Protein AF-A0A835G9G9-F1 (afdb_monomer)

Sequence (534 aa):
MTESTKPPAYMAHLLEALGWNKGTRIPLADSANKELESVLIERQTELQRLKEALTLQKQKREDLNTYKNHVHTEYQENTRLLFAHKQQMEQEVKLRQLCTNEADRLDRDVLDCNKQSKDIQTRIDRLQNLITKYLKKADSMKAEVCGERGALAEWRAALERYACDITAIEQFTKQDISKAKALETKRQKLKLEHDRMHERLVQLVSNLSAEERACDRISVQVMEGMEERKQMMSMWTAAVENLRQRDKDIRHIREDYAALETEANNLAEQCREQQAFCDQQRGNNNDATLENMALATQLSQIRIACQQLTDINATLDSEAKSLQRELSNMRNSLEKLHAENRNITNEQCRKDMALKATENKIKELKDKMVESMDKTKSSEKRAKELEDILNDEERYANQITTNQQRAMHCSFVEQQKLLALQNEEKLFFMQLKSSKAVCSKLETKNRGIQRLLQSQKEALYNVCYQVETIGARVSHMEGAQAERDCSAVLVERENRMKNVYARHAARVSLLERHSAKLHDDMRRLGQGGREQIR

Foldseek 3Di:
DDDDDDDDDVVVVVCVVVVPPVPQDDDDDDPVSNVVSVVVVVVVVVVVVVVVVVVVVVVVVVVVVVVVVVVVVVVVVVVVVVVVVVVVVVVVVVVVVVVVVVVVVVVVVVVVVVVVVVVVVVVVVVVVVVVVVVVVVVVVVVVVVVVVVVVVVVVVVVVVVVVVVVVVVVVVVVVVVVVVVVVVVVVVVVVVVVVVVVVVVVVVVVVVVVVVVVVVVVVVVVVVVVVVVVVVVVVVVVVVVVVVVVVVVVVVVVVVVVVVVVVVVVVVVVVVVVVVVVVVVVVVVVVVVVVVVVVVVVVVVVVVVVVVVVVVVVVVVVVVVVVVVVVVVVVVVVVVVVVVVVVVVVVVVCVVVVVVVVVPVVPPPPDDDDYDDYYDYDDDDPDDPPPVVPPPVVVVVVVVVVVVVVVVVVVVVVVVVVVVVVVVVVVVVVVVVVVVVVVVVVVVVVVVVVVVVVVVVVVVVVVVVVVVVVVVVVVVVVVVVCVVVPPPVVVVVVVVVVVVVVVVVVVVVVVVVVVVVVVVVVVVCVVVVVVVPD

Secondary structure (DSSP, 8-state):
-----PPPHHHHHHHHHTTGGGS-----S-THHHHHHHHHHHHHHHHHHHHHHHHHHHHHHHHHHHHHHHHHHHHHHHHHHHHHHHHHHHHHHHHHHHHHHHHHHHHHHHHHHHHHHHHHHHHHHHHHHHHHHHHHHHHHHHHHHHHHHHHHHHHHHHHHHHHHHHHHHHHHHHHHHHHHHHHHHHHHHHHHHHHHHHHHHHHHHHHHHHHHHHHHHHHHHHHHHHHHHHHHHHHHHHHHHHHHHHHHHHHHHHHHHHHHHHHHHHHHHHHHHHHHHHHHHHHHHHHHHHHHHHHHHHHHHHHHHHHHHHHHHHHHHHHHHHHHHHHHHHHHHHHHHHHHHHHHHHHHHHHHHHHHHTTTGGG-TTS---------------STTSSGGGGTHHHHHHHHHHHHHHHHHHHHHHHHHHHHHHHHHHHHHHHHHHHHHHHHHHHHHHHHHHHHHHHHHHHHHHHHHHHHHHHHHHHHHHHHHHHHHT-HHHHHHHHHHHHHHHHHHHHHHHHHHHHHHHHHHHHHHHHHTTTS--

Mean predicted aligned error: 24.07 Å

InterPro domains:
  IPR033290 Coiled-coil domain-containing protein 39 [PF24161] (25-525)
  IPR033290 Coiled-coil domain-containing protein 39 [PTHR18962] (7-525)

Organism: Spodoptera exigua (NCBI:txid7107)

Radius of gyration: 138.76 Å; Cα contacts (8 Å, |Δi|>4): 11; chains: 1; bounding box: 269×105×408 Å

Solvent-accessible surface area (backbone atoms only — not comparable to full-atom values): 29585 Å² total; per-residue (Å²): 139,84,89,79,90,80,79,62,68,74,58,53,56,49,34,51,74,66,51,43,77,74,77,65,66,76,99,65,101,53,74,73,64,56,57,54,44,51,56,50,53,53,53,54,51,52,54,50,54,53,50,54,54,50,50,53,52,50,49,55,52,51,53,52,51,55,49,52,51,50,56,50,51,53,51,51,52,52,52,50,51,54,50,50,53,50,54,49,54,61,45,52,57,51,51,51,50,51,53,49,58,50,48,64,45,50,56,50,54,52,52,52,50,54,49,52,50,51,56,50,48,58,51,49,54,54,50,52,56,48,50,58,51,52,51,56,50,51,54,49,54,49,52,51,56,54,49,53,53,50,54,56,50,51,55,47,57,50,52,54,51,52,54,51,51,52,54,50,53,52,50,51,52,54,49,50,55,50,52,49,52,54,50,51,54,50,53,54,51,53,46,58,53,49,53,51,52,48,54,51,46,54,51,50,53,53,50,50,57,53,50,52,58,45,52,52,52,51,52,50,52,52,53,51,54,50,50,52,51,50,52,53,50,51,54,49,51,52,51,52,52,52,50,56,46,50,62,47,53,56,47,51,55,48,53,53,47,52,50,52,51,52,51,51,51,53,51,56,44,52,52,50,52,52,49,51,50,52,52,48,53,49,48,54,51,51,52,54,49,53,51,50,52,52,52,52,52,52,54,50,53,52,53,52,54,53,50,55,55,50,56,54,50,55,52,53,54,53,51,54,61,46,55,55,51,54,56,51,54,53,50,58,53,52,56,49,56,56,50,53,56,49,48,57,56,48,52,57,51,46,55,64,43,50,75,57,39,72,81,48,62,85,77,65,90,76,80,80,90,86,92,92,93,94,94,92,93,92,93,85,98,78,80,79,86,74,67,73,73,68,66,61,62,68,61,57,59,60,59,54,59,58,52,55,54,55,54,53,53,54,52,53,54,53,54,51,53,52,56,50,52,60,49,52,51,51,51,51,52,52,51,52,54,52,50,53,54,49,51,55,52,50,51,54,49,48,63,45,51,54,52,52,52,48,54,50,51,54,52,48,49,53,50,50,52,49,51,51,55,48,46,53,50,45,53,50,48,51,49,56,44,49,59,60,71,66,29,64,65,56,56,50,48,49,52,48,49,52,51,52,48,51,51,49,52,54,49,47,58,47,50,50,51,50,48,53,47,48,51,49,51,48,50,49,49,65,47,54,60,54,71,74,67,121

pLDDT: mean 81.06, std 15.6, range [30.33, 97.69]

Structure (mmCIF, N/CA/C/O backbone):
data_AF-A0A835G9G9-F1
#
_entry.id   AF-A0A835G9G9-F1
#
loop_
_atom_site.group_PDB
_atom_site.id
_atom_site.type_symbol
_atom_site.label_atom_id
_atom_site.label_alt_id
_atom_site.label_comp_id
_atom_site.label_asym_id
_atom_site.label_entity_id
_atom_site.label_seq_id
_atom_site.pdbx_PDB_ins_code
_atom_site.Cartn_x
_atom_site.Cartn_y
_atom_site.Cartn_z
_atom_site.occupancy
_atom_site.B_iso_or_equiv
_atom_site.auth_seq_id
_atom_site.auth_comp_id
_atom_site.auth_asym_id
_atom_site.auth_atom_id
_atom_site.pdbx_PDB_model_num
ATOM 1 N N . MET A 1 1 ? 130.604 40.751 -173.348 1.00 30.33 1 MET A N 1
ATOM 2 C CA . MET A 1 1 ? 131.517 40.013 -174.247 1.00 30.33 1 MET A CA 1
ATOM 3 C C . MET A 1 1 ? 130.807 39.858 -175.584 1.00 30.33 1 MET A C 1
ATOM 5 O O . MET A 1 1 ? 129.644 39.485 -175.552 1.00 30.33 1 MET A O 1
ATOM 9 N N . THR A 1 2 ? 131.400 40.175 -176.732 1.00 36.53 2 THR A N 1
ATOM 10 C CA . THR A 1 2 ? 132.763 40.683 -177.008 1.00 36.53 2 THR A CA 1
ATOM 11 C C . THR A 1 2 ? 132.732 42.042 -177.719 1.00 36.53 2 THR A C 1
ATOM 13 O O . THR A 1 2 ? 131.689 42.485 -178.194 1.00 36.53 2 THR A O 1
ATOM 16 N N . GLU A 1 3 ? 133.874 42.726 -177.749 1.00 48.00 3 GLU A N 1
ATOM 17 C CA . GLU A 1 3 ? 134.069 43.983 -178.479 1.00 48.00 3 GLU A CA 1
ATOM 18 C C . GLU A 1 3 ? 134.392 43.723 -179.959 1.00 48.00 3 GLU A C 1
ATOM 20 O O . GLU A 1 3 ? 135.016 42.717 -180.295 1.00 48.00 3 GLU A O 1
ATOM 25 N N . SER A 1 4 ? 134.039 44.664 -180.841 1.00 36.97 4 SER A N 1
ATOM 26 C CA . SER A 1 4 ? 134.676 44.793 -182.157 1.00 36.97 4 SER A CA 1
ATOM 27 C C . SER A 1 4 ? 134.544 46.223 -182.702 1.00 36.97 4 SER A C 1
ATOM 29 O O . SER A 1 4 ? 133.448 46.713 -182.960 1.00 36.97 4 SER A O 1
ATOM 31 N N . THR A 1 5 ? 135.695 46.889 -182.814 1.00 49.38 5 THR A N 1
ATOM 32 C CA . THR A 1 5 ? 136.045 48.011 -183.711 1.00 49.38 5 THR A CA 1
ATOM 33 C C . THR A 1 5 ? 134.931 48.675 -184.544 1.00 49.38 5 THR A C 1
ATOM 35 O O . THR A 1 5 ? 134.469 48.116 -185.538 1.00 49.38 5 THR A O 1
ATOM 38 N N . LYS A 1 6 ? 134.617 49.947 -184.242 1.00 46.19 6 LYS A N 1
ATOM 39 C CA . LYS A 1 6 ? 133.908 50.867 -185.159 1.00 46.19 6 LYS A CA 1
ATOM 40 C C . LYS A 1 6 ? 134.899 51.696 -186.007 1.00 46.19 6 LYS A C 1
ATOM 42 O O . LYS A 1 6 ? 135.927 52.105 -185.469 1.00 46.19 6 LYS A O 1
ATOM 47 N N . PRO A 1 7 ? 134.595 51.990 -187.288 1.00 46.62 7 PRO A N 1
ATOM 48 C CA . PRO A 1 7 ? 135.430 52.826 -188.159 1.00 46.62 7 PRO A CA 1
ATOM 49 C C . PRO A 1 7 ? 135.218 54.347 -187.941 1.00 46.62 7 PRO A C 1
ATOM 51 O O . PRO A 1 7 ? 134.257 54.741 -187.275 1.00 46.62 7 PRO A O 1
ATOM 54 N N . PRO A 1 8 ? 136.079 55.220 -188.514 1.00 49.25 8 PRO A N 1
ATOM 55 C CA . PRO A 1 8 ? 136.007 56.677 -188.339 1.00 49.25 8 PRO A CA 1
ATOM 56 C C . PRO A 1 8 ? 134.728 57.348 -188.872 1.00 49.25 8 PRO A C 1
ATOM 58 O O . PRO A 1 8 ? 134.134 56.923 -189.865 1.00 49.25 8 PRO A O 1
ATOM 61 N N . ALA A 1 9 ? 134.350 58.466 -188.242 1.00 56.19 9 ALA A N 1
ATOM 62 C CA . ALA A 1 9 ? 133.039 59.107 -188.393 1.00 56.19 9 ALA A CA 1
ATOM 63 C C . ALA A 1 9 ? 132.658 59.516 -189.831 1.00 56.19 9 ALA A C 1
ATOM 65 O O . ALA A 1 9 ? 131.512 59.304 -190.227 1.00 56.19 9 ALA A O 1
ATOM 66 N N . TYR A 1 10 ? 133.596 60.046 -190.631 1.00 58.19 10 TYR A N 1
ATOM 67 C CA . TYR A 1 10 ? 133.304 60.464 -192.016 1.00 58.19 10 TYR A CA 1
ATOM 68 C C . TYR A 1 10 ? 132.818 59.288 -192.883 1.00 58.19 10 TYR A C 1
ATOM 70 O O . TYR A 1 10 ? 131.939 59.445 -193.727 1.00 58.19 10 TYR A O 1
ATOM 78 N N . MET A 1 11 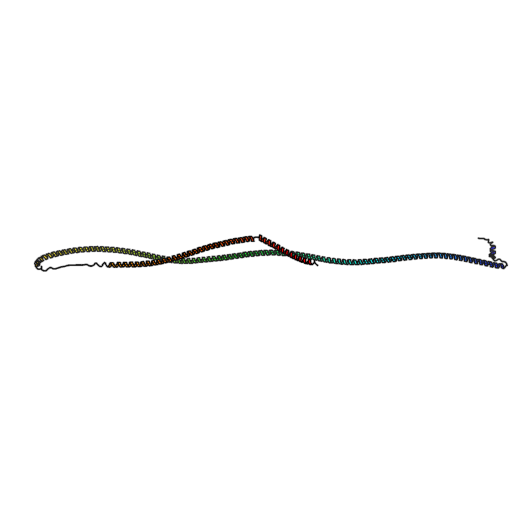? 133.348 58.091 -192.619 1.00 50.19 11 MET A N 1
ATOM 79 C CA . MET A 1 11 ? 133.062 56.878 -193.376 1.00 50.19 11 MET A CA 1
ATOM 80 C C . MET A 1 11 ? 131.701 56.291 -192.986 1.00 50.19 11 MET A C 1
ATOM 82 O O . MET A 1 11 ? 130.925 55.901 -193.854 1.00 50.19 11 MET A O 1
ATOM 86 N N . ALA A 1 12 ? 131.367 56.305 -191.690 1.00 58.41 12 ALA A N 1
ATOM 87 C CA . ALA A 1 12 ? 130.048 55.903 -191.201 1.00 58.41 12 ALA A CA 1
ATOM 88 C C . ALA A 1 12 ? 128.931 56.803 -191.759 1.00 58.41 12 ALA A C 1
ATOM 90 O O . ALA A 1 12 ? 127.918 56.297 -192.238 1.00 58.41 12 ALA A O 1
ATOM 91 N N . HIS A 1 13 ? 129.141 58.123 -191.773 1.00 57.62 13 HIS A N 1
ATOM 92 C CA . HIS A 1 13 ? 128.137 59.075 -192.255 1.00 57.62 13 HIS A CA 1
ATOM 93 C C . HIS A 1 13 ? 127.912 58.989 -193.778 1.00 57.62 13 HIS A C 1
ATOM 95 O O . HIS A 1 13 ? 126.798 59.230 -194.248 1.00 57.62 13 HIS A O 1
ATOM 101 N N . LEU A 1 14 ? 128.939 58.594 -194.544 1.00 56.22 14 LEU A N 1
ATOM 102 C CA . LEU A 1 14 ? 128.825 58.298 -195.977 1.00 56.22 14 LEU A CA 1
ATOM 103 C C . LEU A 1 14 ? 128.066 56.981 -196.229 1.00 56.22 14 LEU A C 1
ATOM 105 O O . LEU A 1 14 ? 127.185 56.931 -197.083 1.00 56.22 14 LEU A O 1
ATOM 109 N N . LEU A 1 15 ? 1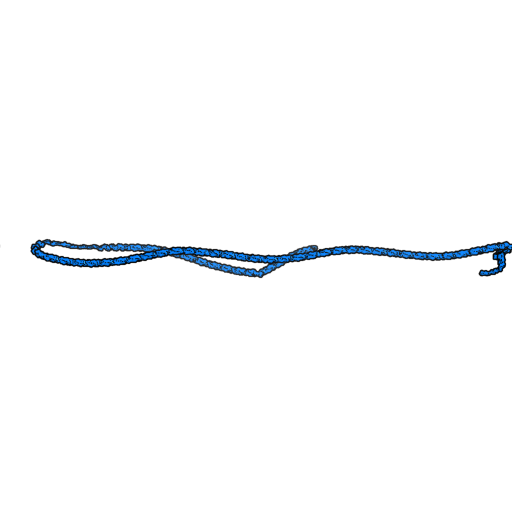28.367 55.926 -195.460 1.00 47.41 15 LEU A N 1
ATOM 110 C CA . LEU A 1 15 ? 127.687 54.624 -195.544 1.00 47.41 15 LEU A CA 1
ATOM 111 C C . LEU A 1 15 ? 126.207 54.700 -195.137 1.00 47.41 15 LEU A C 1
ATOM 113 O O . LEU A 1 15 ? 125.384 53.952 -195.663 1.00 47.41 15 LEU A O 1
ATOM 117 N N . GLU A 1 16 ? 125.855 55.606 -194.227 1.00 60.72 16 GLU A N 1
ATOM 118 C CA . GLU A 1 16 ? 124.469 55.895 -193.854 1.00 60.72 16 GLU A CA 1
ATOM 119 C C . GLU A 1 16 ? 123.740 56.686 -194.954 1.00 60.72 16 GLU A C 1
ATOM 121 O O . GLU A 1 16 ? 122.647 56.294 -195.360 1.00 60.72 16 GLU A O 1
ATOM 126 N N . ALA A 1 17 ? 124.373 57.723 -195.519 1.00 53.19 17 ALA A N 1
ATOM 127 C CA . ALA A 1 17 ? 123.808 58.521 -196.614 1.00 53.19 17 ALA A CA 1
ATOM 128 C C . ALA A 1 17 ? 123.629 57.734 -197.931 1.00 53.19 17 ALA A C 1
ATOM 130 O O . ALA A 1 17 ? 122.681 57.984 -198.673 1.00 53.19 17 ALA A O 1
ATOM 131 N N . LEU A 1 18 ? 124.503 56.760 -198.210 1.00 45.28 18 LEU A N 1
ATOM 132 C CA . LEU A 1 18 ? 124.396 55.851 -199.360 1.00 45.28 18 LEU A CA 1
ATOM 133 C C . LEU A 1 18 ? 123.469 54.643 -199.100 1.00 45.28 18 LEU A C 1
ATOM 135 O O . LEU A 1 18 ? 123.242 53.838 -200.002 1.00 45.28 18 LEU A O 1
ATOM 139 N N . GLY A 1 19 ? 122.920 54.496 -197.886 1.00 59.34 19 GLY A N 1
ATOM 140 C CA . GLY A 1 19 ? 122.020 53.394 -197.517 1.00 59.34 19 GLY A CA 1
ATOM 141 C C . GLY A 1 19 ? 122.702 52.028 -197.353 1.00 59.34 19 GLY A C 1
ATOM 142 O O . GLY A 1 19 ? 122.029 50.998 -197.346 1.00 59.34 19 GLY A O 1
ATOM 143 N N . TRP A 1 20 ? 124.031 51.999 -197.226 1.00 54.12 20 TRP A N 1
ATOM 144 C CA . TRP A 1 20 ? 124.837 50.776 -197.111 1.00 54.12 20 TRP A CA 1
ATOM 145 C C . TRP A 1 20 ? 124.926 50.252 -195.669 1.00 54.12 20 TRP A C 1
ATOM 147 O O . TRP A 1 20 ? 125.279 49.093 -195.460 1.00 54.12 20 TRP A O 1
ATOM 157 N N . ASN A 1 21 ? 124.521 51.052 -194.673 1.00 57.97 21 ASN A N 1
ATOM 158 C CA . ASN A 1 21 ? 124.462 50.677 -193.249 1.00 57.97 21 ASN A CA 1
ATOM 159 C C . ASN A 1 21 ? 123.590 49.437 -192.926 1.00 57.97 21 ASN A C 1
ATOM 161 O O . ASN A 1 21 ? 123.646 48.936 -191.804 1.00 57.97 21 ASN A O 1
ATOM 165 N N . LYS A 1 22 ? 122.790 48.942 -193.883 1.00 54.41 22 LYS A N 1
ATOM 166 C CA . LYS A 1 22 ? 121.918 47.758 -193.746 1.00 54.41 22 LYS A CA 1
ATOM 167 C C . LYS A 1 22 ? 122.245 46.616 -194.718 1.00 54.41 22 LYS A C 1
ATOM 169 O O . LYS A 1 22 ? 121.517 45.632 -194.749 1.00 54.41 22 LYS A O 1
ATOM 174 N N . GLY A 1 23 ? 123.346 46.712 -195.470 1.00 58.03 23 GLY A N 1
ATOM 175 C CA . GLY A 1 23 ? 123.939 45.587 -196.208 1.00 58.03 23 GLY A CA 1
ATOM 176 C C . GLY A 1 23 ? 123.166 45.053 -197.422 1.00 58.03 23 GLY A C 1
ATOM 177 O O . GLY A 1 23 ? 123.589 44.052 -197.989 1.00 58.03 23 GLY A O 1
ATOM 178 N N . THR A 1 24 ? 122.062 45.686 -197.829 1.00 55.56 24 THR A N 1
ATOM 179 C CA . THR A 1 24 ? 121.169 45.161 -198.879 1.00 55.56 24 THR A CA 1
ATOM 180 C C . THR A 1 24 ? 121.317 45.837 -200.248 1.00 55.56 24 THR A C 1
ATOM 182 O O . THR A 1 24 ? 121.222 45.160 -201.265 1.00 55.56 24 THR A O 1
ATOM 185 N N . ARG A 1 25 ? 121.607 47.147 -200.313 1.00 50.06 25 ARG A N 1
ATOM 186 C CA . ARG A 1 25 ? 121.656 47.903 -201.581 1.00 50.06 25 ARG A CA 1
ATOM 187 C C . ARG A 1 25 ? 123.071 48.191 -202.080 1.00 50.06 25 ARG A C 1
ATOM 189 O O . ARG A 1 25 ? 123.635 49.230 -201.751 1.00 50.06 25 ARG A O 1
ATOM 196 N N . ILE A 1 26 ? 123.596 47.341 -202.962 1.00 55.53 26 ILE A N 1
ATOM 197 C CA . ILE A 1 26 ? 124.799 47.631 -203.766 1.00 55.53 26 ILE A CA 1
ATOM 198 C C . ILE A 1 26 ? 124.401 47.665 -205.255 1.00 55.53 26 ILE A C 1
ATOM 200 O O . ILE A 1 26 ? 123.806 46.701 -205.737 1.00 55.53 26 ILE A O 1
ATOM 204 N N . PRO A 1 27 ? 124.687 48.748 -206.005 1.00 43.22 27 PRO A N 1
ATOM 205 C CA . PRO A 1 27 ? 124.269 48.869 -207.399 1.00 43.22 27 PRO A CA 1
ATOM 206 C C . PRO A 1 27 ? 125.180 48.057 -208.333 1.00 43.22 27 PRO A C 1
ATOM 208 O O . PRO A 1 27 ? 126.275 48.493 -208.682 1.00 43.22 27 PRO A O 1
ATOM 211 N N . LEU A 1 28 ? 124.705 46.892 -208.777 1.00 47.53 28 LEU A N 1
ATOM 212 C CA . LEU A 1 28 ? 125.324 46.092 -209.840 1.00 47.53 28 LEU A CA 1
ATOM 213 C C . LEU A 1 28 ? 124.305 45.775 -210.942 1.00 47.53 28 LEU A C 1
ATOM 215 O O . LEU A 1 28 ? 123.106 45.671 -210.689 1.00 47.53 28 LEU A O 1
ATOM 219 N N . ALA A 1 29 ? 124.793 45.671 -212.178 1.00 46.59 29 ALA A N 1
ATOM 220 C CA . ALA A 1 29 ? 123.995 45.766 -213.403 1.00 46.59 29 ALA A CA 1
ATOM 221 C C . ALA A 1 29 ? 123.295 44.456 -213.835 1.00 46.59 29 ALA A C 1
ATOM 223 O O . ALA A 1 29 ? 123.144 44.211 -215.028 1.00 46.59 29 ALA A O 1
ATOM 224 N N . ASP A 1 30 ? 1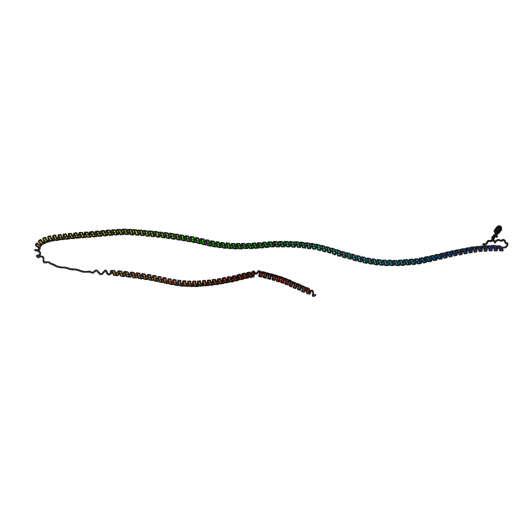22.873 43.621 -212.881 1.00 53.94 30 ASP A N 1
ATOM 225 C CA . ASP A 1 30 ? 122.252 42.315 -213.138 1.00 53.94 30 ASP A CA 1
ATOM 226 C C . ASP A 1 30 ? 120.954 42.147 -212.328 1.00 53.94 30 ASP A C 1
ATOM 228 O O . ASP A 1 30 ? 120.886 42.474 -211.140 1.00 53.94 30 ASP A O 1
ATOM 232 N N . SER A 1 31 ? 119.918 41.626 -212.985 1.00 63.97 31 SER A N 1
ATOM 233 C CA . SER A 1 31 ? 118.627 41.256 -212.402 1.00 63.97 31 SER A CA 1
ATOM 234 C C . SER A 1 31 ? 118.729 40.253 -211.250 1.00 63.97 31 SER A C 1
ATOM 236 O O . SER A 1 31 ? 118.003 40.410 -210.267 1.00 63.97 31 SER A O 1
ATOM 238 N N . ALA A 1 32 ? 119.632 39.267 -211.327 1.00 63.59 32 ALA A N 1
ATOM 239 C CA . ALA A 1 32 ? 119.688 38.155 -210.369 1.00 63.59 32 ALA A CA 1
ATOM 240 C C . ALA A 1 32 ? 119.937 38.613 -208.916 1.00 63.59 32 ALA A C 1
ATOM 242 O O . ALA A 1 32 ? 119.420 38.031 -207.962 1.00 63.59 32 ALA A O 1
ATOM 243 N N . ASN A 1 33 ? 120.679 39.709 -208.732 1.00 63.47 33 ASN A N 1
ATOM 244 C CA . ASN A 1 33 ? 121.029 40.210 -207.402 1.00 63.47 33 ASN A CA 1
ATOM 245 C C . ASN A 1 33 ? 119.851 40.879 -206.663 1.00 63.47 33 ASN A C 1
ATOM 247 O O . ASN A 1 33 ? 119.901 40.996 -205.440 1.00 63.47 33 ASN A O 1
ATOM 251 N N . LYS A 1 34 ? 118.778 41.287 -207.362 1.00 63.53 34 LYS A N 1
ATOM 252 C CA . LYS A 1 34 ? 117.591 41.893 -206.724 1.00 63.53 34 LYS A CA 1
ATOM 253 C C . LYS A 1 34 ? 116.677 40.872 -206.050 1.00 63.53 34 LYS A C 1
ATOM 255 O O . LYS A 1 34 ? 116.111 41.173 -205.002 1.00 63.53 34 LYS A O 1
ATOM 260 N N . GLU A 1 35 ? 116.540 39.674 -206.615 1.00 71.38 35 GLU A N 1
ATOM 261 C CA . GLU A 1 35 ? 115.721 38.614 -206.008 1.00 71.38 35 GLU A CA 1
ATOM 262 C C . GLU A 1 35 ? 116.338 38.140 -204.684 1.00 71.38 35 GLU A C 1
ATOM 264 O O . GLU A 1 35 ? 115.639 37.967 -203.683 1.00 71.38 35 GLU A O 1
ATOM 269 N N . LEU A 1 36 ? 117.671 38.037 -204.646 1.00 72.12 36 LEU A N 1
ATOM 270 C CA . LEU A 1 36 ? 118.439 37.701 -203.446 1.00 72.12 36 LEU A CA 1
ATOM 271 C C . LEU A 1 36 ? 118.252 38.721 -202.308 1.00 72.12 36 LEU A C 1
ATOM 273 O O . LEU A 1 36 ? 118.116 38.305 -201.158 1.00 72.12 36 LEU A O 1
ATOM 277 N N . GLU A 1 37 ? 118.172 40.027 -202.609 1.00 70.56 37 GLU A N 1
ATOM 278 C CA . GLU A 1 37 ? 117.862 41.079 -201.621 1.00 70.56 37 GLU A CA 1
ATOM 279 C C . GLU A 1 37 ? 116.486 40.842 -200.968 1.00 70.56 37 GLU A C 1
ATOM 281 O O . GLU A 1 37 ? 116.355 40.890 -199.742 1.00 70.56 37 GLU A O 1
ATOM 286 N N . SER A 1 38 ? 115.463 40.529 -201.774 1.00 73.06 38 SER A N 1
ATOM 287 C CA . SER A 1 38 ? 114.097 40.278 -201.288 1.00 73.06 38 SER A CA 1
ATOM 288 C C . SER A 1 38 ? 113.997 39.023 -200.415 1.00 73.06 38 SER A C 1
ATOM 290 O O . SER A 1 38 ? 113.446 39.094 -199.316 1.00 73.06 38 SER A O 1
ATOM 292 N N . VAL A 1 39 ? 114.595 37.901 -200.836 1.00 78.19 39 VAL A N 1
ATOM 293 C CA . VAL A 1 39 ? 114.602 36.648 -200.053 1.00 78.19 39 VAL A CA 1
ATOM 294 C C . VAL A 1 39 ? 115.302 36.831 -198.700 1.00 78.19 39 VAL A C 1
ATOM 296 O O . VAL A 1 39 ? 114.870 36.263 -197.692 1.00 78.19 39 VAL A O 1
ATOM 299 N N . LEU A 1 40 ? 116.360 37.647 -198.638 1.00 77.25 40 LEU A N 1
ATOM 300 C CA . LEU A 1 40 ? 117.058 37.947 -197.383 1.00 77.25 40 LEU A CA 1
ATOM 301 C C . LEU A 1 40 ? 116.163 38.734 -196.412 1.00 77.25 40 LEU A C 1
ATOM 303 O O . LEU A 1 40 ? 116.110 38.409 -195.224 1.00 77.25 40 LEU A O 1
ATOM 307 N N . ILE A 1 41 ? 115.410 39.717 -196.916 1.00 77.88 41 ILE A N 1
ATOM 308 C CA . ILE A 1 41 ? 114.459 40.510 -196.122 1.00 77.88 41 ILE A CA 1
ATOM 309 C C . ILE A 1 41 ? 113.310 39.632 -195.599 1.00 77.88 41 ILE A C 1
ATOM 311 O O . ILE A 1 41 ? 113.014 39.683 -194.403 1.00 77.88 41 ILE A O 1
ATOM 315 N N . GLU A 1 42 ? 112.723 38.766 -196.433 1.00 78.94 42 GLU A N 1
ATOM 316 C CA . GLU A 1 42 ? 111.688 37.815 -195.993 1.00 78.94 42 GLU A CA 1
ATOM 317 C C . GLU A 1 42 ? 112.193 36.912 -194.858 1.00 78.94 42 GLU A C 1
ATOM 319 O O . GLU A 1 42 ? 111.555 36.798 -193.805 1.00 78.94 42 GLU A O 1
ATOM 324 N N . ARG A 1 43 ? 113.379 36.308 -195.025 1.00 80.06 43 ARG A N 1
ATOM 325 C CA . ARG A 1 43 ? 113.981 35.429 -194.009 1.00 80.06 43 ARG A CA 1
ATOM 326 C C . ARG A 1 43 ? 114.304 36.171 -192.713 1.00 80.06 43 ARG A C 1
ATOM 328 O O . ARG A 1 43 ? 114.098 35.601 -191.642 1.00 80.06 43 ARG A O 1
ATOM 335 N N . GLN A 1 44 ? 114.727 37.434 -192.790 1.00 79.44 44 GLN A N 1
ATOM 336 C CA . GLN A 1 44 ? 114.937 38.295 -191.623 1.00 79.44 44 GLN A CA 1
ATOM 337 C C . GLN A 1 44 ? 113.623 38.530 -190.853 1.00 79.44 44 GLN A C 1
ATOM 339 O O . GLN A 1 44 ? 113.604 38.427 -189.623 1.00 79.44 44 GLN A O 1
ATOM 344 N N . THR A 1 45 ? 112.515 38.796 -191.558 1.00 79.00 45 THR A N 1
ATOM 345 C CA . THR A 1 45 ? 111.195 39.010 -190.930 1.00 79.00 45 THR A CA 1
ATOM 346 C C . THR A 1 45 ? 110.594 37.737 -190.330 1.00 79.00 45 THR A C 1
ATOM 348 O O . THR A 1 45 ? 110.078 37.776 -189.212 1.00 79.00 45 THR A O 1
ATOM 351 N N . GLU A 1 46 ? 110.735 36.586 -190.993 1.00 81.44 46 GLU A N 1
ATOM 352 C CA . GLU A 1 46 ? 110.276 35.294 -190.465 1.00 81.44 46 GLU A CA 1
ATOM 353 C C . GLU A 1 46 ? 111.040 34.908 -189.182 1.00 81.44 46 GLU A C 1
ATOM 355 O O . GLU A 1 46 ? 110.443 34.460 -188.202 1.00 81.44 46 GLU A O 1
ATOM 360 N N . LEU A 1 47 ? 112.353 35.172 -189.131 1.00 81.38 47 LEU A N 1
ATOM 361 C CA . LEU A 1 47 ? 113.171 34.959 -187.931 1.00 81.38 47 LEU A CA 1
ATOM 362 C C . LEU A 1 47 ? 112.713 35.804 -186.734 1.00 81.38 47 LEU A C 1
ATOM 364 O O . LEU A 1 47 ? 112.791 35.341 -185.593 1.00 81.38 47 LEU A O 1
ATOM 368 N N . GLN A 1 48 ? 112.249 37.031 -186.975 1.00 82.81 48 GLN A N 1
ATOM 369 C CA . GLN A 1 48 ? 111.719 37.898 -185.924 1.00 82.81 48 GLN A CA 1
ATOM 370 C C . GLN A 1 48 ? 110.365 37.380 -185.412 1.00 82.81 48 GLN A C 1
ATOM 372 O O . GLN A 1 48 ? 110.202 37.194 -184.205 1.00 82.81 48 GLN A O 1
ATOM 377 N N . ARG A 1 49 ? 109.452 37.016 -186.324 1.00 84.62 49 ARG A N 1
ATOM 378 C CA . ARG A 1 49 ? 108.149 36.409 -185.998 1.00 84.62 49 ARG A CA 1
ATOM 379 C C . ARG A 1 49 ? 108.290 35.142 -185.145 1.00 84.62 49 ARG A C 1
ATOM 381 O O . ARG A 1 49 ? 107.568 34.959 -184.165 1.00 84.62 49 ARG A O 1
ATOM 388 N N . LEU A 1 50 ? 109.252 34.279 -185.480 1.00 82.81 50 LEU A N 1
ATOM 389 C CA . LEU A 1 50 ? 109.533 33.048 -184.733 1.00 82.81 50 LEU A CA 1
ATOM 390 C C . LEU A 1 50 ? 110.123 33.310 -183.336 1.00 82.81 50 LEU A C 1
ATOM 392 O O . LEU A 1 50 ? 109.798 32.579 -182.398 1.00 82.81 50 LEU A O 1
ATOM 396 N N . LYS A 1 51 ? 110.943 34.357 -183.159 1.00 82.62 51 LYS A N 1
ATOM 397 C CA . LYS A 1 51 ? 111.434 34.769 -181.829 1.00 82.62 51 LYS A CA 1
ATOM 398 C C . LYS A 1 51 ? 110.295 35.244 -180.931 1.00 82.62 51 LYS A C 1
ATOM 400 O O . LYS A 1 51 ? 110.220 34.811 -179.784 1.00 82.62 51 LYS A O 1
ATOM 405 N N . GLU A 1 52 ? 109.407 36.081 -181.461 1.00 84.56 52 GLU A N 1
ATOM 406 C CA . GLU A 1 52 ? 108.257 36.630 -180.731 1.00 84.56 52 GLU A CA 1
ATOM 407 C C . GLU A 1 52 ? 107.281 35.519 -180.306 1.00 84.56 52 GLU A C 1
ATOM 409 O O . GLU A 1 52 ? 106.885 35.443 -179.136 1.00 84.56 52 GLU A O 1
ATOM 414 N N . ALA A 1 53 ? 106.994 34.575 -181.209 1.00 83.69 53 ALA A N 1
ATOM 415 C CA . ALA A 1 53 ? 106.222 33.373 -180.898 1.00 83.69 53 ALA A CA 1
ATOM 416 C C . ALA A 1 53 ? 106.889 32.503 -179.811 1.00 83.69 53 ALA A C 1
ATOM 418 O O . ALA A 1 53 ? 106.205 31.997 -178.918 1.00 83.69 53 ALA A O 1
ATOM 419 N N . LEU A 1 54 ? 108.221 32.355 -179.835 1.00 85.56 54 LEU A N 1
ATOM 420 C CA . LEU A 1 54 ? 108.962 31.604 -178.818 1.00 85.56 54 LEU A CA 1
ATOM 421 C C . LEU A 1 54 ? 108.909 32.279 -177.437 1.00 85.56 54 LEU A C 1
ATOM 423 O O . LEU A 1 54 ? 108.768 31.580 -176.432 1.00 85.56 54 LEU A O 1
ATOM 427 N N . THR A 1 55 ? 108.997 33.611 -177.358 1.00 85.56 55 THR A N 1
ATOM 428 C CA . 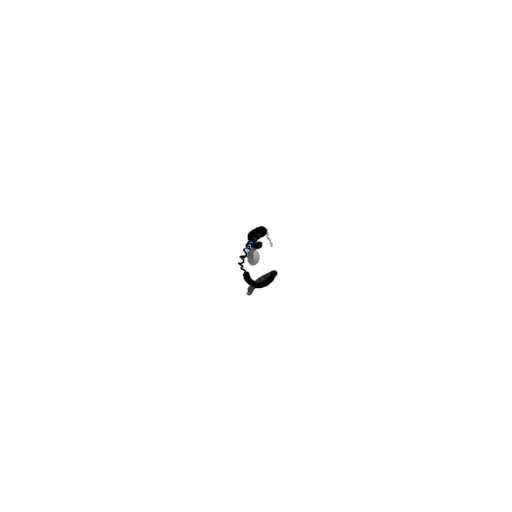THR A 1 55 ? 108.813 34.335 -176.088 1.00 85.56 55 THR A CA 1
ATOM 429 C C . THR A 1 55 ? 107.396 34.180 -175.542 1.00 85.56 55 THR A C 1
ATOM 431 O O . THR A 1 55 ? 107.247 33.871 -174.361 1.00 85.56 55 THR A O 1
ATOM 434 N N . LEU A 1 56 ? 106.369 34.270 -176.395 1.00 87.19 56 LEU A N 1
ATOM 435 C CA . LEU A 1 56 ? 104.973 34.093 -175.983 1.00 87.19 56 LEU A CA 1
ATOM 436 C C . LEU A 1 56 ? 104.708 32.683 -175.420 1.00 87.19 56 LEU A C 1
ATOM 438 O O . LEU A 1 56 ? 104.036 32.533 -174.401 1.00 87.19 56 LEU A O 1
ATOM 442 N N . GLN A 1 57 ? 105.277 31.639 -176.037 1.00 86.69 57 GLN A N 1
ATOM 443 C CA . GLN A 1 57 ? 105.145 30.263 -175.539 1.00 86.69 57 GLN A CA 1
ATOM 444 C C . GLN A 1 57 ? 105.930 30.014 -174.241 1.00 86.69 57 GLN A C 1
ATOM 446 O O . GLN A 1 57 ? 105.473 29.243 -173.396 1.00 86.69 57 GLN A O 1
ATOM 451 N N . LYS A 1 58 ? 107.083 30.671 -174.038 1.00 86.00 58 LYS A N 1
ATOM 452 C CA . LYS A 1 58 ? 107.808 30.620 -172.754 1.00 86.00 58 LYS A CA 1
ATOM 453 C C . LYS A 1 58 ? 106.995 31.253 -171.627 1.00 86.00 58 LYS A C 1
ATOM 455 O O . LYS A 1 58 ? 106.814 30.605 -170.601 1.00 86.00 58 LYS A O 1
ATOM 460 N N . GLN A 1 59 ? 106.441 32.443 -171.864 1.00 88.19 59 GLN A N 1
ATOM 461 C CA . GLN A 1 59 ? 105.596 33.146 -170.900 1.00 88.19 59 GLN A CA 1
ATOM 462 C C . GLN A 1 59 ? 104.362 32.308 -170.532 1.00 88.19 59 GLN A C 1
ATOM 464 O O . GLN A 1 59 ? 104.184 31.970 -169.367 1.00 88.19 59 GLN A O 1
ATOM 469 N N . LYS A 1 60 ? 103.613 31.809 -171.528 1.00 88.75 60 LYS A N 1
ATOM 470 C CA . LYS A 1 60 ? 102.462 30.915 -171.304 1.00 88.75 60 LYS A CA 1
ATOM 471 C C . LYS A 1 60 ? 102.816 29.656 -170.496 1.00 88.75 60 LYS A C 1
ATOM 473 O O . LYS A 1 60 ? 102.001 29.166 -169.716 1.00 88.75 60 LYS A O 1
ATOM 478 N N . ARG A 1 61 ? 104.018 29.099 -170.684 1.00 88.00 61 ARG A N 1
ATOM 479 C CA . ARG A 1 61 ? 104.516 27.948 -169.912 1.00 88.00 61 ARG A CA 1
ATOM 480 C C . ARG A 1 61 ? 104.825 28.327 -168.459 1.00 88.00 61 ARG A C 1
ATOM 482 O O . ARG A 1 61 ? 104.572 27.520 -167.568 1.00 88.00 61 ARG A O 1
ATOM 489 N N . GLU A 1 62 ? 105.364 29.518 -168.215 1.00 88.75 62 GLU A N 1
ATOM 490 C CA . GLU A 1 62 ? 105.574 30.048 -166.865 1.00 88.75 62 GLU A CA 1
ATOM 491 C C . GLU A 1 62 ? 104.240 30.347 -166.157 1.00 88.75 62 GLU A C 1
ATOM 493 O O . GLU A 1 62 ? 104.063 29.879 -165.032 1.00 88.75 62 GLU A O 1
ATOM 498 N N . ASP A 1 63 ? 103.268 30.964 -166.839 1.00 88.62 63 ASP A N 1
ATOM 499 C CA . ASP A 1 63 ? 101.906 31.212 -166.329 1.00 88.62 63 ASP A CA 1
ATOM 500 C C . ASP A 1 63 ? 101.168 29.908 -165.958 1.00 88.62 63 ASP A C 1
ATOM 502 O O . ASP A 1 63 ? 100.520 29.801 -164.915 1.00 88.62 63 ASP A O 1
ATOM 506 N N . LEU A 1 64 ? 101.296 28.863 -166.784 1.00 88.69 64 LEU A N 1
ATOM 507 C CA . LEU A 1 64 ? 100.736 27.541 -166.479 1.00 88.69 64 LEU A CA 1
ATOM 508 C C . LEU A 1 64 ? 101.432 26.866 -165.287 1.00 88.69 64 LEU A C 1
ATOM 510 O O . LEU A 1 64 ? 100.799 26.095 -164.563 1.00 88.69 64 LEU A O 1
ATOM 514 N N . ASN A 1 65 ? 102.717 27.145 -165.056 1.00 88.56 65 ASN A N 1
ATOM 515 C CA . ASN A 1 65 ? 103.462 26.575 -163.936 1.00 88.56 65 ASN A CA 1
ATOM 516 C C . ASN A 1 65 ? 103.168 27.309 -162.615 1.00 88.56 65 ASN A C 1
ATOM 518 O O . ASN A 1 65 ? 103.042 26.658 -161.577 1.00 88.56 65 ASN A O 1
ATOM 522 N N . THR A 1 66 ? 102.973 28.632 -162.634 1.00 89.31 66 THR A N 1
ATOM 523 C CA . THR A 1 66 ? 102.447 29.362 -161.468 1.00 89.31 66 THR A CA 1
ATOM 524 C C . THR A 1 66 ? 101.003 28.965 -161.171 1.00 89.31 66 THR A C 1
ATOM 526 O O . THR A 1 66 ? 100.692 28.727 -160.004 1.00 89.31 66 THR A O 1
ATOM 529 N N . TYR A 1 67 ? 100.139 28.786 -162.178 1.00 91.25 67 TYR A N 1
ATOM 530 C CA . TYR A 1 67 ? 98.780 28.263 -161.972 1.00 91.25 67 TYR A CA 1
ATOM 531 C C . TYR A 1 67 ? 98.783 26.857 -161.347 1.00 91.25 67 TYR A C 1
ATOM 533 O O . TYR A 1 67 ? 98.114 26.630 -160.339 1.00 91.25 67 TYR A O 1
ATOM 541 N N . LYS A 1 68 ? 99.603 25.931 -161.869 1.00 90.56 68 LYS A N 1
ATOM 542 C CA . LYS A 1 68 ? 99.798 24.590 -161.287 1.00 90.56 68 LYS A CA 1
ATOM 543 C C . LYS A 1 68 ? 100.190 24.656 -159.806 1.00 90.56 68 LYS A C 1
ATOM 545 O O . LYS A 1 68 ? 99.670 23.878 -159.008 1.00 90.56 68 LYS A O 1
ATOM 550 N N . ASN A 1 69 ? 101.089 25.569 -159.438 1.00 90.81 69 ASN A N 1
ATOM 551 C CA . ASN A 1 69 ? 101.516 25.733 -158.049 1.00 90.81 69 ASN A CA 1
ATOM 552 C C . ASN A 1 69 ? 100.372 26.241 -157.155 1.00 90.81 69 ASN A C 1
ATOM 554 O O . ASN A 1 69 ? 100.186 25.691 -156.074 1.00 90.81 69 ASN A O 1
ATOM 558 N N . HIS A 1 70 ? 99.561 27.204 -157.614 1.00 91.69 70 HIS A N 1
ATOM 559 C CA . HIS A 1 70 ? 98.371 27.652 -156.876 1.00 91.69 70 HIS A CA 1
ATOM 560 C C . HIS A 1 70 ? 97.372 26.506 -156.665 1.00 91.69 70 HIS A C 1
ATOM 562 O O . HIS A 1 70 ? 96.971 26.256 -155.534 1.00 91.69 70 HIS A O 1
ATOM 568 N N . VAL A 1 71 ? 97.039 25.746 -157.717 1.00 92.12 71 VAL A N 1
ATOM 569 C CA . VAL A 1 71 ? 96.139 24.579 -157.616 1.00 92.12 71 VAL A CA 1
ATOM 570 C C . VAL A 1 71 ? 96.682 23.520 -156.647 1.00 92.12 71 VAL A C 1
ATOM 572 O O . VAL A 1 71 ? 95.908 22.872 -155.944 1.00 92.12 71 VAL A O 1
ATOM 575 N N . HIS A 1 72 ? 98.005 23.351 -156.560 1.00 91.56 72 HIS A N 1
ATOM 576 C CA . HIS A 1 72 ? 98.605 22.436 -155.591 1.00 91.56 72 HIS A CA 1
ATOM 577 C C . HIS A 1 72 ? 98.491 22.942 -154.142 1.00 91.56 72 HIS A C 1
ATOM 579 O O . HIS A 1 72 ? 98.174 22.146 -153.259 1.00 91.56 72 HIS A O 1
ATOM 585 N N . THR A 1 73 ? 98.686 24.241 -153.894 1.00 91.81 73 THR A N 1
ATOM 586 C CA . THR A 1 73 ? 98.459 24.853 -152.571 1.00 91.81 73 THR A CA 1
ATOM 587 C C . THR A 1 73 ? 96.990 24.747 -152.158 1.00 91.81 73 THR A C 1
ATOM 589 O O . THR A 1 73 ? 96.701 24.249 -151.073 1.00 91.81 73 THR A O 1
ATOM 592 N N . GLU A 1 74 ? 96.059 25.103 -153.048 1.00 91.19 74 GLU A N 1
ATOM 593 C CA . GLU A 1 74 ? 94.613 24.957 -152.826 1.00 91.19 74 GLU A CA 1
ATOM 594 C C . GLU A 1 74 ? 94.232 23.512 -152.481 1.00 91.19 74 GLU A C 1
ATOM 596 O O . GLU A 1 74 ? 93.472 23.271 -151.544 1.00 91.19 74 GLU A O 1
ATOM 601 N N . TYR A 1 75 ? 94.801 22.524 -153.180 1.00 92.62 75 TYR A N 1
ATOM 602 C CA . TYR A 1 75 ? 94.596 21.111 -152.860 1.00 92.62 75 TYR A CA 1
ATOM 603 C C . TYR A 1 75 ? 95.105 20.745 -151.452 1.00 92.62 75 TYR A C 1
ATOM 605 O O . TYR A 1 75 ? 94.426 20.013 -150.726 1.00 92.62 75 TYR A O 1
ATOM 613 N N . GLN A 1 76 ? 96.271 21.255 -151.037 1.00 93.00 76 GLN A N 1
ATOM 614 C CA . GLN A 1 76 ? 96.810 21.005 -149.695 1.00 93.00 76 GLN A CA 1
ATOM 615 C C . GLN A 1 76 ? 95.934 21.621 -148.594 1.00 93.00 76 GLN A C 1
ATOM 617 O O . GLN A 1 76 ? 95.609 20.925 -147.629 1.00 93.00 76 GLN A O 1
ATOM 622 N N . GLU A 1 77 ? 95.508 22.880 -148.734 1.00 92.69 77 GLU A N 1
ATOM 623 C CA . GLU A 1 77 ? 94.680 23.537 -147.713 1.00 92.69 77 GLU A CA 1
ATOM 624 C C . GLU A 1 77 ? 93.265 22.942 -147.643 1.00 92.69 77 GLU A C 1
ATOM 626 O O . GLU A 1 77 ? 92.780 22.657 -146.547 1.00 92.69 77 GLU A O 1
ATOM 631 N N . ASN A 1 78 ? 92.635 22.620 -148.781 1.00 92.69 78 ASN A N 1
ATOM 632 C CA . ASN A 1 78 ? 91.355 21.900 -148.785 1.00 92.69 78 ASN A CA 1
ATOM 633 C C . ASN A 1 78 ? 91.475 20.506 -148.138 1.00 92.69 78 ASN A C 1
ATOM 635 O O . ASN A 1 78 ? 90.587 20.091 -147.393 1.00 92.69 78 ASN A O 1
ATOM 639 N N . THR A 1 79 ? 92.594 19.798 -148.342 1.00 91.88 79 THR A N 1
ATOM 640 C CA . THR A 1 79 ? 92.853 18.506 -147.676 1.00 91.88 79 THR A CA 1
ATOM 641 C C . THR A 1 79 ? 92.963 18.664 -146.153 1.00 91.88 79 THR A C 1
ATOM 643 O O . THR A 1 79 ? 92.402 17.855 -145.409 1.00 91.88 79 THR A O 1
ATOM 646 N N . ARG A 1 80 ? 93.632 19.721 -145.665 1.00 93.62 80 ARG A N 1
ATOM 647 C CA . ARG A 1 80 ? 93.702 20.038 -144.225 1.00 93.62 80 ARG A CA 1
ATOM 648 C C . ARG A 1 80 ? 92.332 20.399 -143.652 1.00 93.62 80 ARG A C 1
ATOM 650 O O . ARG A 1 80 ? 91.976 19.895 -142.589 1.00 93.62 80 ARG A O 1
ATOM 657 N N . LEU A 1 81 ? 91.554 21.218 -144.362 1.00 94.12 81 LEU A N 1
ATOM 658 C CA . LEU A 1 81 ? 90.214 21.636 -143.946 1.00 94.12 81 LEU A CA 1
ATOM 659 C C . LEU A 1 81 ? 89.258 20.439 -143.825 1.00 94.12 81 LEU A C 1
ATOM 661 O O . LEU A 1 81 ? 88.561 20.306 -142.820 1.00 94.12 81 LEU A O 1
ATOM 665 N N . LEU A 1 82 ? 89.281 19.520 -144.797 1.00 93.00 82 LEU A N 1
ATOM 666 C CA . LEU A 1 82 ? 88.505 18.275 -144.754 1.00 93.00 82 LEU A CA 1
ATOM 667 C C . LEU A 1 82 ? 88.913 17.370 -143.581 1.00 93.00 82 LEU A C 1
ATOM 669 O O . LEU A 1 82 ? 88.045 16.776 -142.938 1.00 93.00 82 LEU A O 1
ATOM 673 N N . PHE A 1 83 ? 90.209 17.282 -143.264 1.00 94.12 83 PHE A N 1
ATOM 674 C CA . PHE A 1 83 ? 90.684 16.520 -142.106 1.00 94.12 83 PHE A CA 1
ATOM 675 C C . PHE A 1 83 ? 90.227 17.145 -140.778 1.00 94.12 83 PHE A C 1
ATOM 677 O O . PHE A 1 83 ? 89.712 16.433 -139.915 1.00 94.12 83 PHE A O 1
ATOM 684 N N . ALA A 1 84 ? 90.341 18.469 -140.634 1.00 92.81 84 ALA A N 1
ATOM 685 C CA . ALA A 1 84 ? 89.872 19.194 -139.453 1.00 92.81 84 ALA A CA 1
ATOM 686 C C . ALA A 1 84 ? 88.352 19.047 -139.257 1.00 92.81 84 ALA A C 1
ATOM 688 O O . ALA A 1 84 ? 87.902 18.702 -138.165 1.00 92.81 84 ALA A O 1
ATOM 689 N N . HIS A 1 85 ? 87.562 19.203 -140.326 1.00 93.12 85 HIS A N 1
ATOM 690 C CA . HIS A 1 85 ? 86.110 19.010 -140.284 1.00 93.12 85 HIS A CA 1
ATOM 691 C C . HIS A 1 85 ? 85.728 17.564 -139.925 1.00 93.12 85 HIS A C 1
ATOM 693 O O . HIS A 1 85 ? 84.824 17.340 -139.120 1.00 93.12 85 HIS A O 1
ATOM 699 N N . LYS A 1 86 ? 86.443 16.558 -140.452 1.00 93.56 86 LYS A N 1
ATOM 700 C CA . LYS A 1 86 ? 86.260 15.160 -140.029 1.00 93.56 86 LYS A CA 1
ATOM 701 C C . LYS A 1 86 ? 86.532 14.993 -138.528 1.00 93.56 86 LYS A C 1
ATOM 703 O O . LYS A 1 86 ? 85.730 14.369 -137.836 1.00 93.56 86 LYS A O 1
ATOM 708 N N . GLN A 1 87 ? 87.630 15.552 -138.020 1.00 93.44 87 GLN A N 1
ATOM 709 C CA . GLN A 1 87 ? 87.986 15.452 -136.603 1.00 93.44 87 GLN A CA 1
ATOM 710 C C . GLN A 1 87 ? 86.955 16.146 -135.696 1.00 93.44 87 GLN A C 1
ATOM 712 O O . GLN A 1 87 ? 86.631 15.613 -134.636 1.00 93.44 87 GLN A O 1
ATOM 717 N N . GLN A 1 88 ? 86.388 17.276 -136.131 1.00 93.50 88 GLN A N 1
ATOM 718 C CA . GLN A 1 88 ? 85.281 17.955 -135.451 1.00 93.50 88 GLN A CA 1
ATOM 719 C C . GLN A 1 88 ? 84.020 17.076 -135.408 1.00 93.50 88 GLN A C 1
ATOM 721 O O . GLN A 1 88 ? 83.458 16.865 -134.336 1.00 93.50 88 GLN A O 1
ATOM 726 N N . MET A 1 89 ? 83.614 16.475 -136.532 1.00 92.75 89 MET A N 1
ATOM 727 C CA . MET A 1 89 ? 82.470 15.549 -136.571 1.00 92.75 89 MET A CA 1
ATOM 728 C C . MET A 1 89 ? 82.666 14.331 -135.647 1.00 92.75 89 MET A C 1
ATOM 730 O O . MET A 1 89 ? 81.727 13.895 -134.981 1.00 92.75 89 MET A O 1
ATOM 734 N N . GLU A 1 90 ? 83.890 13.804 -135.542 1.00 93.31 90 GLU A N 1
ATOM 735 C CA . GLU A 1 90 ? 84.227 12.734 -134.591 1.00 93.31 90 GLU A CA 1
ATOM 736 C C . GLU A 1 90 ? 84.221 13.180 -133.116 1.00 93.31 90 GLU A C 1
ATOM 738 O O . GLU A 1 90 ? 84.147 12.325 -132.229 1.00 93.31 90 GLU A O 1
ATOM 743 N N . GLN A 1 91 ? 84.324 14.481 -132.827 1.00 93.69 91 GLN A N 1
ATOM 744 C CA . GLN A 1 91 ? 84.160 15.043 -131.481 1.00 93.69 91 GLN A CA 1
ATOM 745 C C . GLN A 1 91 ? 82.679 15.264 -131.152 1.00 93.69 91 GLN A C 1
ATOM 747 O O . GLN A 1 91 ? 82.240 14.842 -130.083 1.00 93.69 91 GLN A O 1
ATOM 752 N N . GLU A 1 92 ? 81.890 15.806 -132.083 1.00 92.50 92 GLU A N 1
ATOM 753 C CA . GLU A 1 92 ? 80.437 15.998 -131.931 1.00 92.50 92 GLU A CA 1
ATOM 754 C C . GLU A 1 92 ? 79.696 14.684 -131.638 1.00 92.50 92 GLU A C 1
ATOM 756 O O . GLU A 1 92 ? 78.849 14.621 -130.747 1.00 92.50 92 GLU A O 1
ATOM 761 N N . VAL A 1 93 ? 80.061 13.584 -132.309 1.00 93.88 93 VAL A N 1
ATOM 762 C CA . VAL A 1 93 ? 79.488 12.254 -132.020 1.00 93.88 93 VAL A CA 1
ATOM 763 C C . VAL A 1 93 ? 79.791 11.798 -130.583 1.00 93.88 93 VAL A C 1
ATOM 765 O O . VAL A 1 93 ? 78.922 11.224 -129.924 1.00 93.88 93 VAL A O 1
ATOM 768 N N . LYS A 1 94 ? 80.993 12.083 -130.062 1.00 93.75 94 LYS A N 1
ATOM 769 C CA . LYS A 1 94 ? 81.392 11.731 -128.685 1.00 93.75 94 LYS A CA 1
ATOM 770 C C . LYS A 1 94 ? 80.686 12.615 -127.654 1.00 93.75 94 LYS A C 1
ATOM 772 O O . LYS A 1 94 ? 80.202 12.094 -126.653 1.00 93.75 94 LYS A O 1
ATOM 777 N N . LEU A 1 95 ? 80.577 13.918 -127.921 1.00 94.56 95 LEU A N 1
ATOM 778 C CA . LEU A 1 95 ? 79.812 14.870 -127.108 1.00 94.56 95 LEU A CA 1
ATOM 779 C C . LEU A 1 95 ? 78.341 14.453 -127.016 1.00 94.56 95 LEU A C 1
ATOM 781 O O . LEU A 1 95 ? 77.818 14.308 -125.914 1.00 94.56 95 LEU A O 1
ATOM 785 N N . ARG A 1 96 ? 77.704 14.149 -128.153 1.00 94.00 96 ARG A N 1
ATOM 786 C CA . ARG A 1 96 ? 76.322 13.657 -128.189 1.00 94.00 96 ARG A CA 1
ATOM 787 C C . ARG A 1 96 ? 76.140 12.387 -127.357 1.00 94.00 96 ARG A C 1
ATOM 789 O O . ARG A 1 96 ? 75.188 12.320 -126.588 1.00 94.00 96 ARG A O 1
ATOM 796 N N . GLN A 1 97 ? 77.046 11.411 -127.467 1.00 94.25 97 GLN A N 1
ATOM 797 C CA . GLN A 1 97 ? 76.965 10.181 -126.670 1.00 94.25 97 GLN A CA 1
ATOM 798 C C . GLN A 1 97 ? 77.093 10.453 -125.163 1.00 94.25 97 GLN A C 1
ATOM 800 O O . GLN A 1 97 ? 76.367 9.850 -124.378 1.00 94.25 97 GLN A O 1
ATOM 805 N N . LEU A 1 98 ? 77.972 11.374 -124.750 1.00 94.25 98 LEU A N 1
ATOM 806 C CA . LEU A 1 98 ? 78.083 11.789 -123.347 1.00 94.25 98 LEU A CA 1
ATOM 807 C C . LEU A 1 98 ? 76.789 12.454 -122.854 1.00 94.25 98 LEU A C 1
ATOM 809 O O . LEU A 1 98 ? 76.300 12.094 -121.787 1.00 94.25 98 LEU A O 1
ATOM 813 N N . CYS A 1 99 ? 76.193 13.353 -123.643 1.00 93.19 99 CYS A N 1
ATOM 814 C CA . CYS A 1 99 ? 74.912 13.981 -123.308 1.00 93.19 99 CYS A CA 1
ATOM 815 C C . CYS A 1 99 ? 73.758 12.968 -123.210 1.00 93.19 99 CYS A C 1
ATOM 817 O O . CYS A 1 99 ? 72.928 13.090 -122.312 1.00 93.19 99 CYS A O 1
ATOM 819 N N . THR A 1 100 ? 73.710 11.955 -124.084 1.00 93.81 100 THR A N 1
ATOM 820 C CA . THR A 1 100 ? 72.718 10.869 -123.990 1.00 93.81 100 THR A CA 1
ATOM 821 C C . THR A 1 100 ? 72.929 10.031 -122.728 1.00 93.81 100 THR A C 1
ATOM 823 O O . THR A 1 100 ? 71.988 9.862 -121.963 1.00 93.81 100 THR A O 1
ATOM 826 N N . ASN A 1 101 ? 74.163 9.603 -122.440 1.00 93.44 101 ASN A N 1
ATOM 827 C CA . ASN A 1 101 ? 74.479 8.833 -121.230 1.00 93.44 101 ASN A CA 1
ATOM 828 C C . ASN A 1 101 ? 74.143 9.597 -119.929 1.00 93.44 101 ASN A C 1
ATOM 830 O O . ASN A 1 101 ? 73.774 8.980 -118.928 1.00 93.44 101 ASN A O 1
ATOM 834 N N . GLU A 1 102 ? 74.303 10.925 -119.932 1.00 94.00 102 GLU A N 1
ATOM 835 C CA . GLU A 1 102 ? 73.964 11.807 -118.808 1.00 94.00 102 GLU A CA 1
ATOM 836 C C . GLU A 1 102 ? 72.443 11.930 -118.631 1.00 94.00 102 GLU A C 1
ATOM 838 O O . GLU A 1 102 ? 71.949 11.770 -117.515 1.00 94.00 102 GLU A O 1
ATOM 843 N N . ALA A 1 103 ? 71.688 12.128 -119.719 1.00 93.44 103 ALA A N 1
ATOM 844 C CA . ALA A 1 103 ? 70.223 12.129 -119.693 1.00 93.44 103 ALA A CA 1
ATOM 845 C C . ALA A 1 103 ? 69.668 10.781 -119.197 1.00 93.44 103 ALA A C 1
ATOM 847 O O . ALA A 1 103 ? 68.884 10.749 -118.249 1.00 93.44 103 ALA A O 1
ATOM 848 N N . ASP A 1 104 ? 70.184 9.667 -119.728 1.00 94.00 104 ASP A N 1
ATOM 849 C CA . ASP A 1 104 ? 69.844 8.310 -119.289 1.00 94.00 104 ASP A CA 1
ATOM 850 C C . ASP A 1 104 ? 70.187 8.063 -117.809 1.00 94.00 104 ASP A C 1
ATOM 852 O O . ASP A 1 104 ? 69.660 7.124 -117.207 1.00 94.00 104 ASP A O 1
ATOM 856 N N . ARG A 1 105 ? 71.109 8.825 -117.195 1.00 95.56 105 ARG A N 1
ATOM 857 C CA . ARG A 1 105 ? 71.358 8.780 -115.741 1.00 95.56 105 ARG A CA 1
ATOM 858 C C . ARG A 1 105 ? 70.319 9.601 -114.986 1.00 95.56 105 ARG A C 1
ATOM 860 O O . ARG A 1 105 ? 69.695 9.068 -114.074 1.00 95.56 105 ARG A O 1
ATOM 867 N N . LEU A 1 106 ? 70.097 10.846 -115.401 1.00 94.00 106 LEU A N 1
ATOM 868 C CA . LEU A 1 106 ? 69.158 11.762 -114.753 1.00 94.00 106 LEU A CA 1
ATOM 869 C C . LEU A 1 106 ? 67.719 11.220 -114.751 1.00 94.00 106 LEU A C 1
ATOM 871 O O . LEU A 1 106 ? 67.046 11.327 -113.731 1.00 94.00 106 LEU A O 1
ATOM 875 N N . ASP A 1 107 ? 67.268 10.554 -115.818 1.00 94.56 107 ASP A N 1
ATOM 876 C CA . ASP A 1 107 ? 65.943 9.915 -115.851 1.00 94.56 107 ASP A CA 1
ATOM 877 C C . ASP A 1 107 ? 65.812 8.770 -114.827 1.00 94.56 107 ASP A C 1
ATOM 879 O O . ASP A 1 107 ? 64.759 8.603 -114.204 1.00 94.56 107 ASP A O 1
ATOM 883 N N . ARG A 1 108 ? 66.888 8.006 -114.577 1.00 94.25 108 ARG A N 1
ATOM 884 C CA . ARG A 1 108 ? 66.919 6.994 -113.504 1.00 94.25 108 ARG A CA 1
ATOM 885 C C . ARG A 1 108 ? 66.916 7.641 -112.122 1.00 94.25 108 ARG A C 1
ATOM 887 O O . ARG A 1 108 ? 66.122 7.229 -111.277 1.00 94.25 108 ARG A O 1
ATOM 894 N N . ASP A 1 109 ? 67.727 8.679 -111.922 1.00 93.31 109 ASP A N 1
ATOM 895 C CA . ASP A 1 109 ? 67.766 9.441 -110.670 1.00 93.31 109 ASP A CA 1
ATOM 896 C C . ASP A 1 109 ? 66.369 10.030 -110.353 1.00 93.31 109 ASP A C 1
ATOM 898 O O . ASP A 1 109 ? 65.885 9.935 -109.222 1.00 93.31 109 ASP A O 1
ATOM 902 N N . VAL A 1 110 ? 65.654 10.544 -111.366 1.00 93.06 110 VAL A N 1
ATOM 903 C CA . VAL A 1 110 ? 64.271 11.046 -111.257 1.00 93.06 110 VAL A CA 1
ATOM 904 C C . VAL A 1 110 ? 63.273 9.933 -110.921 1.00 93.06 110 VAL A C 1
ATOM 906 O O . VAL A 1 110 ? 62.385 10.149 -110.089 1.00 93.06 110 VAL A O 1
ATOM 909 N N . LEU A 1 111 ? 63.388 8.743 -111.519 1.00 93.94 111 LEU A N 1
ATOM 910 C CA . LEU A 1 111 ? 62.515 7.604 -111.206 1.00 93.94 111 LEU A CA 1
ATOM 911 C C . LEU A 1 111 ? 62.690 7.124 -109.756 1.00 93.94 111 LEU A C 1
ATOM 913 O O . LEU A 1 111 ? 61.688 6.932 -109.057 1.00 93.94 111 LEU A O 1
ATOM 917 N N . ASP A 1 112 ? 63.927 6.996 -109.272 1.00 93.88 112 ASP A N 1
ATOM 918 C CA . ASP A 1 112 ? 64.192 6.592 -107.887 1.00 93.88 112 ASP A CA 1
ATOM 919 C C . ASP A 1 112 ? 63.805 7.684 -106.874 1.00 93.88 112 ASP A C 1
ATOM 921 O O . ASP A 1 112 ? 63.204 7.367 -105.843 1.00 93.88 112 ASP A O 1
ATOM 925 N N . CYS A 1 113 ? 64.011 8.972 -107.182 1.00 92.75 113 CYS A N 1
ATOM 926 C CA . CYS A 1 113 ? 63.482 10.078 -106.369 1.00 92.75 113 CYS A CA 1
ATOM 927 C C . CYS A 1 113 ? 61.948 10.020 -106.251 1.00 92.75 113 CYS A C 1
ATOM 929 O O . CYS A 1 113 ? 61.392 10.144 -105.157 1.00 92.75 113 CYS A O 1
ATOM 931 N N . ASN A 1 114 ? 61.245 9.778 -107.363 1.00 93.88 114 ASN A N 1
ATOM 932 C CA . ASN A 1 114 ? 59.786 9.645 -107.376 1.00 93.88 114 ASN A CA 1
ATOM 933 C C . ASN A 1 114 ? 59.293 8.428 -106.577 1.00 93.88 114 ASN A C 1
ATOM 935 O O . ASN A 1 114 ? 58.232 8.490 -105.949 1.00 93.88 114 ASN A O 1
ATOM 939 N N . LYS A 1 115 ? 60.047 7.326 -106.580 1.00 94.50 115 LYS A N 1
ATOM 940 C CA . LYS A 1 115 ? 59.754 6.136 -105.773 1.00 94.50 115 LYS A CA 1
ATOM 941 C C . LYS A 1 115 ? 59.912 6.423 -104.277 1.00 94.50 115 LYS A C 1
ATOM 943 O O . LYS A 1 115 ? 58.969 6.200 -103.522 1.00 94.50 115 LYS A O 1
ATOM 948 N N . GLN A 1 116 ? 61.040 7.011 -103.869 1.00 94.06 116 GLN A N 1
ATOM 949 C CA . GLN A 1 116 ? 61.287 7.405 -102.476 1.00 94.06 116 GLN A CA 1
ATOM 950 C C . GLN A 1 116 ? 60.235 8.399 -101.961 1.00 94.06 116 GLN A C 1
ATOM 952 O O . GLN A 1 116 ? 59.741 8.252 -100.845 1.00 94.06 116 GLN A O 1
ATOM 957 N N . SER A 1 117 ? 59.833 9.369 -102.790 1.00 93.00 117 SER A N 1
ATOM 958 C CA . SER A 1 117 ? 58.767 10.329 -102.470 1.00 93.00 117 SER A CA 1
ATOM 959 C C . SER A 1 117 ? 57.425 9.636 -102.178 1.00 93.00 117 SER A C 1
ATOM 961 O O . SER A 1 117 ? 56.786 9.918 -101.162 1.00 93.00 117 SER A O 1
ATOM 963 N N . LYS A 1 118 ? 57.029 8.651 -103.000 1.00 94.75 118 LYS A N 1
ATOM 964 C CA . LYS A 1 118 ? 55.815 7.844 -102.772 1.00 94.75 118 LYS A CA 1
ATOM 965 C C . LYS A 1 118 ? 55.903 7.016 -101.487 1.00 94.75 118 LYS A C 1
ATOM 967 O O . LYS A 1 118 ? 54.950 7.010 -100.707 1.00 94.75 118 LYS A O 1
ATOM 972 N N . ASP A 1 119 ? 57.037 6.367 -101.228 1.00 93.75 119 ASP A N 1
ATOM 973 C CA . ASP A 1 119 ? 57.241 5.587 -100.001 1.00 93.75 119 ASP A CA 1
ATOM 974 C C . ASP A 1 119 ? 57.154 6.478 -98.745 1.00 93.75 119 ASP A C 1
ATOM 976 O O . ASP A 1 119 ? 56.485 6.119 -97.769 1.00 93.75 119 ASP A O 1
ATOM 980 N N . ILE A 1 120 ? 57.740 7.682 -98.791 1.00 93.44 120 ILE A N 1
ATOM 981 C CA . ILE A 1 120 ? 57.621 8.703 -97.737 1.00 93.44 120 ILE A CA 1
ATOM 982 C C . ILE A 1 120 ? 56.162 9.139 -97.551 1.00 93.44 120 ILE A C 1
ATOM 984 O O . ILE A 1 120 ? 55.693 9.161 -96.410 1.00 93.44 120 ILE A O 1
ATOM 988 N N . GLN A 1 121 ? 55.420 9.419 -98.628 1.00 94.06 121 GLN A N 1
ATOM 989 C CA . GLN A 1 121 ? 54.014 9.817 -98.526 1.00 94.06 121 GLN A CA 1
ATOM 990 C C . GLN A 1 121 ? 53.167 8.727 -97.855 1.00 94.06 121 GLN A C 1
ATOM 992 O O . GLN A 1 121 ? 52.497 9.010 -96.864 1.00 94.06 121 GLN A O 1
ATOM 997 N N . THR A 1 122 ? 53.279 7.459 -98.275 1.00 93.94 122 THR A N 1
ATOM 998 C CA . THR A 1 122 ? 52.509 6.376 -97.626 1.00 93.94 122 THR A CA 1
ATOM 999 C C . THR A 1 122 ? 52.873 6.188 -96.148 1.00 93.94 122 THR A C 1
ATOM 1001 O O . THR A 1 122 ? 52.035 5.759 -95.349 1.00 93.94 122 THR A O 1
ATOM 1004 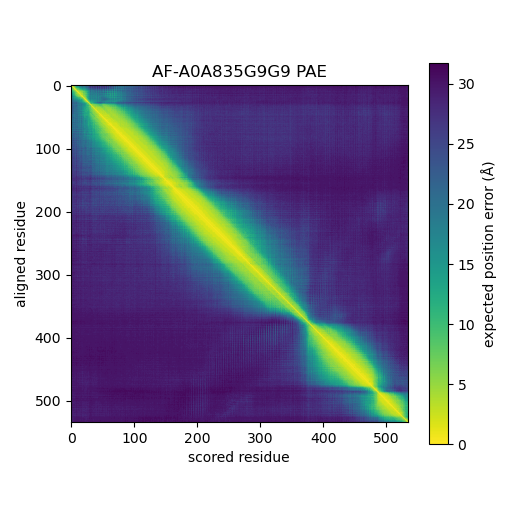N N . ARG A 1 123 ? 54.107 6.525 -95.742 1.00 94.06 123 ARG A N 1
ATOM 1005 C CA . ARG A 1 123 ? 54.523 6.546 -94.332 1.00 94.06 123 ARG A CA 1
ATOM 1006 C C . ARG A 1 123 ? 53.900 7.721 -93.571 1.00 94.06 123 ARG A C 1
ATOM 1008 O O . ARG A 1 123 ? 53.472 7.518 -92.435 1.00 94.06 123 ARG A O 1
ATOM 1015 N N . ILE A 1 124 ? 53.811 8.904 -94.180 1.00 92.94 124 ILE A N 1
ATOM 1016 C CA . ILE A 1 124 ? 53.108 10.071 -93.622 1.00 92.94 124 ILE A CA 1
ATOM 1017 C C . ILE A 1 124 ? 51.623 9.743 -93.427 1.00 92.94 124 ILE A C 1
ATOM 1019 O O . ILE A 1 124 ? 51.119 9.898 -92.316 1.00 92.94 124 ILE A O 1
ATOM 1023 N N . ASP A 1 125 ? 50.953 9.193 -94.442 1.00 93.75 125 ASP A N 1
ATOM 1024 C CA . ASP A 1 125 ? 49.527 8.840 -94.388 1.00 93.75 125 ASP A CA 1
ATOM 1025 C C . ASP A 1 125 ? 49.232 7.845 -93.251 1.00 93.75 125 ASP A C 1
ATOM 1027 O O . ASP A 1 125 ? 48.268 8.003 -92.493 1.00 93.75 125 ASP A O 1
ATOM 1031 N N . ARG A 1 126 ? 50.091 6.829 -93.074 1.00 93.94 126 ARG A N 1
ATOM 1032 C CA . ARG A 1 126 ? 49.997 5.862 -91.964 1.00 93.94 126 ARG A CA 1
ATOM 1033 C C . ARG A 1 126 ? 50.155 6.536 -90.599 1.00 93.94 126 ARG A C 1
ATOM 1035 O O . ARG A 1 126 ? 49.396 6.220 -89.683 1.00 93.94 126 ARG A O 1
ATOM 1042 N N . LEU A 1 127 ? 51.107 7.460 -90.456 1.00 93.25 127 LEU A N 1
ATOM 1043 C CA . LEU A 1 127 ? 51.340 8.190 -89.205 1.00 93.25 127 LEU A CA 1
ATOM 1044 C C . LEU A 1 127 ? 50.188 9.149 -88.876 1.00 93.25 127 LEU A C 1
ATOM 1046 O O . LEU A 1 127 ? 49.727 9.157 -87.738 1.00 93.25 127 LEU A O 1
ATOM 1050 N N . GLN A 1 128 ? 49.660 9.884 -89.859 1.00 92.44 128 GLN A N 1
ATOM 1051 C CA . GLN A 1 128 ? 48.479 10.736 -89.681 1.00 92.44 128 GLN A CA 1
ATOM 1052 C C . GLN A 1 128 ? 47.267 9.915 -89.214 1.00 92.44 128 GLN A C 1
ATOM 1054 O O . GLN A 1 128 ? 46.647 10.249 -88.206 1.00 92.44 128 GLN A O 1
ATOM 1059 N N . ASN A 1 129 ? 46.992 8.778 -89.865 1.00 94.00 129 ASN A N 1
ATOM 1060 C CA . ASN A 1 129 ? 45.915 7.866 -89.466 1.00 94.00 129 ASN A CA 1
ATOM 1061 C C . ASN A 1 129 ? 46.081 7.311 -88.037 1.00 94.00 129 ASN A C 1
ATOM 1063 O O . ASN A 1 129 ? 45.085 7.097 -87.341 1.00 94.00 129 ASN A O 1
ATOM 1067 N N . LEU A 1 130 ? 47.315 7.075 -87.578 1.00 94.50 130 LEU A N 1
ATOM 1068 C CA . LEU A 1 130 ? 47.590 6.690 -86.190 1.00 94.50 130 LEU A CA 1
ATOM 1069 C C . LEU A 1 130 ? 47.346 7.858 -85.223 1.00 94.50 130 LEU A C 1
ATOM 1071 O O . LEU A 1 130 ? 46.660 7.670 -84.221 1.00 94.50 130 LEU A O 1
ATOM 1075 N N . ILE A 1 131 ? 47.825 9.064 -85.543 1.00 92.50 131 ILE A N 1
ATOM 1076 C CA . ILE A 1 131 ? 47.609 10.276 -84.735 1.00 92.50 131 ILE A CA 1
ATOM 1077 C C . ILE A 1 131 ? 46.107 10.541 -84.548 1.00 92.50 131 ILE A C 1
ATOM 1079 O O . ILE A 1 131 ? 45.655 10.695 -83.415 1.00 92.50 131 ILE A O 1
ATOM 1083 N N . THR A 1 132 ? 45.301 10.496 -85.615 1.00 94.38 132 THR A N 1
ATOM 1084 C CA . THR A 1 132 ? 43.841 10.684 -85.522 1.00 94.38 132 THR A CA 1
ATOM 1085 C C . THR A 1 132 ? 43.163 9.624 -84.645 1.00 94.38 132 THR A C 1
ATOM 1087 O O . THR A 1 132 ? 42.222 9.944 -83.916 1.00 94.38 132 THR A O 1
ATOM 1090 N N . LYS A 1 133 ? 43.633 8.367 -84.669 1.00 94.44 133 LYS A N 1
ATOM 1091 C CA . LYS A 1 133 ? 43.122 7.300 -83.788 1.00 94.44 133 LYS A CA 1
ATOM 1092 C C . LYS A 1 133 ? 43.486 7.542 -82.321 1.00 94.44 133 LYS A C 1
ATOM 1094 O O . LYS A 1 133 ? 42.627 7.381 -81.456 1.00 94.44 133 LYS A O 1
ATOM 1099 N N . TYR A 1 134 ? 44.724 7.948 -82.033 1.00 93.25 134 TYR A N 1
ATOM 1100 C CA . TYR A 1 134 ? 45.162 8.218 -80.662 1.00 93.25 134 TYR A CA 1
ATOM 1101 C C . TYR A 1 134 ? 44.518 9.476 -80.068 1.00 93.25 134 TYR A C 1
ATOM 1103 O O . TYR A 1 134 ? 44.127 9.434 -78.905 1.00 93.25 134 TYR A O 1
ATOM 1111 N N . LEU A 1 135 ? 44.314 10.539 -80.856 1.00 91.56 135 LEU A N 1
ATOM 1112 C CA . LEU A 1 135 ? 43.575 11.731 -80.418 1.00 91.56 135 LEU A CA 1
ATOM 1113 C C . LEU A 1 135 ? 42.135 11.381 -80.018 1.00 91.56 135 LEU A C 1
ATOM 1115 O O . LEU A 1 135 ? 41.740 11.654 -78.889 1.00 91.56 135 LEU A O 1
ATOM 1119 N N . LYS A 1 136 ? 41.393 10.653 -80.868 1.00 92.56 136 LYS A N 1
ATOM 1120 C CA . LYS A 1 136 ? 40.029 10.197 -80.534 1.00 92.56 136 LYS A CA 1
ATOM 1121 C C . LYS A 1 136 ? 39.969 9.350 -79.256 1.00 92.56 136 LYS A C 1
ATOM 1123 O O . LYS A 1 136 ? 39.002 9.457 -78.509 1.00 92.56 136 LYS A O 1
ATOM 1128 N N . LYS A 1 137 ? 40.994 8.529 -78.986 1.00 92.88 137 LYS A N 1
ATOM 1129 C CA . LYS A 1 137 ? 41.090 7.765 -77.730 1.00 92.88 137 LYS A CA 1
ATOM 1130 C C . LYS A 1 137 ? 41.426 8.659 -76.528 1.00 92.88 137 LYS A C 1
ATOM 1132 O O . LYS A 1 137 ? 40.921 8.418 -75.438 1.00 92.88 137 LYS A O 1
ATOM 1137 N N . ALA A 1 138 ? 42.259 9.684 -76.701 1.00 89.88 138 ALA A N 1
ATOM 1138 C CA . ALA A 1 138 ? 42.536 10.658 -75.646 1.00 89.88 138 ALA A CA 1
ATOM 1139 C C . ALA A 1 138 ? 41.273 11.448 -75.265 1.00 89.88 138 ALA A C 1
ATOM 1141 O O . ALA A 1 138 ? 41.005 11.623 -74.078 1.00 89.88 138 ALA A O 1
ATOM 1142 N N . ASP A 1 139 ? 40.463 11.848 -76.249 1.00 91.00 139 ASP A N 1
ATOM 1143 C CA . ASP A 1 139 ? 39.194 12.541 -76.011 1.00 91.00 139 ASP A CA 1
ATOM 1144 C C . ASP A 1 139 ? 38.150 11.652 -75.310 1.00 91.00 139 ASP A C 1
ATOM 1146 O O . ASP A 1 139 ? 37.464 12.136 -74.409 1.00 91.00 139 ASP A O 1
ATOM 1150 N N . SER A 1 140 ? 38.057 10.353 -75.641 1.00 90.69 140 SER A N 1
ATOM 1151 C CA . SER A 1 140 ? 37.135 9.439 -74.940 1.00 90.69 140 SER A CA 1
ATOM 1152 C C . SER A 1 140 ? 37.542 9.224 -73.478 1.00 90.69 140 SER A C 1
ATOM 1154 O O . SER A 1 140 ? 36.728 9.443 -72.584 1.00 90.69 140 SER A O 1
ATOM 1156 N N . MET A 1 141 ? 38.821 8.926 -73.215 1.00 88.44 141 MET A N 1
ATOM 1157 C CA . MET A 1 141 ? 39.343 8.767 -71.847 1.00 88.44 141 MET A CA 1
ATOM 1158 C C . MET A 1 141 ? 39.211 10.062 -71.028 1.00 88.44 141 MET A C 1
ATOM 1160 O O . MET A 1 141 ? 38.958 10.028 -69.826 1.00 88.44 141 MET A O 1
ATOM 1164 N N . LYS A 1 142 ? 39.339 11.231 -71.669 1.00 90.19 142 LYS A N 1
ATOM 1165 C CA . LYS A 1 142 ? 39.099 12.532 -71.032 1.00 90.19 142 LYS A CA 1
ATOM 1166 C C . LYS A 1 142 ? 37.626 12.723 -70.655 1.00 90.19 142 LYS A C 1
ATOM 1168 O O . LYS A 1 142 ? 37.355 13.233 -69.572 1.00 90.19 142 LYS A O 1
ATOM 1173 N N . ALA A 1 143 ? 36.688 12.323 -71.516 1.00 87.06 143 ALA A N 1
ATOM 1174 C CA . ALA A 1 143 ? 35.258 12.383 -71.217 1.00 87.06 143 ALA A CA 1
ATOM 1175 C C . ALA A 1 143 ? 34.879 11.447 -70.054 1.00 87.06 143 ALA A C 1
ATOM 1177 O O . ALA A 1 143 ? 34.175 11.877 -69.141 1.00 87.06 143 ALA A O 1
ATOM 1178 N N . GLU A 1 144 ? 35.412 10.220 -70.047 1.00 87.88 144 GLU A N 1
ATOM 1179 C CA . GLU A 1 144 ? 35.265 9.237 -68.962 1.00 87.88 144 GLU A CA 1
ATOM 1180 C C . GLU A 1 144 ? 35.745 9.819 -67.617 1.00 87.88 144 GLU A C 1
ATOM 1182 O O . GLU A 1 144 ? 34.948 9.966 -66.689 1.00 87.88 144 GLU A O 1
ATOM 1187 N N . VAL A 1 145 ? 37.000 10.281 -67.539 1.00 85.62 145 VAL A N 1
ATOM 1188 C CA . VAL A 1 145 ? 37.588 10.870 -66.316 1.00 85.62 145 VAL A CA 1
ATOM 1189 C C . VAL A 1 145 ? 36.852 12.139 -65.855 1.00 85.62 145 VAL A C 1
ATOM 1191 O O . VAL A 1 145 ? 36.725 12.391 -64.654 1.00 85.62 145 VAL A O 1
ATOM 1194 N N . CYS A 1 146 ? 36.335 12.956 -66.780 1.00 86.19 146 CYS A N 1
ATOM 1195 C CA . CYS A 1 146 ? 35.493 14.102 -66.429 1.00 86.19 146 CYS A CA 1
ATOM 1196 C C . CYS A 1 146 ? 34.141 13.675 -65.829 1.00 86.19 146 CYS A C 1
ATOM 1198 O O . CYS A 1 146 ? 33.695 14.305 -64.868 1.00 86.19 146 CYS A O 1
ATOM 1200 N N . GLY A 1 147 ? 33.518 12.612 -66.348 1.00 87.44 147 GLY A N 1
ATOM 1201 C CA . GLY A 1 147 ? 32.281 12.042 -65.808 1.00 87.44 147 GLY A CA 1
ATOM 1202 C C . GLY A 1 147 ? 32.471 11.438 -64.414 1.00 87.44 147 GLY A C 1
ATOM 1203 O O . GLY A 1 147 ? 31.741 11.789 -63.486 1.00 87.44 147 GLY A O 1
ATOM 1204 N N . GLU A 1 148 ? 33.507 10.614 -64.231 1.00 84.88 148 GLU A N 1
ATOM 1205 C CA . GLU A 1 148 ? 33.870 10.032 -62.929 1.00 84.88 148 GLU A CA 1
ATOM 1206 C C . GLU A 1 148 ? 34.142 11.109 -61.870 1.00 84.88 148 GLU A C 1
ATOM 1208 O O . GLU A 1 148 ? 33.683 11.005 -60.730 1.00 84.88 148 GLU A O 1
ATOM 1213 N N . ARG A 1 149 ? 34.838 12.192 -62.248 1.00 82.75 149 ARG A N 1
ATOM 1214 C CA . ARG A 1 149 ? 35.083 13.337 -61.360 1.00 82.75 149 ARG A CA 1
ATOM 1215 C C . ARG A 1 149 ? 33.792 14.063 -60.962 1.00 82.75 149 ARG A C 1
ATOM 1217 O O . ARG A 1 149 ? 33.722 14.559 -59.837 1.00 82.75 149 ARG A O 1
ATOM 1224 N N . GLY A 1 150 ? 32.802 14.129 -61.854 1.00 86.69 150 GLY A N 1
ATOM 1225 C CA . GLY A 1 150 ? 31.468 14.656 -61.557 1.00 86.69 150 GLY A CA 1
ATOM 1226 C C . GLY A 1 150 ? 30.755 13.805 -60.507 1.00 86.69 150 GLY A C 1
ATOM 1227 O O . GLY A 1 150 ? 30.439 14.302 -59.427 1.00 86.69 150 GLY A O 1
ATOM 1228 N N . ALA A 1 151 ? 30.623 12.502 -60.766 1.00 87.06 151 ALA A N 1
ATOM 1229 C CA . ALA A 1 151 ? 30.012 11.558 -59.830 1.00 87.06 151 ALA A CA 1
ATOM 1230 C C . ALA A 1 151 ? 30.708 11.568 -58.453 1.00 87.06 151 ALA A C 1
ATOM 1232 O O . ALA A 1 151 ? 30.048 11.591 -57.416 1.00 87.06 151 ALA A O 1
ATOM 1233 N N . LEU A 1 152 ? 32.046 11.622 -58.409 1.00 87.00 152 LEU A N 1
ATOM 1234 C CA . LEU A 1 152 ? 32.804 11.702 -57.154 1.00 87.00 152 LEU A CA 1
ATOM 1235 C C . LEU A 1 152 ? 32.499 12.976 -56.341 1.00 87.00 152 LEU A C 1
ATOM 1237 O O . LEU A 1 152 ? 32.564 12.943 -55.110 1.00 87.00 152 LEU A O 1
ATOM 1241 N N . ALA A 1 153 ? 32.169 14.094 -56.995 1.00 89.06 153 ALA A N 1
ATOM 1242 C CA . ALA A 1 153 ? 31.743 15.313 -56.310 1.00 89.06 153 ALA A CA 1
ATOM 1243 C C . ALA A 1 153 ? 30.326 15.171 -55.724 1.00 89.06 153 ALA A C 1
ATOM 1245 O O . ALA A 1 153 ? 30.097 15.575 -54.584 1.00 89.06 153 ALA A O 1
ATOM 1246 N N . GLU A 1 154 ? 29.406 14.531 -56.450 1.00 89.00 154 GLU A N 1
ATOM 1247 C CA . GLU A 1 154 ? 28.049 14.233 -55.971 1.00 89.00 154 GLU A CA 1
ATOM 1248 C C . GLU A 1 154 ? 28.065 13.284 -54.762 1.00 89.00 154 GLU A C 1
ATOM 1250 O O . GLU A 1 154 ? 27.425 13.570 -53.748 1.00 89.00 154 GLU A O 1
ATOM 1255 N N . TRP A 1 155 ? 28.872 12.215 -54.805 1.00 90.69 155 TRP A N 1
ATOM 1256 C CA . TRP A 1 155 ? 29.063 11.304 -53.667 1.00 90.69 155 TRP A CA 1
ATOM 1257 C C . TRP A 1 155 ? 29.611 12.017 -52.422 1.00 90.69 155 TRP A C 1
ATOM 1259 O O . TRP A 1 155 ? 29.178 11.722 -51.309 1.00 90.69 155 TRP A O 1
ATOM 1269 N N . ARG A 1 156 ? 30.524 12.986 -52.584 1.00 88.56 156 ARG A N 1
ATOM 1270 C CA . ARG A 1 156 ? 31.030 13.804 -51.464 1.00 88.56 156 ARG A CA 1
ATOM 1271 C C . ARG A 1 156 ? 29.944 14.706 -50.881 1.00 88.56 156 ARG A C 1
ATOM 1273 O O . ARG A 1 156 ? 29.740 14.681 -49.673 1.00 88.56 156 ARG A O 1
ATOM 1280 N N . ALA A 1 157 ? 29.197 15.417 -51.725 1.00 88.69 157 ALA A N 1
ATOM 1281 C CA . ALA A 1 157 ? 28.090 16.265 -51.282 1.00 88.69 157 ALA A CA 1
ATOM 1282 C C . ALA A 1 157 ? 26.964 15.463 -50.594 1.00 88.69 157 ALA A C 1
ATOM 1284 O O . ALA A 1 157 ? 26.310 15.966 -49.679 1.00 88.69 157 ALA A O 1
ATOM 1285 N N . ALA A 1 158 ? 26.742 14.205 -50.992 1.00 86.81 158 ALA A N 1
ATOM 1286 C CA . ALA A 1 158 ? 25.836 13.294 -50.296 1.00 86.81 158 ALA A CA 1
ATOM 1287 C C . ALA A 1 158 ? 26.370 12.898 -48.906 1.00 86.81 158 ALA A C 1
ATOM 1289 O O . ALA A 1 158 ? 25.634 12.978 -47.924 1.00 86.81 158 ALA A O 1
ATOM 1290 N N . LEU A 1 159 ? 27.652 12.529 -48.797 1.00 85.00 159 LEU A N 1
ATOM 1291 C CA . LEU A 1 159 ? 28.293 12.187 -47.518 1.00 85.00 159 LEU A CA 1
ATOM 1292 C C . LEU A 1 159 ? 28.310 13.363 -46.527 1.00 85.00 159 LEU A C 1
ATOM 1294 O O . LEU A 1 159 ? 28.067 13.158 -45.340 1.00 85.00 159 LEU A O 1
ATOM 1298 N N . GLU A 1 160 ? 28.533 14.590 -47.003 1.00 88.31 160 GLU A N 1
ATOM 1299 C CA . GLU A 1 160 ? 28.459 15.806 -46.179 1.00 88.31 160 GLU A CA 1
ATOM 1300 C C . GLU A 1 160 ? 27.048 16.023 -45.604 1.00 88.31 160 GLU A C 1
ATOM 1302 O O . GLU A 1 160 ? 26.908 16.300 -44.413 1.00 88.31 160 GLU A O 1
ATOM 1307 N N . ARG A 1 161 ? 25.991 15.805 -46.403 1.00 86.69 161 ARG A N 1
ATOM 1308 C CA . ARG A 1 161 ? 24.595 15.856 -45.921 1.00 86.69 161 ARG A CA 1
ATOM 1309 C C . ARG A 1 161 ? 24.324 14.792 -44.856 1.00 86.69 161 ARG A C 1
ATOM 1311 O O . ARG A 1 161 ? 23.828 15.132 -43.786 1.00 86.69 161 ARG A O 1
ATOM 1318 N N . TYR A 1 162 ? 24.732 13.543 -45.092 1.00 87.31 162 TYR A N 1
ATOM 1319 C CA . TYR A 1 162 ? 24.576 12.476 -44.097 1.00 87.31 162 TYR A CA 1
ATOM 1320 C C . TYR A 1 162 ? 25.333 12.767 -42.789 1.00 87.31 162 TYR A C 1
ATOM 1322 O O . TYR A 1 162 ? 24.841 12.426 -41.715 1.00 87.31 162 TYR A O 1
ATOM 1330 N N . ALA A 1 163 ? 26.489 13.440 -42.837 1.00 88.19 163 ALA A N 1
ATOM 1331 C CA . ALA A 1 163 ? 27.199 13.876 -41.632 1.00 88.19 163 ALA A CA 1
ATOM 1332 C C . ALA A 1 163 ? 26.417 14.946 -40.839 1.00 88.19 163 ALA A C 1
ATOM 1334 O O . ALA A 1 163 ? 26.385 14.901 -39.603 1.00 88.19 163 ALA A O 1
ATOM 1335 N N . CYS A 1 164 ? 25.732 15.872 -41.523 1.00 88.69 164 CYS A N 1
ATOM 1336 C CA . CYS A 1 164 ? 24.800 16.805 -40.884 1.00 88.69 164 CYS A CA 1
ATOM 1337 C C . CYS A 1 164 ? 23.604 16.073 -40.249 1.00 88.69 164 CYS A C 1
ATOM 1339 O O . CYS A 1 164 ? 23.279 16.347 -39.092 1.00 88.69 164 CYS A O 1
ATOM 1341 N N . ASP A 1 165 ? 23.000 15.110 -40.951 1.00 91.12 165 ASP A N 1
ATOM 1342 C CA . ASP A 1 165 ? 21.854 14.335 -40.452 1.00 91.12 165 ASP A CA 1
ATOM 1343 C C . ASP A 1 165 ? 22.216 13.506 -39.207 1.00 91.12 165 ASP A C 1
ATOM 1345 O O . ASP A 1 165 ? 21.498 13.538 -38.206 1.00 91.12 165 ASP A O 1
ATOM 1349 N N . ILE A 1 166 ? 23.373 12.831 -39.214 1.00 91.44 166 ILE A N 1
ATOM 1350 C CA . ILE A 1 166 ? 23.915 12.115 -38.044 1.00 91.44 166 ILE A CA 1
ATOM 1351 C C . ILE A 1 166 ? 24.095 13.077 -36.861 1.00 91.44 166 ILE A C 1
ATOM 1353 O O . ILE A 1 166 ? 23.684 12.772 -35.740 1.00 91.44 166 ILE A O 1
ATOM 1357 N N . THR A 1 167 ? 24.643 14.270 -37.113 1.00 92.88 167 THR A N 1
ATOM 1358 C CA . THR A 1 167 ? 24.838 15.298 -36.079 1.00 92.88 167 THR A CA 1
ATOM 1359 C C . THR A 1 167 ? 23.504 15.776 -35.488 1.00 92.88 167 THR A C 1
ATOM 1361 O O . THR A 1 167 ? 23.408 15.986 -34.277 1.00 92.88 167 THR A O 1
ATOM 1364 N N . ALA A 1 168 ? 22.452 15.906 -36.303 1.00 93.19 168 ALA A N 1
ATOM 1365 C CA . ALA A 1 168 ? 21.109 16.250 -35.836 1.00 93.19 168 ALA A CA 1
ATOM 1366 C C . ALA A 1 168 ? 20.475 15.118 -35.003 1.00 93.19 168 ALA A C 1
ATOM 1368 O O . ALA A 1 168 ? 19.943 15.375 -33.920 1.00 93.19 168 ALA A O 1
ATOM 1369 N N . ILE A 1 169 ? 20.594 13.861 -35.446 1.00 92.88 169 ILE A N 1
ATOM 1370 C CA . ILE A 1 169 ? 20.117 12.677 -34.709 1.00 92.88 169 ILE A CA 1
ATOM 1371 C C . ILE A 1 169 ? 20.808 12.571 -33.341 1.00 92.88 169 ILE A C 1
ATOM 1373 O O . ILE A 1 169 ? 20.143 12.329 -32.330 1.00 92.88 169 ILE A O 1
ATOM 1377 N N . GLU A 1 170 ? 22.119 12.822 -33.267 1.00 93.44 170 GLU A N 1
ATOM 1378 C CA . GLU A 1 170 ? 22.841 12.897 -31.994 1.00 93.44 170 GLU A CA 1
ATOM 1379 C C . GLU A 1 170 ? 22.294 13.989 -31.064 1.00 93.44 170 GLU A C 1
ATOM 1381 O O . GLU A 1 170 ? 22.183 13.765 -29.856 1.00 93.44 170 GLU A O 1
ATOM 1386 N N . GLN A 1 171 ? 21.963 15.172 -31.592 1.00 94.50 171 GLN A N 1
ATOM 1387 C CA . GLN A 1 171 ? 21.416 16.271 -30.791 1.00 94.50 171 GLN A CA 1
ATOM 1388 C C . GLN A 1 171 ? 20.031 15.930 -30.231 1.00 94.50 171 GLN A C 1
ATOM 1390 O O . GLN A 1 171 ? 19.822 16.094 -29.027 1.00 94.50 171 GLN A O 1
ATOM 1395 N N . PHE A 1 172 ? 19.119 15.392 -31.048 1.00 95.19 172 PHE A N 1
ATOM 1396 C CA . PHE A 1 172 ? 17.811 14.931 -30.569 1.00 95.19 172 PHE A CA 1
ATOM 1397 C C . PHE A 1 172 ? 17.951 13.810 -29.531 1.00 95.19 172 PHE A C 1
ATOM 1399 O O . PHE A 1 172 ? 17.371 13.902 -28.451 1.00 95.19 172 PHE A O 1
ATOM 1406 N N . THR A 1 173 ? 18.824 12.828 -29.772 1.00 94.00 173 THR A N 1
ATOM 1407 C CA . THR A 1 173 ? 19.104 11.741 -28.816 1.00 94.00 173 THR A CA 1
ATOM 1408 C C . THR A 1 173 ? 19.598 12.283 -27.465 1.00 94.00 173 THR A C 1
ATOM 1410 O O . THR A 1 173 ? 19.148 11.839 -26.407 1.00 94.00 173 THR A O 1
ATOM 1413 N N . LYS A 1 174 ? 20.483 13.290 -27.467 1.00 94.81 174 LYS A N 1
ATOM 1414 C CA . LYS A 1 174 ? 20.966 13.956 -26.241 1.00 94.81 174 LYS A CA 1
ATOM 1415 C C . LYS A 1 174 ? 19.843 14.724 -25.523 1.00 94.81 174 LYS A C 1
ATOM 1417 O O . LYS A 1 174 ? 19.781 14.685 -24.291 1.00 94.81 174 LYS A O 1
ATOM 1422 N N . GLN A 1 175 ? 18.940 15.374 -26.262 1.00 95.81 175 GLN A N 1
ATOM 1423 C CA . GLN A 1 175 ? 17.766 16.056 -25.699 1.00 95.81 175 GLN A CA 1
ATOM 1424 C C . GLN A 1 175 ? 16.772 15.069 -25.068 1.00 95.81 175 GLN A C 1
ATOM 1426 O O . GLN A 1 175 ? 16.363 15.274 -23.924 1.00 95.81 175 GLN A O 1
ATOM 1431 N N . ASP A 1 176 ? 16.439 13.971 -25.748 1.00 95.44 176 ASP A N 1
ATOM 1432 C CA . ASP A 1 176 ? 15.502 12.964 -25.237 1.00 95.44 176 ASP A CA 1
ATOM 1433 C C . ASP A 1 176 ? 16.055 12.217 -24.017 1.00 95.44 176 ASP A C 1
ATOM 1435 O O . ASP A 1 176 ? 15.330 12.023 -23.041 1.00 95.44 176 ASP A O 1
ATOM 1439 N N . ILE A 1 177 ? 17.356 11.899 -23.985 1.00 95.38 177 ILE A N 1
ATOM 1440 C CA . ILE A 1 177 ? 18.015 11.350 -22.786 1.00 95.38 177 ILE A CA 1
ATOM 1441 C C . ILE A 1 177 ? 17.923 12.331 -21.603 1.00 95.38 177 ILE A C 1
ATOM 1443 O O . ILE A 1 177 ? 17.689 11.911 -20.467 1.00 95.38 177 ILE A O 1
ATOM 1447 N N . SER A 1 178 ? 18.087 13.636 -21.844 1.00 95.44 178 SER A N 1
ATOM 1448 C CA . SER A 1 178 ? 17.941 14.668 -20.807 1.00 95.44 178 SER A CA 1
ATOM 1449 C C . SER A 1 178 ? 16.496 14.754 -20.291 1.00 95.44 178 SER A C 1
ATOM 1451 O O . SER A 1 178 ? 16.244 14.708 -19.083 1.00 95.44 178 SER A O 1
ATOM 1453 N N . LYS A 1 179 ? 15.525 14.770 -21.210 1.00 97.06 179 LYS A N 1
ATOM 1454 C CA . LYS A 1 179 ? 14.084 14.806 -20.928 1.00 97.06 179 LYS A CA 1
ATOM 1455 C C . LYS A 1 179 ? 13.612 13.562 -20.165 1.00 97.06 179 LYS A C 1
ATOM 1457 O O . LYS A 1 179 ? 12.871 13.693 -19.192 1.00 97.06 179 LYS A O 1
ATOM 1462 N N . ALA A 1 180 ? 14.097 12.376 -20.532 1.00 95.56 180 ALA A N 1
ATOM 1463 C CA . ALA A 1 180 ? 13.833 11.126 -19.822 1.00 95.56 180 ALA A CA 1
ATOM 1464 C C . ALA A 1 180 ? 14.372 11.158 -18.381 1.00 95.56 180 ALA A C 1
ATOM 1466 O O . ALA A 1 180 ? 13.637 10.830 -17.449 1.00 95.56 180 ALA A O 1
ATOM 1467 N N . LYS A 1 181 ? 15.609 11.636 -18.164 1.00 96.25 181 LYS A N 1
ATOM 1468 C CA . LYS A 1 181 ? 16.180 11.815 -16.814 1.00 96.25 181 LYS A CA 1
ATOM 1469 C C . LYS A 1 181 ? 15.365 12.795 -15.964 1.00 96.25 181 LYS A C 1
ATOM 1471 O O . LYS A 1 181 ? 15.129 12.527 -14.785 1.00 96.25 181 LYS A O 1
ATOM 1476 N N . ALA A 1 182 ? 14.892 13.898 -16.549 1.00 96.31 182 ALA A N 1
ATOM 1477 C CA . ALA A 1 182 ? 14.042 14.867 -15.856 1.00 96.31 182 ALA A CA 1
ATOM 1478 C C . ALA A 1 182 ? 12.675 14.269 -15.462 1.00 96.31 182 ALA A C 1
ATOM 1480 O O . ALA A 1 182 ? 12.218 14.461 -14.332 1.00 96.31 182 ALA A O 1
ATOM 1481 N N . LEU A 1 183 ? 12.046 13.499 -16.358 1.00 95.56 183 LEU A N 1
ATOM 1482 C CA . LEU A 1 183 ? 10.779 12.810 -16.089 1.00 95.56 183 LEU A CA 1
ATOM 1483 C C . LEU A 1 183 ? 10.925 11.719 -15.020 1.00 95.56 183 LEU A C 1
ATOM 1485 O O . LEU A 1 183 ? 10.104 11.663 -14.107 1.00 95.56 183 LEU A O 1
ATOM 1489 N N . GLU A 1 184 ? 11.986 10.912 -15.069 1.00 97.00 184 GLU A N 1
ATOM 1490 C CA . GLU A 1 184 ? 12.284 9.907 -14.041 1.00 97.00 184 GLU A CA 1
ATOM 1491 C C . GLU A 1 184 ? 12.543 10.560 -12.672 1.00 97.00 184 GLU A C 1
ATOM 1493 O O . GLU A 1 184 ? 11.985 10.133 -11.663 1.00 97.00 184 GLU A O 1
ATOM 1498 N N . THR A 1 185 ? 13.284 11.672 -12.636 1.00 96.50 185 THR A N 1
ATOM 1499 C CA . THR A 1 185 ? 13.487 12.463 -11.407 1.00 96.50 185 THR A CA 1
ATOM 1500 C C . THR A 1 185 ? 12.157 12.982 -10.842 1.00 96.50 185 THR A C 1
ATOM 1502 O O . THR A 1 185 ? 11.931 12.937 -9.631 1.00 96.50 185 THR A O 1
ATOM 1505 N N . LYS A 1 186 ? 11.234 13.441 -11.703 1.00 97.25 186 LYS A N 1
ATOM 1506 C CA . LYS A 1 186 ? 9.883 13.855 -11.288 1.00 97.25 186 LYS A CA 1
ATOM 1507 C C . LYS A 1 186 ? 9.063 12.668 -10.765 1.00 97.25 186 LYS A C 1
ATOM 1509 O O . LYS A 1 186 ? 8.406 12.805 -9.736 1.00 97.25 186 LYS A O 1
ATOM 1514 N N . ARG A 1 187 ? 9.134 11.504 -11.421 1.00 97.62 187 ARG A N 1
ATOM 1515 C CA . ARG A 1 187 ? 8.456 10.266 -10.998 1.00 97.62 187 ARG A CA 1
ATOM 1516 C C . ARG A 1 187 ? 8.931 9.803 -9.617 1.00 97.62 187 ARG A C 1
ATOM 1518 O O . ARG A 1 187 ? 8.106 9.438 -8.786 1.00 97.62 187 ARG A O 1
ATOM 1525 N N . GLN A 1 188 ? 10.237 9.859 -9.353 1.00 97.06 188 GLN A N 1
ATOM 1526 C CA . GLN A 1 188 ? 10.812 9.514 -8.049 1.00 97.06 188 GLN A CA 1
ATOM 1527 C C . GLN A 1 188 ? 10.337 10.462 -6.938 1.00 97.06 188 GLN A C 1
ATOM 1529 O O . GLN A 1 188 ? 9.932 9.989 -5.878 1.00 97.06 188 GLN A O 1
ATOM 1534 N N . LYS A 1 189 ? 10.305 11.781 -7.188 1.00 96.94 189 LYS A N 1
ATOM 1535 C CA . LYS A 1 189 ? 9.760 12.766 -6.232 1.00 96.94 189 LYS A CA 1
ATOM 1536 C C . LYS A 1 189 ? 8.283 12.514 -5.918 1.00 96.94 189 LYS A C 1
ATOM 1538 O O . LYS A 1 189 ? 7.935 12.391 -4.749 1.00 96.94 189 LYS A O 1
ATOM 1543 N N . LEU A 1 190 ? 7.450 12.346 -6.949 1.00 96.62 190 LEU A N 1
ATOM 1544 C CA . LEU A 1 190 ? 6.020 12.058 -6.784 1.00 96.62 190 LEU A CA 1
ATOM 1545 C C . LEU A 1 190 ? 5.770 10.740 -6.037 1.00 96.62 190 LEU A C 1
ATOM 1547 O O . LEU A 1 190 ? 4.832 10.664 -5.249 1.00 96.62 190 LEU A O 1
ATOM 1551 N N . LYS A 1 191 ? 6.618 9.715 -6.226 1.00 96.75 191 LYS A N 1
ATOM 1552 C CA . LYS A 1 191 ? 6.538 8.488 -5.422 1.00 96.75 191 LYS A CA 1
ATOM 1553 C C . LYS A 1 191 ? 6.847 8.759 -3.942 1.00 96.75 191 LYS A C 1
ATOM 1555 O O . LYS A 1 191 ? 6.091 8.319 -3.088 1.00 96.75 191 LYS A O 1
ATOM 1560 N N . LEU A 1 192 ? 7.912 9.500 -3.628 1.00 97.50 192 LEU A N 1
ATOM 1561 C CA . LEU A 1 192 ? 8.248 9.837 -2.236 1.00 97.50 192 LEU A CA 1
ATOM 1562 C C . LEU A 1 192 ? 7.157 10.681 -1.553 1.00 97.50 192 LEU A C 1
ATOM 1564 O O . LEU A 1 192 ? 6.946 10.549 -0.351 1.00 97.50 192 LEU A O 1
ATOM 1568 N N . GLU A 1 193 ? 6.458 11.536 -2.300 1.00 97.31 193 GLU A N 1
ATOM 1569 C CA . GLU A 1 193 ? 5.298 12.287 -1.803 1.00 97.31 193 GLU A CA 1
ATOM 1570 C C . GLU A 1 193 ? 4.081 11.376 -1.581 1.00 97.31 193 GLU A C 1
ATOM 1572 O O . GLU A 1 193 ? 3.473 11.436 -0.514 1.00 97.31 193 GLU A O 1
ATOM 1577 N N . HIS A 1 194 ? 3.769 10.487 -2.531 1.00 97.56 194 HIS A N 1
ATOM 1578 C CA . HIS A 1 194 ? 2.721 9.471 -2.392 1.00 97.56 194 HIS A CA 1
ATOM 1579 C C . HIS A 1 194 ? 2.940 8.584 -1.159 1.00 97.56 194 HIS A C 1
ATOM 1581 O O . HIS A 1 194 ? 2.038 8.446 -0.334 1.00 97.56 194 HIS A O 1
ATOM 1587 N N . ASP A 1 195 ? 4.138 8.016 -1.011 1.00 96.94 195 ASP A N 1
ATOM 1588 C CA . ASP A 1 195 ? 4.436 7.043 0.040 1.00 96.94 195 ASP A CA 1
ATOM 1589 C C . ASP A 1 195 ? 4.337 7.699 1.435 1.00 96.94 195 ASP A C 1
ATOM 1591 O O . ASP A 1 195 ? 3.699 7.143 2.327 1.00 96.94 195 ASP A O 1
ATOM 1595 N N . ARG A 1 196 ? 4.813 8.946 1.593 1.00 97.69 196 ARG A N 1
ATOM 1596 C CA . ARG A 1 196 ? 4.619 9.753 2.818 1.00 97.69 196 ARG A CA 1
ATOM 1597 C C . ARG A 1 196 ? 3.148 10.033 3.134 1.00 97.69 196 ARG A C 1
ATOM 1599 O O . ARG A 1 196 ? 2.748 9.996 4.297 1.00 97.69 196 ARG A O 1
ATOM 1606 N N . MET A 1 197 ? 2.339 10.352 2.122 1.00 96.69 197 MET A N 1
ATOM 1607 C CA . MET A 1 197 ? 0.904 10.596 2.316 1.00 96.69 197 MET A CA 1
ATOM 1608 C C . MET A 1 197 ? 0.163 9.305 2.681 1.00 96.69 197 MET A C 1
ATOM 1610 O O . MET A 1 197 ? -0.747 9.339 3.508 1.00 96.69 197 MET A O 1
ATOM 1614 N N . HIS A 1 198 ? 0.587 8.163 2.133 1.00 97.56 198 HIS A N 1
ATOM 1615 C CA . HIS A 1 198 ? 0.065 6.848 2.491 1.00 97.56 198 HIS A CA 1
ATOM 1616 C C . HIS A 1 198 ? 0.421 6.467 3.938 1.00 97.56 198 HIS A C 1
ATOM 1618 O O . HIS A 1 198 ? -0.476 6.127 4.707 1.00 97.56 198 HIS A O 1
ATOM 1624 N N . GLU A 1 199 ? 1.684 6.613 4.352 1.00 97.06 199 GLU A N 1
ATOM 1625 C CA . GLU A 1 199 ? 2.118 6.421 5.747 1.00 97.06 199 GLU A CA 1
ATOM 1626 C C . GLU A 1 199 ? 1.317 7.304 6.718 1.00 97.06 199 GLU A C 1
ATOM 1628 O O . GLU A 1 199 ? 0.820 6.827 7.743 1.00 97.06 199 GLU A O 1
ATOM 1633 N N . ARG A 1 200 ? 1.120 8.585 6.374 1.00 97.31 200 ARG A N 1
ATOM 1634 C CA . ARG A 1 200 ? 0.325 9.512 7.190 1.00 97.31 200 ARG A CA 1
ATOM 1635 C C . ARG A 1 200 ? -1.152 9.113 7.258 1.00 97.31 200 ARG A C 1
ATOM 1637 O O . ARG A 1 200 ? -1.747 9.236 8.327 1.00 97.31 200 ARG A O 1
ATOM 1644 N N . LEU A 1 201 ? -1.739 8.623 6.165 1.00 97.19 201 LEU A N 1
ATOM 1645 C CA . LEU A 1 201 ? -3.115 8.119 6.153 1.00 97.19 201 LEU A CA 1
ATOM 1646 C C . LEU A 1 201 ? -3.262 6.872 7.038 1.00 97.19 201 LEU A C 1
ATOM 1648 O O . LEU A 1 201 ? -4.172 6.823 7.860 1.00 97.19 201 LEU A O 1
ATOM 1652 N N . VAL A 1 202 ? -2.341 5.908 6.935 1.00 97.38 202 VAL A N 1
ATOM 1653 C CA . VAL A 1 202 ? -2.322 4.703 7.784 1.00 97.38 202 VAL A CA 1
ATOM 1654 C C . VAL A 1 202 ? -2.197 5.077 9.266 1.00 97.38 202 VAL A C 1
ATOM 1656 O O . VAL A 1 202 ? -2.921 4.531 10.099 1.00 97.38 202 VAL A O 1
ATOM 1659 N N . GLN A 1 203 ? -1.353 6.057 9.604 1.00 97.31 203 GLN A N 1
ATOM 1660 C CA . GLN A 1 203 ? -1.246 6.572 10.971 1.00 97.31 203 GLN A CA 1
ATOM 1661 C C . GLN A 1 203 ? -2.556 7.218 11.456 1.00 97.31 203 GLN A C 1
ATOM 1663 O O . GLN A 1 203 ? -2.978 6.970 12.583 1.00 97.31 203 GLN A O 1
ATOM 1668 N N . LEU A 1 204 ? -3.223 8.021 10.619 1.00 96.38 204 LEU A N 1
ATOM 1669 C CA . LEU A 1 204 ? -4.500 8.656 10.966 1.00 96.38 204 LEU A CA 1
ATOM 1670 C C . LEU A 1 204 ? -5.627 7.631 11.168 1.00 96.38 204 LEU A C 1
ATOM 1672 O O . LEU A 1 204 ? -6.381 7.760 12.127 1.00 96.38 204 LEU A O 1
ATOM 1676 N N . VAL A 1 205 ? -5.707 6.594 10.327 1.00 97.25 205 VAL A N 1
ATOM 1677 C CA . VAL A 1 205 ? -6.676 5.490 10.477 1.00 97.25 205 VAL A CA 1
ATOM 1678 C C . VAL A 1 205 ? -6.397 4.673 11.743 1.00 97.25 205 VAL A C 1
ATOM 1680 O O . VAL A 1 205 ? -7.323 4.357 12.488 1.00 97.25 205 VAL A O 1
ATOM 1683 N N . SER A 1 206 ? -5.125 4.382 12.036 1.00 96.19 206 SER A N 1
ATOM 1684 C CA . SER A 1 206 ? -4.726 3.700 13.274 1.00 96.19 206 SER A CA 1
ATOM 1685 C C . SER A 1 206 ? -5.166 4.488 14.513 1.00 96.19 206 SER A C 1
ATOM 1687 O O . SER A 1 206 ? -5.835 3.932 15.388 1.00 96.19 206 SER A O 1
ATOM 1689 N N . ASN A 1 207 ? -4.882 5.796 14.541 1.00 96.19 207 ASN A N 1
ATOM 1690 C CA . ASN A 1 207 ? -5.286 6.693 15.623 1.00 96.19 207 ASN A CA 1
ATOM 1691 C C . ASN A 1 207 ? -6.814 6.774 15.763 1.00 96.19 207 ASN A C 1
ATOM 1693 O O . ASN A 1 207 ? -7.319 6.597 16.867 1.00 96.19 207 ASN A O 1
ATOM 1697 N N . LEU A 1 208 ? -7.553 6.975 14.663 1.00 95.88 208 LEU A N 1
ATOM 1698 C CA . LEU A 1 208 ? -9.020 7.021 14.680 1.00 95.88 208 LEU A CA 1
ATOM 1699 C C . LEU A 1 208 ? -9.604 5.746 15.300 1.00 95.88 208 LEU A C 1
ATOM 1701 O O . LEU A 1 208 ? -10.385 5.832 16.241 1.00 95.88 208 LEU A O 1
ATOM 1705 N N . SER A 1 209 ? -9.127 4.572 14.873 1.00 94.06 209 SER A N 1
ATOM 1706 C CA . SER A 1 209 ? -9.587 3.297 15.434 1.00 94.06 209 SER A CA 1
ATOM 1707 C C . SER A 1 209 ? -9.294 3.146 16.933 1.00 94.06 209 SER A C 1
ATOM 1709 O O . SER A 1 209 ? -9.946 2.351 17.607 1.00 94.06 209 SER A O 1
ATOM 1711 N N . ALA A 1 210 ? -8.280 3.841 17.464 1.00 95.19 210 ALA A N 1
ATOM 1712 C CA . ALA A 1 210 ? -7.930 3.810 18.882 1.00 95.19 210 ALA A CA 1
ATOM 1713 C C . ALA A 1 210 ? -8.855 4.706 19.718 1.00 95.19 210 ALA A C 1
ATOM 1715 O O . ALA A 1 210 ? -9.243 4.294 20.814 1.00 95.19 210 ALA A O 1
ATOM 1716 N N . GLU A 1 211 ? -9.244 5.864 19.175 1.00 95.25 211 GLU A N 1
ATOM 1717 C CA . GLU A 1 211 ? -10.252 6.756 19.758 1.00 95.25 211 GLU A CA 1
ATOM 1718 C C . GLU A 1 211 ? -11.656 6.137 19.699 1.00 95.25 211 GLU A C 1
ATOM 1720 O O . GLU A 1 211 ? -12.346 6.125 20.711 1.00 95.25 211 GLU A O 1
ATOM 1725 N N . GLU A 1 212 ? -12.052 5.515 18.581 1.00 94.50 212 GLU A N 1
ATOM 1726 C CA . GLU A 1 212 ? -13.319 4.766 18.464 1.00 94.50 212 GLU A CA 1
ATOM 1727 C C . GLU A 1 212 ? -13.426 3.699 19.567 1.00 94.50 212 GLU A C 1
ATOM 1729 O O . GLU A 1 212 ? -14.347 3.720 20.384 1.00 94.50 212 GLU A O 1
ATOM 1734 N N . ARG A 1 213 ? -12.390 2.857 19.705 1.00 95.62 213 ARG A N 1
ATOM 1735 C CA . ARG A 1 213 ? -12.294 1.869 20.793 1.00 95.62 213 ARG A CA 1
ATOM 1736 C C . ARG A 1 213 ? -12.266 2.502 22.190 1.00 95.62 213 ARG A C 1
ATOM 1738 O O . ARG A 1 213 ? -12.557 1.804 23.162 1.00 95.62 213 ARG A O 1
ATOM 1745 N N . ALA A 1 214 ? -11.857 3.763 22.341 1.00 95.12 214 ALA A N 1
ATOM 1746 C CA . ALA A 1 214 ? -11.919 4.481 23.615 1.00 95.12 214 ALA A CA 1
ATOM 1747 C C . ALA A 1 214 ? -13.340 4.981 23.911 1.00 95.12 214 ALA A C 1
ATOM 1749 O O . ALA A 1 214 ? -13.820 4.779 25.026 1.00 95.12 214 ALA A O 1
ATOM 1750 N N . CYS A 1 215 ? -14.037 5.531 22.913 1.00 96.00 215 CYS A N 1
ATOM 1751 C CA . CYS A 1 215 ? -15.452 5.887 22.994 1.00 96.00 215 CYS A CA 1
ATOM 1752 C C . CYS A 1 215 ? -16.332 4.677 23.336 1.00 96.00 215 CYS A C 1
ATOM 1754 O O . CYS A 1 215 ? -17.209 4.807 24.190 1.00 96.00 215 CYS A O 1
ATOM 1756 N N . ASP A 1 216 ? -16.065 3.498 22.763 1.00 96.00 216 ASP A N 1
ATOM 1757 C CA . ASP A 1 216 ? -16.768 2.255 23.114 1.00 96.00 216 ASP A CA 1
ATOM 1758 C C . ASP A 1 216 ? -16.617 1.919 24.607 1.00 96.00 216 ASP A C 1
ATOM 1760 O O . ASP A 1 216 ? -17.607 1.692 25.304 1.00 96.00 216 ASP A O 1
ATOM 1764 N N . ARG A 1 217 ? -15.383 1.952 25.136 1.00 96.06 217 ARG A N 1
ATOM 1765 C CA . ARG A 1 217 ? -15.117 1.686 26.565 1.00 96.06 217 ARG A CA 1
ATOM 1766 C C . ARG A 1 217 ? -15.784 2.712 27.480 1.00 96.06 217 ARG A C 1
ATOM 1768 O O . ARG A 1 217 ? -16.349 2.325 28.497 1.00 96.06 217 ARG A O 1
ATOM 1775 N N . ILE A 1 218 ? -15.754 3.994 27.113 1.00 96.19 218 ILE A N 1
ATOM 1776 C CA . ILE A 1 218 ? -16.432 5.061 27.864 1.00 96.19 218 ILE A CA 1
ATOM 1777 C C . ILE A 1 218 ? -17.952 4.848 27.832 1.00 96.19 218 ILE A C 1
ATOM 1779 O O . ILE A 1 218 ? -18.610 5.004 28.856 1.00 96.19 218 ILE A O 1
ATOM 1783 N N . SER A 1 219 ? -18.514 4.433 26.694 1.00 95.56 219 SER A N 1
ATOM 1784 C CA . SER A 1 219 ? -19.947 4.144 26.559 1.00 95.56 219 SER A CA 1
ATOM 1785 C C . SER A 1 219 ? -20.380 2.966 27.437 1.00 95.56 219 SER A C 1
ATOM 1787 O O . SER A 1 219 ? -21.415 3.054 28.095 1.00 95.56 219 SER A O 1
ATOM 1789 N N . VAL A 1 220 ? -19.571 1.902 27.518 1.00 96.19 220 VAL A N 1
ATOM 1790 C CA . VAL A 1 220 ? -19.799 0.784 28.453 1.00 96.19 220 VAL A CA 1
ATOM 1791 C C . VAL A 1 220 ? -19.751 1.269 29.905 1.00 96.19 220 VAL A C 1
ATOM 1793 O O . VAL A 1 220 ? -20.717 1.057 30.632 1.00 96.19 220 VAL A O 1
ATOM 1796 N N . GLN A 1 221 ? -18.715 2.015 30.302 1.00 95.94 221 GLN A N 1
ATOM 1797 C CA . GLN A 1 221 ? -18.586 2.553 31.666 1.00 95.94 221 GLN A CA 1
ATOM 1798 C C . GLN A 1 221 ? -19.737 3.495 32.059 1.00 95.94 221 GLN A C 1
ATOM 1800 O O . GLN A 1 221 ? -20.184 3.495 33.205 1.00 95.94 221 GLN A O 1
ATOM 1805 N N . VAL A 1 222 ? -20.256 4.287 31.114 1.00 96.25 222 VAL A N 1
ATOM 1806 C CA . VAL A 1 222 ? -21.442 5.130 31.333 1.00 96.25 222 VAL A CA 1
ATOM 1807 C C . VAL A 1 222 ? -22.700 4.277 31.520 1.00 96.25 222 VAL A C 1
ATOM 1809 O O . VAL 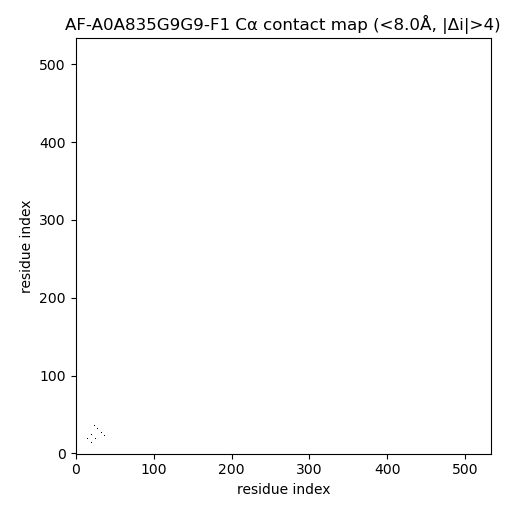A 1 222 ? -23.506 4.588 32.393 1.00 96.25 222 VAL A O 1
ATOM 1812 N N . MET A 1 223 ? -22.872 3.195 30.756 1.00 95.88 223 MET A N 1
ATOM 1813 C CA . MET A 1 223 ? -24.000 2.269 30.932 1.00 95.88 223 MET A CA 1
ATOM 1814 C C . MET A 1 223 ? -23.933 1.526 32.275 1.00 95.88 223 MET A C 1
ATOM 1816 O O . MET A 1 223 ? -24.947 1.436 32.966 1.00 95.88 223 MET A O 1
ATOM 1820 N N . GLU A 1 224 ? -22.747 1.060 32.675 1.00 95.50 224 GLU A N 1
ATOM 1821 C CA . GLU A 1 224 ? -22.495 0.429 33.978 1.00 95.50 224 GLU A CA 1
ATOM 1822 C C . GLU A 1 224 ? -22.835 1.394 35.126 1.00 95.50 224 GLU A C 1
ATOM 1824 O O . GLU A 1 224 ? -23.707 1.097 35.944 1.00 95.50 224 GLU A O 1
ATOM 1829 N N . GLY A 1 225 ? -22.260 2.603 35.126 1.00 95.12 225 GLY A N 1
ATOM 1830 C CA . GLY A 1 225 ? -22.524 3.620 36.152 1.00 95.12 225 GLY A CA 1
ATOM 1831 C C . GLY A 1 225 ? -23.977 4.124 36.193 1.00 95.12 225 GLY A C 1
ATOM 1832 O O . GLY A 1 225 ? -24.460 4.557 37.243 1.00 95.12 225 GLY A O 1
ATOM 1833 N N . MET A 1 226 ? -24.718 4.050 35.080 1.00 96.25 226 MET A N 1
ATOM 1834 C CA . MET A 1 226 ? -26.158 4.343 35.059 1.00 96.25 226 MET A CA 1
ATOM 1835 C C . MET A 1 226 ? -26.989 3.230 35.710 1.00 96.25 226 MET A C 1
ATOM 1837 O O . MET A 1 226 ? -27.960 3.537 36.407 1.00 96.25 226 MET A O 1
ATOM 1841 N N . GLU A 1 227 ? -26.611 1.960 35.540 1.00 95.94 227 GLU A N 1
ATOM 1842 C CA . GLU A 1 227 ? -27.277 0.842 36.216 1.00 95.94 227 GLU A CA 1
ATOM 1843 C C . GLU A 1 227 ? -26.927 0.803 37.715 1.00 95.94 227 GLU A C 1
ATOM 1845 O O . GLU A 1 227 ? -27.831 0.656 38.537 1.00 95.94 227 GLU A O 1
ATOM 1850 N N . GLU A 1 228 ? -25.673 1.077 38.099 1.00 95.31 228 GLU A N 1
ATOM 1851 C CA . GLU A 1 228 ? -25.277 1.287 39.504 1.00 95.31 228 GLU A CA 1
ATOM 1852 C C . GLU A 1 228 ? -26.096 2.412 40.157 1.00 95.31 228 GLU A C 1
ATOM 1854 O O . GLU A 1 228 ? -26.686 2.235 41.227 1.00 95.31 228 GLU A O 1
ATOM 1859 N N . ARG A 1 229 ? -26.210 3.569 39.484 1.00 96.44 229 ARG A N 1
ATOM 1860 C CA . ARG A 1 229 ? -27.041 4.696 39.936 1.00 96.44 229 ARG A CA 1
ATOM 1861 C C . ARG A 1 229 ? -28.507 4.287 40.100 1.00 96.44 229 ARG A C 1
ATOM 1863 O O . ARG A 1 229 ? -29.145 4.687 41.073 1.00 96.44 229 ARG A O 1
ATOM 1870 N N . LYS A 1 230 ? -29.053 3.501 39.169 1.00 95.69 230 LYS A N 1
ATOM 1871 C CA . LYS A 1 230 ? -30.431 2.986 39.202 1.00 95.69 230 LYS A CA 1
ATOM 1872 C C . LYS A 1 230 ? -30.648 1.999 40.355 1.00 95.69 230 LYS A C 1
ATOM 1874 O O . LYS A 1 230 ? -31.653 2.110 41.059 1.00 95.69 230 LYS A O 1
ATOM 1879 N N . GLN A 1 231 ? -29.694 1.106 40.613 1.00 95.75 231 GLN A N 1
ATOM 1880 C CA . GLN A 1 231 ? -29.708 0.202 41.764 1.00 95.75 231 GLN A CA 1
ATOM 1881 C C . GLN A 1 231 ? -29.646 0.980 43.087 1.00 95.75 231 GLN A C 1
ATOM 1883 O O . GLN A 1 231 ? -30.471 0.750 43.971 1.00 95.75 231 GLN A O 1
ATOM 1888 N N . MET A 1 232 ? -28.737 1.953 43.203 1.00 95.56 232 MET A N 1
ATOM 1889 C CA . MET A 1 232 ? -28.602 2.820 44.378 1.00 95.56 232 MET A CA 1
ATOM 1890 C C . MET A 1 232 ? -29.866 3.656 44.632 1.00 95.56 232 MET A C 1
ATOM 1892 O O . MET A 1 232 ? -30.318 3.745 45.773 1.00 95.56 232 MET A O 1
ATOM 1896 N N . MET A 1 233 ? -30.490 4.206 43.583 1.00 94.81 233 MET A N 1
ATOM 1897 C CA . MET A 1 233 ? -31.790 4.881 43.690 1.00 94.81 233 MET A CA 1
ATOM 1898 C C . MET A 1 233 ? -32.884 3.931 44.194 1.00 94.81 233 MET A C 1
ATOM 1900 O O . MET A 1 233 ? -33.619 4.300 45.104 1.00 94.81 233 MET A O 1
ATOM 1904 N N . SER A 1 234 ? -32.960 2.703 43.669 1.00 94.31 234 SER A N 1
ATOM 1905 C CA . SER A 1 234 ? -33.927 1.688 44.117 1.00 94.31 234 SER A CA 1
ATOM 1906 C C . SER A 1 234 ? -33.739 1.317 45.596 1.00 94.31 234 SER A C 1
ATOM 1908 O O . SER A 1 234 ? -34.702 1.303 46.366 1.00 94.31 234 SER A O 1
ATOM 1910 N N . MET A 1 235 ? -32.489 1.116 46.033 1.00 93.38 235 MET A N 1
ATOM 1911 C CA . MET A 1 235 ? -32.151 0.883 47.443 1.00 93.38 235 MET A CA 1
ATOM 1912 C C . MET A 1 235 ? -32.540 2.072 48.332 1.00 93.38 235 MET A C 1
ATOM 1914 O O . MET A 1 235 ? -33.083 1.875 49.419 1.00 93.38 235 MET A O 1
ATOM 1918 N N . TRP A 1 236 ? -32.309 3.304 47.871 1.00 96.62 236 TRP A N 1
ATOM 1919 C CA . TRP A 1 236 ? -32.671 4.512 48.611 1.00 96.62 236 TRP A CA 1
ATOM 1920 C C . TRP A 1 236 ? -34.193 4.692 48.712 1.00 96.62 236 TRP A C 1
ATOM 1922 O O . TRP A 1 236 ? -34.704 4.982 49.791 1.00 96.62 236 TRP A O 1
ATOM 1932 N N . THR A 1 237 ? -34.945 4.427 47.636 1.00 94.44 237 THR A N 1
ATOM 1933 C CA . THR A 1 237 ? -36.418 4.405 47.664 1.00 94.44 237 THR A CA 1
ATOM 1934 C C . THR A 1 237 ? -36.951 3.350 48.639 1.00 94.44 237 THR A C 1
ATOM 1936 O O . THR A 1 237 ? -37.845 3.654 49.429 1.00 94.44 237 THR A O 1
ATOM 1939 N N . ALA A 1 238 ? -36.377 2.142 48.650 1.00 91.69 238 ALA A N 1
ATOM 1940 C CA . ALA A 1 238 ? -36.755 1.092 49.597 1.00 91.69 238 ALA A CA 1
ATOM 1941 C C . ALA A 1 238 ? -36.450 1.477 51.059 1.00 91.69 238 ALA A C 1
ATOM 1943 O O . ALA A 1 238 ? -37.265 1.220 51.946 1.00 91.69 238 ALA A O 1
ATOM 1944 N N . ALA A 1 239 ? -35.321 2.146 51.317 1.00 92.62 239 ALA A N 1
ATOM 1945 C CA . ALA A 1 239 ? -34.982 2.665 52.642 1.00 92.62 239 ALA A CA 1
ATOM 1946 C C . ALA A 1 239 ? -35.950 3.774 53.100 1.00 92.62 239 ALA A C 1
ATOM 1948 O O . ALA A 1 239 ? -36.398 3.759 54.246 1.00 92.62 239 ALA A O 1
ATOM 1949 N N . VAL A 1 240 ? -36.329 4.695 52.206 1.00 94.62 240 VAL A N 1
ATOM 1950 C CA . VAL A 1 240 ? -37.316 5.752 52.492 1.00 94.62 240 VAL A CA 1
ATOM 1951 C C . VAL A 1 240 ? -38.696 5.168 52.802 1.00 94.62 240 VAL A C 1
ATOM 1953 O O . VAL A 1 240 ? -39.340 5.623 53.746 1.00 94.62 240 VAL A O 1
ATOM 1956 N N . GLU A 1 241 ? -39.157 4.143 52.078 1.00 93.62 241 GLU A N 1
ATOM 1957 C CA . GLU A 1 241 ? -40.450 3.518 52.392 1.00 93.62 241 GLU A CA 1
ATOM 1958 C C . GLU A 1 241 ? -40.390 2.653 53.666 1.00 93.62 241 GLU A C 1
ATOM 1960 O O . GLU A 1 241 ? -41.363 2.608 54.415 1.00 93.62 241 GLU A O 1
ATOM 1965 N N . ASN A 1 242 ? -39.236 2.058 54.004 1.00 93.88 242 ASN A N 1
ATOM 1966 C CA . ASN A 1 242 ? -39.046 1.405 55.305 1.00 93.88 242 ASN A CA 1
ATOM 1967 C C . ASN A 1 242 ? -39.118 2.405 56.474 1.00 93.88 242 ASN A C 1
ATOM 1969 O O . ASN A 1 242 ? -39.759 2.114 57.484 1.00 93.88 242 ASN A O 1
ATOM 1973 N N . LEU A 1 243 ? -38.519 3.592 56.325 1.00 89.50 243 LEU A N 1
ATOM 1974 C CA . LEU A 1 243 ? -38.641 4.681 57.300 1.00 89.50 243 LEU A CA 1
ATOM 1975 C C . LEU A 1 243 ? -40.093 5.159 57.420 1.00 89.50 243 LEU A C 1
ATOM 1977 O O . LEU A 1 243 ? -40.622 5.198 58.525 1.00 89.50 243 LEU A O 1
ATOM 1981 N N . ARG A 1 244 ? -40.785 5.397 56.298 1.00 91.88 244 ARG A N 1
ATOM 1982 C CA . ARG A 1 244 ? -42.217 5.752 56.297 1.00 91.88 244 ARG A CA 1
ATOM 1983 C C . ARG A 1 244 ? -43.104 4.696 56.940 1.00 91.88 244 ARG A C 1
ATOM 1985 O O . ARG A 1 244 ? -44.123 5.057 57.524 1.00 91.88 244 ARG A O 1
ATOM 1992 N N . GLN A 1 245 ? -42.774 3.410 56.808 1.00 92.44 245 GLN A N 1
ATOM 1993 C CA . GLN A 1 245 ? -43.511 2.357 57.498 1.00 92.44 245 GLN A CA 1
ATOM 1994 C C . GLN A 1 245 ? -43.267 2.433 59.005 1.00 92.44 245 GLN A C 1
ATOM 1996 O O . GLN A 1 245 ? -44.237 2.531 59.746 1.00 92.44 245 GLN A O 1
ATOM 2001 N N . ARG A 1 246 ? -42.008 2.555 59.449 1.00 92.12 246 ARG A N 1
ATOM 2002 C CA . ARG A 1 246 ? -41.686 2.791 60.868 1.00 92.12 246 ARG A CA 1
ATOM 2003 C C . ARG A 1 246 ? -42.377 4.039 61.424 1.00 92.12 246 ARG A C 1
ATOM 2005 O O . ARG A 1 246 ? -42.865 4.000 62.544 1.00 92.12 246 ARG A O 1
ATOM 2012 N N . ASP A 1 247 ? -42.504 5.110 60.644 1.00 93.69 247 ASP A N 1
ATOM 2013 C CA . ASP A 1 247 ? -43.241 6.320 61.036 1.00 93.69 247 ASP A CA 1
ATOM 2014 C C . ASP A 1 247 ? -44.767 6.115 61.116 1.00 93.69 247 ASP A C 1
ATOM 2016 O O . ASP A 1 247 ? -45.455 6.930 61.733 1.00 93.69 247 ASP A O 1
ATOM 2020 N N . LYS A 1 248 ? -45.341 5.078 60.486 1.00 92.06 248 LYS A N 1
ATOM 2021 C CA . LYS A 1 248 ? -46.730 4.628 60.730 1.00 92.06 248 LYS A CA 1
ATOM 2022 C C . LYS A 1 248 ? -46.778 3.767 61.992 1.00 92.06 248 LYS A C 1
ATOM 2024 O O . LYS A 1 248 ? -47.570 4.056 62.880 1.00 92.06 248 LYS A O 1
ATOM 2029 N N . ASP A 1 249 ? -45.880 2.791 62.106 1.00 90.19 249 ASP A N 1
ATOM 2030 C CA . ASP A 1 249 ? -45.804 1.864 63.241 1.00 90.19 249 ASP A CA 1
ATOM 2031 C C . ASP A 1 249 ? -45.616 2.627 64.572 1.00 90.19 249 ASP A C 1
ATOM 2033 O O . ASP A 1 249 ? -46.314 2.370 65.546 1.00 90.19 249 ASP A O 1
ATOM 2037 N N . ILE A 1 250 ? -44.752 3.651 64.595 1.00 90.88 250 ILE A N 1
ATOM 2038 C CA . ILE A 1 250 ? -44.534 4.555 65.741 1.00 90.88 250 ILE A CA 1
ATOM 2039 C C . ILE A 1 250 ? -45.784 5.386 66.072 1.00 90.88 250 ILE A C 1
ATOM 2041 O O . ILE A 1 250 ? -45.984 5.727 67.237 1.00 90.88 250 ILE A O 1
ATOM 2045 N N . ARG A 1 251 ? -46.625 5.734 65.088 1.00 92.19 251 ARG A N 1
ATOM 2046 C CA . ARG A 1 251 ? -47.898 6.426 65.350 1.00 92.19 251 ARG A CA 1
ATOM 2047 C C . ARG A 1 251 ? -48.919 5.481 65.968 1.00 92.19 251 ARG A C 1
ATOM 2049 O O . ARG A 1 251 ? -49.463 5.838 67.003 1.00 92.19 251 ARG A O 1
ATOM 2056 N N . HIS A 1 252 ? -49.070 4.270 65.438 1.00 90.31 252 HIS A N 1
ATOM 2057 C CA . HIS A 1 252 ? -49.944 3.260 66.038 1.00 90.31 252 HIS A CA 1
ATOM 2058 C C . HIS A 1 252 ? -49.505 2.895 67.463 1.00 90.31 252 HIS A C 1
ATOM 2060 O O . HIS A 1 252 ? -50.315 2.958 68.375 1.00 90.31 252 HIS A O 1
ATOM 2066 N N . ILE A 1 253 ? -48.205 2.702 67.714 1.00 89.25 253 ILE A N 1
ATOM 2067 C CA . ILE A 1 253 ? -47.682 2.472 69.076 1.00 89.25 253 ILE A CA 1
ATOM 2068 C C . ILE A 1 253 ? -47.969 3.658 70.022 1.00 89.25 253 ILE A C 1
ATOM 2070 O O . ILE A 1 253 ? -48.152 3.454 71.219 1.00 89.25 253 ILE A O 1
ATOM 2074 N N . ARG A 1 254 ? -48.027 4.903 69.522 1.00 88.81 254 ARG A N 1
ATOM 2075 C CA . ARG A 1 254 ? -48.433 6.078 70.323 1.00 88.81 254 ARG A CA 1
ATOM 2076 C C . ARG A 1 254 ? -49.942 6.146 70.555 1.00 88.81 254 ARG A C 1
ATOM 2078 O O . ARG A 1 254 ? -50.351 6.578 71.625 1.00 88.81 254 ARG A O 1
ATOM 2085 N N . GLU A 1 255 ? -50.744 5.744 69.574 1.00 91.19 255 GLU A N 1
ATOM 2086 C CA . GLU A 1 255 ? -52.203 5.630 69.678 1.00 91.19 255 GLU A CA 1
ATOM 2087 C C . GLU A 1 255 ? -52.572 4.548 70.714 1.00 91.19 255 GLU A C 1
ATOM 2089 O O . GLU A 1 255 ? -53.325 4.828 71.647 1.00 91.19 255 GLU A O 1
ATOM 2094 N N . ASP A 1 256 ? -51.936 3.374 70.637 1.00 88.69 256 ASP A N 1
ATOM 2095 C CA . ASP A 1 256 ? -52.050 2.277 71.606 1.00 88.69 256 ASP A CA 1
ATOM 2096 C C . ASP A 1 256 ? -51.575 2.697 73.008 1.00 88.69 256 ASP A C 1
ATOM 2098 O O . ASP A 1 256 ? -52.247 2.426 74.002 1.00 88.69 256 ASP A O 1
ATOM 2102 N N . TYR A 1 257 ? -50.433 3.394 73.111 1.00 88.88 257 TYR A N 1
ATOM 2103 C CA . TYR A 1 257 ? -49.924 3.890 74.395 1.00 88.88 257 TYR A CA 1
ATOM 2104 C C . TYR A 1 257 ? -50.883 4.898 75.036 1.00 88.88 257 TYR A C 1
ATOM 2106 O O . TYR A 1 257 ? -51.151 4.797 76.229 1.00 88.88 257 TYR A O 1
ATOM 2114 N N . ALA A 1 258 ? -51.439 5.834 74.260 1.00 89.38 258 ALA A N 1
ATOM 2115 C CA . ALA A 1 258 ? -52.418 6.794 74.765 1.00 89.38 258 ALA A CA 1
ATOM 2116 C C . ALA A 1 258 ? -53.713 6.099 75.224 1.00 89.38 258 ALA A C 1
ATOM 2118 O O . ALA A 1 258 ? -54.267 6.462 76.261 1.00 89.38 258 ALA A O 1
ATOM 2119 N N . ALA A 1 259 ? -54.170 5.064 74.509 1.00 87.31 259 ALA A N 1
ATOM 2120 C CA . ALA A 1 259 ? -55.304 4.250 74.942 1.00 87.31 259 ALA A CA 1
ATOM 2121 C C . ALA A 1 259 ? -55.012 3.547 76.282 1.00 87.31 259 ALA A C 1
ATOM 2123 O O . ALA A 1 259 ? -55.780 3.707 77.233 1.00 87.31 259 ALA A O 1
ATOM 2124 N N . LEU A 1 260 ? -53.867 2.864 76.399 1.00 86.12 260 LEU A N 1
ATOM 2125 C CA . LEU A 1 260 ? -53.422 2.207 77.636 1.00 86.12 260 LEU A CA 1
ATOM 2126 C C . LEU A 1 260 ? -53.214 3.197 78.793 1.00 86.12 260 LEU A C 1
ATOM 2128 O O . LEU A 1 260 ? -53.521 2.873 79.936 1.00 86.12 260 LEU A O 1
ATOM 2132 N N . GLU A 1 261 ? -52.739 4.413 78.520 1.00 90.25 261 GLU A N 1
ATOM 2133 C CA . GLU A 1 261 ? -52.616 5.481 79.514 1.00 90.25 261 GLU A CA 1
ATOM 2134 C C . GLU A 1 261 ? -53.996 5.956 79.996 1.00 90.25 261 GLU A C 1
ATOM 2136 O O . GLU A 1 261 ? -54.193 6.134 81.199 1.00 90.25 261 GLU A O 1
ATOM 2141 N N . THR A 1 262 ? -54.993 6.092 79.111 1.00 89.12 262 THR A N 1
ATOM 2142 C CA . THR A 1 262 ? -56.371 6.394 79.546 1.00 89.12 262 THR A CA 1
ATOM 2143 C C . THR A 1 262 ? -57.001 5.247 80.340 1.00 89.12 262 THR A C 1
ATOM 2145 O O . THR A 1 262 ? -57.637 5.501 81.360 1.00 89.12 262 THR A O 1
ATOM 2148 N N . GLU A 1 263 ? -56.777 3.988 79.952 1.00 87.56 263 GLU A N 1
ATOM 2149 C CA . GLU A 1 263 ? -57.266 2.818 80.690 1.00 87.56 263 GLU A CA 1
ATOM 2150 C C . GLU A 1 263 ? -56.612 2.706 82.077 1.00 87.56 263 GLU A C 1
ATOM 2152 O O . GLU A 1 263 ? -57.310 2.531 83.076 1.00 87.56 263 GLU A O 1
ATOM 2157 N N . ALA A 1 264 ? -55.293 2.902 82.170 1.00 85.44 264 ALA A N 1
ATOM 2158 C CA . ALA A 1 264 ? -54.566 2.911 83.437 1.00 85.44 264 ALA A CA 1
ATOM 2159 C C . ALA A 1 264 ? -55.015 4.053 84.363 1.00 85.44 264 ALA A C 1
ATOM 2161 O O . ALA A 1 264 ? -55.159 3.837 85.567 1.00 85.44 264 ALA A O 1
ATOM 2162 N N . ASN A 1 265 ? -55.287 5.247 83.822 1.00 89.56 265 ASN A N 1
ATOM 2163 C CA . ASN A 1 265 ? -55.835 6.363 84.596 1.00 89.56 265 ASN A CA 1
ATOM 2164 C C . ASN A 1 265 ? -57.259 6.070 85.098 1.00 89.56 265 ASN A C 1
ATOM 2166 O O . ASN A 1 265 ? -57.531 6.283 86.281 1.00 89.56 265 ASN A O 1
ATOM 2170 N N . ASN A 1 266 ? -58.132 5.508 84.254 1.00 90.00 266 ASN A N 1
ATOM 2171 C CA . ASN A 1 266 ? -59.478 5.074 84.647 1.00 90.00 266 ASN A CA 1
ATOM 2172 C C . ASN A 1 266 ? -59.426 4.005 85.753 1.00 90.00 266 ASN A C 1
ATOM 2174 O O . ASN A 1 266 ? -60.169 4.081 86.731 1.00 90.00 266 ASN A O 1
ATOM 2178 N N . LEU A 1 267 ? -58.521 3.028 85.644 1.00 88.50 267 LEU A N 1
ATOM 2179 C CA . LEU A 1 267 ? -58.341 1.987 86.657 1.00 88.50 267 LEU A CA 1
ATOM 2180 C C . LEU A 1 267 ? -57.773 2.565 87.967 1.00 88.50 267 LEU A C 1
ATOM 2182 O O . LEU A 1 267 ? -58.211 2.195 89.054 1.00 88.50 267 LEU A O 1
ATOM 2186 N N . ALA A 1 268 ? -56.846 3.523 87.883 1.00 88.56 268 ALA A N 1
ATOM 2187 C CA . ALA A 1 268 ? -56.324 4.251 89.039 1.00 88.56 268 ALA A CA 1
ATOM 2188 C C . ALA A 1 268 ? -57.364 5.188 89.684 1.00 88.56 268 ALA A C 1
ATOM 2190 O O . ALA A 1 268 ? -57.236 5.517 90.863 1.00 88.56 268 ALA A O 1
ATOM 2191 N N . GLU A 1 269 ? -58.384 5.628 88.944 1.00 89.69 269 GLU A N 1
ATOM 2192 C CA . GLU A 1 269 ? -59.558 6.335 89.470 1.00 89.69 269 GLU A CA 1
ATOM 2193 C C . GLU A 1 269 ? -60.491 5.376 90.212 1.00 89.69 269 GLU A C 1
ATOM 2195 O O . GLU A 1 269 ? -60.741 5.585 91.396 1.00 89.69 269 GLU A O 1
ATOM 2200 N N . GLN A 1 270 ? -60.876 4.257 89.593 1.00 88.19 270 GLN A N 1
ATOM 2201 C CA . GLN A 1 270 ? -61.683 3.210 90.237 1.00 88.19 270 GLN A CA 1
ATOM 2202 C C . GLN A 1 270 ? -61.024 2.673 91.519 1.00 88.19 270 GLN A C 1
ATOM 2204 O O . GLN A 1 270 ? -61.697 2.464 92.527 1.00 88.19 270 GLN A O 1
ATOM 2209 N N . CYS A 1 271 ? -59.698 2.499 91.530 1.00 86.25 271 CYS A N 1
ATOM 2210 C CA . CYS A 1 271 ? -58.953 2.129 92.736 1.00 86.25 271 CYS A CA 1
ATOM 2211 C C . CYS A 1 271 ? -58.987 3.225 93.818 1.00 86.25 271 CYS A C 1
ATOM 2213 O O . CYS A 1 271 ? -59.075 2.898 95.001 1.00 86.25 271 CYS A O 1
ATOM 2215 N N . ARG A 1 272 ? -58.955 4.515 93.447 1.00 89.75 272 ARG A N 1
ATOM 2216 C CA . ARG A 1 272 ? -59.129 5.634 94.395 1.00 89.75 272 ARG A CA 1
ATOM 2217 C C . ARG A 1 272 ? -60.551 5.677 94.959 1.00 89.75 272 ARG A C 1
ATOM 2219 O O . ARG A 1 272 ? -60.703 5.848 96.165 1.00 89.75 272 ARG A O 1
ATOM 2226 N N . GLU A 1 273 ? -61.570 5.462 94.129 1.00 87.94 273 GLU A N 1
ATOM 2227 C CA . GLU A 1 273 ? -62.974 5.375 94.553 1.00 87.94 273 GLU A CA 1
ATOM 2228 C C . GLU A 1 273 ? -63.211 4.190 95.500 1.00 87.94 273 GLU A C 1
ATOM 2230 O O . GLU A 1 273 ? -63.784 4.365 96.575 1.00 87.94 273 GLU A O 1
ATOM 2235 N N . GLN A 1 274 ? -62.713 2.995 95.160 1.00 85.00 274 GLN A N 1
ATOM 2236 C CA . GLN A 1 274 ? -62.822 1.812 96.019 1.00 85.00 274 GLN A CA 1
ATOM 2237 C C . GLN A 1 274 ? -62.054 1.975 97.335 1.00 85.00 274 GLN A C 1
ATOM 2239 O O . GLN A 1 274 ? -62.558 1.554 98.377 1.00 85.00 274 GLN A O 1
ATOM 2244 N N . GLN A 1 275 ? -60.877 2.612 97.326 1.00 87.19 275 GLN A N 1
ATOM 2245 C CA . GLN A 1 275 ? -60.130 2.906 98.550 1.00 87.19 275 GLN A CA 1
ATOM 2246 C C . GLN A 1 275 ? -60.888 3.907 99.436 1.00 87.19 275 GLN A C 1
ATOM 2248 O O . GLN A 1 275 ? -61.063 3.650 100.626 1.00 87.19 275 GLN A O 1
ATOM 2253 N N . ALA A 1 276 ? -61.404 4.997 98.858 1.00 87.69 276 ALA A N 1
ATOM 2254 C CA . ALA A 1 276 ? -62.206 5.985 99.579 1.00 87.69 276 ALA A CA 1
ATOM 2255 C C . ALA A 1 276 ? -63.490 5.369 100.163 1.00 87.69 276 ALA A C 1
ATOM 2257 O O . ALA A 1 276 ? -63.822 5.627 101.319 1.00 87.69 276 ALA A O 1
ATOM 2258 N N . PHE A 1 277 ? -64.167 4.493 99.414 1.00 87.31 277 PHE A N 1
ATOM 2259 C CA . PHE A 1 277 ? -65.309 3.726 99.912 1.00 87.31 277 PHE A CA 1
ATOM 2260 C C . PHE A 1 277 ? -64.907 2.782 101.055 1.00 87.31 277 PHE A C 1
ATOM 2262 O O . PHE A 1 277 ? -65.575 2.758 102.086 1.00 87.31 277 PHE A O 1
ATOM 2269 N N . CYS A 1 278 ? -63.800 2.041 100.928 1.00 84.94 278 CYS A N 1
ATOM 2270 C CA . CYS A 1 278 ? -63.299 1.169 101.996 1.00 84.94 278 CYS A CA 1
ATOM 2271 C C . CYS A 1 278 ? -62.984 1.944 103.283 1.00 84.94 278 CYS A C 1
ATOM 2273 O O . CYS A 1 278 ? -63.341 1.489 104.371 1.00 84.94 278 CYS A O 1
ATOM 2275 N N . ASP A 1 279 ? -62.350 3.112 103.179 1.00 87.31 279 ASP A N 1
ATOM 2276 C CA . ASP A 1 279 ? -62.026 3.943 104.340 1.00 87.31 279 ASP A CA 1
ATOM 2277 C C . ASP A 1 279 ? -63.264 4.638 104.928 1.00 87.31 279 ASP A C 1
ATOM 2279 O O . ASP A 1 279 ? -63.383 4.727 106.151 1.00 87.31 279 ASP A O 1
ATOM 2283 N N . GLN A 1 280 ? -64.255 5.003 104.106 1.00 88.88 280 GLN A N 1
ATOM 2284 C CA . GLN A 1 280 ? -65.566 5.441 104.593 1.00 88.88 280 GLN A CA 1
ATOM 2285 C C . GLN A 1 280 ? -66.283 4.321 105.366 1.00 88.88 280 GLN A C 1
ATOM 2287 O O . GLN A 1 280 ? -66.787 4.565 106.459 1.00 88.88 280 GLN A O 1
ATOM 2292 N N . GLN A 1 281 ? -66.295 3.081 104.860 1.00 83.81 281 GLN A N 1
ATOM 2293 C CA . GLN A 1 281 ? -66.905 1.953 105.578 1.00 83.81 281 GLN A CA 1
ATOM 2294 C C . GLN A 1 281 ? -66.143 1.586 106.860 1.00 83.81 281 GLN A C 1
ATOM 2296 O O . GLN A 1 281 ? -66.761 1.170 107.841 1.00 83.81 281 GLN A O 1
ATOM 2301 N N . ARG A 1 282 ? -64.817 1.781 106.901 1.00 81.69 282 ARG A N 1
ATOM 2302 C CA . ARG A 1 282 ? -64.024 1.680 108.139 1.00 81.69 282 ARG A CA 1
ATOM 2303 C C . ARG A 1 282 ? -64.428 2.748 109.157 1.00 81.69 282 ARG A C 1
ATOM 2305 O O . ARG A 1 282 ? -64.598 2.399 110.321 1.00 81.69 282 ARG A O 1
ATOM 2312 N N . GLY A 1 283 ? -64.626 3.995 108.724 1.00 84.75 283 GLY A N 1
ATOM 2313 C CA . GLY A 1 283 ? -65.158 5.078 109.560 1.00 84.75 283 GLY A CA 1
ATOM 2314 C C . GLY A 1 283 ? -66.539 4.740 110.124 1.00 84.75 283 GLY A C 1
ATOM 2315 O O . GLY A 1 283 ? -66.698 4.655 111.337 1.00 84.75 283 GLY A O 1
ATOM 2316 N N . ASN A 1 284 ? -67.496 4.409 109.250 1.00 85.12 284 ASN A N 1
ATOM 2317 C CA . ASN A 1 284 ? -68.855 4.008 109.634 1.00 85.12 284 ASN A CA 1
ATOM 2318 C C . ASN A 1 284 ? -68.859 2.862 110.668 1.00 85.12 284 ASN A C 1
ATOM 2320 O O . ASN A 1 284 ? -69.580 2.924 111.662 1.00 85.12 284 ASN A O 1
ATOM 2324 N N . ASN A 1 285 ? -68.042 1.820 110.457 1.00 80.50 285 ASN A N 1
ATOM 2325 C CA . ASN A 1 285 ? -67.920 0.706 111.401 1.00 80.50 285 ASN A CA 1
ATOM 2326 C C . ASN A 1 285 ? -67.282 1.132 112.730 1.00 80.50 285 ASN A C 1
ATOM 2328 O O . ASN A 1 285 ? -67.739 0.691 113.782 1.00 80.50 285 ASN A O 1
ATOM 2332 N N . ASN A 1 286 ? -66.244 1.973 112.706 1.00 87.38 286 ASN A N 1
ATOM 2333 C CA . ASN A 1 286 ? -65.624 2.501 113.920 1.00 87.38 286 ASN A CA 1
ATOM 2334 C C . ASN A 1 286 ? -66.651 3.272 114.763 1.00 87.38 286 ASN A C 1
ATOM 2336 O O . ASN A 1 286 ? -66.813 2.987 115.951 1.00 87.38 286 ASN A O 1
ATOM 2340 N N . ASP A 1 287 ? -67.407 4.168 114.137 1.00 85.50 287 ASP A N 1
ATOM 2341 C CA . ASP A 1 287 ? -68.406 4.990 114.818 1.00 85.50 287 ASP A CA 1
ATOM 2342 C C . ASP A 1 287 ? -69.549 4.123 115.374 1.00 85.50 287 ASP A C 1
ATOM 2344 O O . ASP A 1 287 ? -69.920 4.264 116.541 1.00 85.50 287 ASP A O 1
ATOM 2348 N N . ALA A 1 288 ? -70.002 3.116 114.617 1.00 81.31 288 ALA A N 1
ATOM 2349 C CA . ALA A 1 288 ? -70.959 2.118 115.096 1.00 81.31 288 ALA A CA 1
ATOM 2350 C C . ALA A 1 288 ? -70.416 1.258 116.261 1.00 81.31 288 ALA A C 1
ATOM 2352 O O . ALA A 1 288 ? -71.189 0.846 117.132 1.00 81.31 288 ALA A O 1
ATOM 2353 N N . THR A 1 289 ? -69.103 0.988 116.334 1.00 81.62 289 THR A N 1
ATOM 2354 C CA . THR A 1 289 ? -68.508 0.320 117.511 1.00 81.62 289 THR A CA 1
ATOM 2355 C C . THR A 1 289 ? -68.422 1.237 118.730 1.00 81.62 289 THR A C 1
ATOM 2357 O O . THR A 1 289 ? -68.675 0.771 119.841 1.00 81.62 289 THR A O 1
ATOM 2360 N N . LEU A 1 290 ? -68.149 2.533 118.545 1.00 86.12 290 LEU A N 1
ATOM 2361 C CA . LEU A 1 290 ? -68.166 3.524 119.627 1.00 86.12 290 LEU A CA 1
ATOM 2362 C C . LEU A 1 290 ? -69.585 3.720 120.184 1.00 86.12 290 LEU A C 1
ATOM 2364 O O . LEU A 1 290 ? -69.767 3.731 121.403 1.00 86.12 290 LEU A O 1
ATOM 2368 N N . GLU A 1 291 ? -70.599 3.780 119.317 1.00 87.56 291 GLU A N 1
ATOM 2369 C CA . GLU A 1 291 ? -72.008 3.824 119.722 1.00 87.56 291 GLU A CA 1
ATOM 2370 C C . GLU A 1 291 ? -72.414 2.553 120.488 1.00 87.56 291 GLU A C 1
ATOM 2372 O O . GLU A 1 291 ? -72.997 2.642 121.571 1.00 87.56 291 GLU A O 1
ATOM 2377 N N . ASN A 1 292 ? -72.019 1.364 120.013 1.00 79.81 292 ASN A N 1
ATOM 2378 C CA . ASN A 1 292 ? -72.243 0.111 120.744 1.00 79.81 292 ASN A CA 1
ATOM 2379 C C . ASN A 1 292 ? -71.554 0.094 122.120 1.00 79.81 292 ASN A C 1
ATOM 2381 O O . ASN A 1 292 ? -72.151 -0.379 123.088 1.00 79.81 292 ASN A O 1
ATOM 2385 N N . MET A 1 293 ? -70.333 0.627 122.250 1.00 83.12 293 MET A N 1
ATOM 2386 C CA . MET A 1 293 ? -69.658 0.750 123.551 1.00 83.12 293 MET A CA 1
ATOM 2387 C C . MET A 1 293 ? -70.389 1.716 124.496 1.00 83.12 293 MET A C 1
ATOM 2389 O O . MET A 1 293 ? -70.531 1.418 125.687 1.00 83.12 293 MET A O 1
ATOM 2393 N N . ALA A 1 294 ? -70.899 2.839 123.984 1.00 85.69 294 ALA A N 1
ATOM 2394 C CA . ALA A 1 294 ? -71.697 3.782 124.764 1.00 85.69 294 ALA A CA 1
ATOM 2395 C C . ALA A 1 294 ? -73.010 3.141 125.255 1.00 85.69 294 ALA A C 1
ATOM 2397 O O . ALA A 1 294 ? -73.305 3.178 126.453 1.00 85.69 294 ALA A O 1
ATOM 2398 N N . LEU A 1 295 ? -73.749 2.473 124.363 1.00 84.44 295 LEU A N 1
ATOM 2399 C CA . LEU A 1 295 ? -74.984 1.753 124.690 1.00 84.44 295 LEU A CA 1
ATOM 2400 C C . LEU A 1 295 ? -74.738 0.612 125.689 1.00 84.44 295 LEU A C 1
ATOM 2402 O O . LEU A 1 295 ? -75.468 0.492 126.673 1.00 84.44 295 LEU A O 1
ATOM 2406 N N . ALA A 1 296 ? -73.683 -0.188 125.509 1.00 80.44 296 ALA A N 1
ATOM 2407 C CA . ALA A 1 296 ? -73.312 -1.248 126.448 1.00 80.44 296 ALA A CA 1
ATOM 2408 C C . ALA A 1 296 ? -72.969 -0.697 127.846 1.00 80.44 296 ALA A C 1
ATOM 2410 O O . ALA A 1 296 ? -73.336 -1.299 128.859 1.00 80.44 296 ALA A O 1
ATOM 2411 N N . THR A 1 297 ? -72.325 0.473 127.911 1.00 84.12 297 THR A N 1
ATOM 2412 C CA . THR A 1 297 ? -72.015 1.162 129.173 1.00 84.12 297 THR A CA 1
ATOM 2413 C C . THR A 1 297 ? -73.289 1.633 129.882 1.00 84.12 297 THR A C 1
ATOM 2415 O O . THR A 1 297 ? -73.452 1.376 131.076 1.00 84.12 297 THR A O 1
ATOM 2418 N N . GLN A 1 298 ? -74.234 2.241 129.155 1.00 85.69 298 GLN A N 1
ATOM 2419 C CA . GLN A 1 298 ? -75.543 2.635 129.700 1.00 85.69 298 GLN A CA 1
ATOM 2420 C C . GLN A 1 298 ? -76.349 1.420 130.191 1.00 85.69 298 GLN A C 1
ATOM 2422 O O . GLN A 1 298 ? -76.895 1.434 131.293 1.00 85.69 298 GLN A O 1
ATOM 2427 N N . LEU A 1 299 ? -76.375 0.330 129.418 1.00 83.62 299 LEU A N 1
ATOM 2428 C CA . LEU A 1 299 ? -77.077 -0.909 129.772 1.00 83.62 299 LEU A CA 1
ATOM 2429 C C . LEU A 1 299 ? -76.478 -1.548 131.043 1.00 83.62 299 LEU A C 1
ATOM 2431 O O . LEU A 1 299 ? -77.213 -2.049 131.897 1.00 83.62 299 LEU A O 1
ATOM 2435 N N . SER A 1 300 ? -75.156 -1.464 131.223 1.00 85.00 300 SER A N 1
ATOM 2436 C CA . SER A 1 300 ? -74.472 -1.866 132.461 1.00 85.00 300 SER A CA 1
ATOM 2437 C C . SER A 1 300 ? -74.907 -1.020 133.669 1.00 85.00 300 SER A C 1
ATOM 2439 O O . SER A 1 300 ? -75.280 -1.570 134.706 1.00 85.00 300 SER A O 1
ATOM 2441 N N . GLN A 1 301 ? -74.956 0.310 133.526 1.00 85.69 301 GLN A N 1
ATOM 2442 C CA . GLN A 1 301 ? -75.420 1.223 134.583 1.00 85.69 301 GLN A CA 1
ATOM 2443 C C . GLN A 1 301 ? -76.878 0.946 134.990 1.00 85.69 301 GLN A C 1
ATOM 2445 O O . GLN A 1 301 ? -77.181 0.871 136.182 1.00 85.69 301 GLN A O 1
ATOM 2450 N N . ILE A 1 302 ? -77.767 0.713 134.017 1.00 83.19 302 ILE A N 1
ATOM 2451 C CA . ILE A 1 302 ? -79.175 0.364 134.264 1.00 83.19 302 ILE A CA 1
ATOM 2452 C C . ILE A 1 302 ? -79.284 -0.956 135.044 1.00 83.19 302 ILE A C 1
ATOM 2454 O O . ILE A 1 302 ? -80.042 -1.032 136.009 1.00 83.19 302 ILE A O 1
ATOM 2458 N N . ARG A 1 303 ? -78.491 -1.982 134.698 1.00 85.00 303 ARG A N 1
ATOM 2459 C CA . ARG A 1 303 ? -78.463 -3.258 135.442 1.00 85.00 303 ARG A CA 1
ATOM 2460 C C . ARG A 1 303 ? -78.050 -3.076 136.905 1.00 85.00 303 ARG A C 1
ATOM 2462 O O . ARG A 1 303 ? -78.673 -3.674 137.778 1.00 85.00 303 ARG A O 1
ATOM 2469 N N . ILE A 1 304 ? -77.047 -2.237 137.177 1.00 85.69 304 ILE A N 1
ATOM 2470 C CA . ILE A 1 304 ? -76.597 -1.936 138.548 1.00 85.69 304 ILE A CA 1
ATOM 2471 C C . ILE A 1 304 ? -77.714 -1.242 139.345 1.00 85.69 304 ILE A C 1
ATOM 2473 O O . ILE A 1 304 ? -78.003 -1.651 140.469 1.00 85.69 304 ILE A O 1
ATOM 2477 N N . ALA A 1 305 ? -78.395 -0.256 138.753 1.00 83.88 305 ALA A N 1
ATOM 2478 C CA . ALA A 1 305 ? -79.522 0.426 139.394 1.00 83.88 305 ALA A CA 1
ATOM 2479 C C . ALA A 1 305 ? -80.705 -0.525 139.680 1.00 83.88 305 ALA A C 1
ATOM 2481 O O . ALA A 1 305 ? -81.303 -0.470 140.755 1.00 83.88 305 ALA A O 1
ATOM 2482 N N . CYS A 1 306 ? -81.019 -1.444 138.759 1.00 79.25 306 CYS A N 1
ATOM 2483 C CA . CYS A 1 306 ? -82.045 -2.468 138.978 1.00 79.25 306 CYS A CA 1
ATOM 2484 C C . CYS A 1 306 ? -81.684 -3.437 140.118 1.00 79.25 306 CYS A C 1
ATOM 2486 O O . CYS A 1 306 ? -82.567 -3.801 140.897 1.00 79.25 306 CYS A O 1
ATOM 2488 N N . GLN A 1 307 ? -80.411 -3.826 140.257 1.00 84.25 307 GLN A N 1
ATOM 2489 C CA . GLN A 1 307 ? -79.969 -4.658 141.383 1.00 84.25 307 GLN A CA 1
ATOM 2490 C C . GLN A 1 307 ? -80.157 -3.920 142.715 1.00 84.25 307 GLN A C 1
ATOM 2492 O O . GLN A 1 307 ? -80.807 -4.448 143.611 1.00 84.25 307 GLN A O 1
ATOM 2497 N N . GLN A 1 308 ? -79.704 -2.665 142.809 1.00 84.44 308 GLN A N 1
ATOM 2498 C CA . GLN A 1 308 ? -79.848 -1.846 144.021 1.00 84.44 308 GLN A CA 1
ATOM 2499 C C . GLN A 1 308 ? -81.316 -1.686 144.455 1.00 84.44 308 GLN A C 1
ATOM 2501 O O . GLN A 1 308 ? -81.632 -1.819 145.636 1.00 84.44 308 GLN A O 1
ATOM 2506 N N . LEU A 1 309 ? -82.237 -1.463 143.509 1.00 81.56 309 LEU A N 1
ATOM 2507 C CA . LEU A 1 309 ? -83.679 -1.416 143.793 1.00 81.56 309 LEU A CA 1
ATOM 2508 C C . LEU A 1 309 ? -84.249 -2.771 144.248 1.00 81.56 309 LEU A C 1
ATOM 2510 O O . LEU A 1 309 ? -85.190 -2.808 145.042 1.00 81.56 309 LEU A O 1
ATOM 2514 N N . THR A 1 310 ? -83.687 -3.882 143.768 1.00 81.81 310 THR A N 1
ATOM 2515 C CA . THR A 1 310 ? -84.074 -5.236 144.194 1.00 81.81 310 THR A CA 1
ATOM 2516 C C . THR A 1 310 ? -83.626 -5.502 145.633 1.00 81.81 310 THR A C 1
ATOM 2518 O O . THR A 1 310 ? -84.420 -5.984 146.441 1.00 81.81 310 THR A O 1
ATOM 2521 N N . ASP A 1 311 ? -82.399 -5.109 145.977 1.00 83.69 311 ASP A N 1
ATOM 2522 C CA . ASP A 1 311 ? -81.835 -5.261 147.322 1.00 83.69 311 ASP A CA 1
ATOM 2523 C C . ASP A 1 311 ? -82.617 -4.427 148.361 1.00 83.69 311 ASP A C 1
ATOM 2525 O O . ASP A 1 311 ? -82.931 -4.918 149.446 1.00 83.69 311 ASP A O 1
ATOM 2529 N N . ILE A 1 312 ? -83.022 -3.198 148.005 1.00 84.56 312 ILE A N 1
ATOM 2530 C CA . ILE A 1 312 ? -83.870 -2.325 148.843 1.00 84.56 312 ILE A CA 1
ATOM 2531 C C . ILE A 1 312 ? -85.279 -2.913 149.047 1.00 84.56 312 ILE A C 1
ATOM 2533 O O . ILE A 1 312 ? -85.838 -2.827 150.140 1.00 84.56 312 ILE A O 1
ATOM 2537 N N . ASN A 1 313 ? -85.869 -3.545 148.029 1.00 79.62 313 ASN A N 1
ATOM 2538 C CA . ASN A 1 313 ? -87.152 -4.240 148.198 1.00 79.62 313 ASN A CA 1
ATOM 2539 C C . ASN A 1 313 ? -87.035 -5.427 149.170 1.00 79.62 313 ASN A C 1
ATOM 2541 O O . ASN A 1 313 ? -87.945 -5.664 149.966 1.00 79.62 313 ASN A O 1
ATOM 2545 N N . ALA A 1 314 ? -85.914 -6.155 149.139 1.00 81.69 314 ALA A N 1
ATOM 2546 C CA . ALA A 1 314 ? -85.675 -7.283 150.034 1.00 81.69 314 ALA A CA 1
ATOM 2547 C C . ALA A 1 314 ? -85.516 -6.855 151.507 1.00 81.69 314 ALA A C 1
ATOM 2549 O O . ALA A 1 314 ? -85.992 -7.563 152.399 1.00 81.69 314 ALA A O 1
ATOM 2550 N N . THR A 1 315 ? -84.908 -5.695 151.790 1.00 81.88 315 THR A N 1
ATOM 2551 C CA . THR A 1 315 ? -84.839 -5.179 153.168 1.00 81.88 315 THR A CA 1
ATOM 2552 C C . THR A 1 315 ? -86.214 -4.745 153.680 1.00 81.88 315 THR A C 1
ATOM 2554 O O . THR A 1 315 ? -86.600 -5.167 154.772 1.00 81.88 315 THR A O 1
ATOM 2557 N N . LEU A 1 316 ? -87.001 -4.012 152.885 1.00 82.19 316 LEU A N 1
ATOM 2558 C CA . LEU A 1 316 ? -88.353 -3.565 153.262 1.00 82.19 316 LEU A CA 1
ATOM 2559 C C . LEU A 1 316 ? -89.323 -4.735 153.531 1.00 82.19 316 LEU A C 1
ATOM 2561 O O . LEU A 1 316 ? -90.079 -4.712 154.504 1.00 82.19 316 LEU A O 1
ATOM 2565 N N . ASP A 1 317 ? -89.271 -5.795 152.720 1.00 82.62 317 ASP A N 1
ATOM 2566 C CA . ASP A 1 317 ? -90.030 -7.033 152.953 1.00 82.62 317 ASP A CA 1
ATOM 2567 C C . ASP A 1 317 ? -89.617 -7.726 154.271 1.00 82.62 317 ASP A C 1
ATOM 2569 O O . ASP A 1 317 ? -90.464 -8.256 155.000 1.00 82.62 317 ASP A O 1
ATOM 2573 N N . SER A 1 318 ? -88.332 -7.664 154.642 1.00 80.88 318 SER A N 1
ATOM 2574 C CA . SER A 1 318 ? -87.847 -8.203 155.920 1.00 80.88 318 SER A CA 1
ATOM 2575 C C . SER A 1 318 ? -88.355 -7.415 157.141 1.00 80.88 318 SER A C 1
ATOM 2577 O O . SER A 1 318 ? -88.736 -8.025 158.147 1.00 80.88 318 SER A O 1
ATOM 2579 N N . GLU A 1 319 ? -88.452 -6.084 157.036 1.00 80.88 319 GLU A N 1
ATOM 2580 C CA . GLU A 1 319 ? -88.994 -5.203 158.080 1.00 80.88 319 GLU A CA 1
ATOM 2581 C C . GLU A 1 319 ? -90.503 -5.410 158.263 1.00 80.88 319 GLU A C 1
ATOM 2583 O O . GLU A 1 319 ? -90.973 -5.609 159.389 1.00 80.88 319 GLU A O 1
ATOM 2588 N N . ALA A 1 320 ? -91.263 -5.481 157.163 1.00 79.19 320 ALA A N 1
ATOM 2589 C CA . ALA A 1 320 ? -92.694 -5.785 157.188 1.00 79.19 320 ALA A CA 1
ATOM 2590 C C . ALA A 1 320 ? -92.978 -7.136 157.875 1.00 79.19 320 ALA A C 1
ATOM 2592 O O . ALA A 1 320 ? -93.855 -7.241 158.741 1.00 79.19 320 ALA A O 1
ATOM 2593 N N . LYS A 1 321 ? -92.170 -8.161 157.570 1.00 80.88 321 LYS A N 1
ATOM 2594 C CA . LYS A 1 321 ? -92.216 -9.479 158.227 1.00 80.88 321 LYS A CA 1
ATOM 2595 C C . LYS A 1 321 ? -91.768 -9.453 159.689 1.00 80.88 321 LYS A C 1
ATOM 2597 O O . LYS A 1 321 ? -92.020 -10.425 160.402 1.00 80.88 321 LYS A O 1
ATOM 2602 N N . SER A 1 322 ? -91.086 -8.410 160.160 1.00 77.38 322 SER A N 1
ATOM 2603 C CA . SER A 1 322 ? -90.792 -8.212 161.586 1.00 77.38 322 SER A CA 1
ATOM 2604 C C . SER A 1 322 ? -92.015 -7.648 162.312 1.00 77.38 322 SER A C 1
ATOM 2606 O O . SER A 1 322 ? -92.550 -8.295 163.214 1.00 77.38 322 SER A O 1
ATOM 2608 N N . LEU A 1 323 ? -92.551 -6.523 161.825 1.00 78.62 323 LEU A N 1
ATOM 2609 C CA . LEU A 1 323 ? -93.729 -5.851 162.391 1.00 78.62 323 LEU A CA 1
ATOM 2610 C C . LEU A 1 323 ? -94.955 -6.780 162.464 1.00 78.62 323 LEU A C 1
ATOM 2612 O O . LEU A 1 323 ? -95.676 -6.794 163.463 1.00 78.62 323 LEU A O 1
ATOM 2616 N N . GLN A 1 324 ? -95.160 -7.632 161.452 1.00 79.81 324 GLN A N 1
ATOM 2617 C CA . GLN A 1 324 ? -96.240 -8.626 161.443 1.00 79.81 324 GLN A CA 1
ATOM 2618 C C . GLN A 1 324 ? -96.141 -9.644 162.602 1.00 79.81 324 GLN A C 1
ATOM 2620 O O . GLN A 1 324 ? -97.169 -10.100 163.113 1.00 79.81 324 GLN A O 1
ATOM 2625 N N . ARG A 1 325 ? -94.924 -9.994 163.049 1.00 80.06 325 ARG A N 1
ATOM 2626 C CA . ARG A 1 325 ? -94.706 -10.902 164.193 1.00 80.06 325 ARG A CA 1
ATOM 2627 C C . ARG A 1 325 ? -95.005 -10.215 165.526 1.00 80.06 325 ARG A C 1
ATOM 2629 O O . ARG A 1 325 ? -95.638 -10.829 166.382 1.00 80.06 325 ARG A O 1
ATOM 2636 N N . GLU A 1 326 ? -94.633 -8.948 165.688 1.00 77.94 326 GLU A N 1
ATOM 2637 C CA . GLU A 1 326 ? -94.956 -8.171 166.895 1.00 77.94 326 GLU A CA 1
ATOM 2638 C C . GLU A 1 326 ? -96.469 -7.972 167.063 1.00 77.94 326 GLU A C 1
ATOM 2640 O O . GLU A 1 326 ? -97.013 -8.208 168.145 1.00 77.94 326 GLU A O 1
ATOM 2645 N N . LEU A 1 327 ? -97.172 -7.645 165.972 1.00 79.00 327 LEU A N 1
ATOM 2646 C CA . LEU A 1 327 ? -98.633 -7.505 165.953 1.00 79.00 327 LEU A CA 1
ATOM 2647 C C . LEU A 1 327 ? -99.348 -8.809 166.357 1.00 79.00 327 LEU A C 1
ATOM 2649 O O . LEU A 1 327 ? -100.301 -8.784 167.139 1.00 79.00 327 LEU A O 1
ATOM 2653 N N . SER A 1 328 ? -98.850 -9.956 165.881 1.00 75.75 328 SER A N 1
ATOM 2654 C CA . SER A 1 328 ? -99.335 -11.284 166.282 1.00 75.75 328 SER A CA 1
ATOM 2655 C C . SER A 1 328 ? -99.114 -11.551 167.780 1.00 75.75 328 SER A C 1
ATOM 2657 O O . SER A 1 328 ? -100.029 -11.982 168.484 1.00 75.75 328 SER A O 1
ATOM 2659 N N . ASN A 1 329 ? -97.935 -11.216 168.312 1.00 78.94 329 ASN A N 1
ATOM 2660 C CA . ASN A 1 329 ? -97.609 -11.405 169.729 1.00 78.94 329 ASN A CA 1
ATOM 2661 C C . ASN A 1 329 ? -98.476 -10.542 170.666 1.00 78.94 329 ASN A C 1
ATOM 2663 O O . ASN A 1 329 ? -98.944 -11.038 171.700 1.00 78.94 329 ASN A O 1
ATOM 2667 N N . MET A 1 330 ? -98.753 -9.283 170.300 1.00 76.31 330 MET A N 1
ATOM 2668 C CA . MET A 1 330 ? -99.672 -8.432 171.067 1.00 76.31 330 MET A CA 1
ATOM 2669 C C . MET A 1 330 ? -101.107 -8.968 171.037 1.00 76.31 330 MET A C 1
ATOM 2671 O O . MET A 1 330 ? -101.746 -9.051 172.088 1.00 76.31 330 MET A O 1
ATOM 2675 N N . ARG A 1 331 ? -101.592 -9.421 169.872 1.00 76.81 331 ARG A N 1
ATOM 2676 C CA . ARG A 1 331 ? -102.910 -10.060 169.747 1.00 76.81 331 ARG A CA 1
ATOM 2677 C C . ARG A 1 331 ? -103.050 -11.274 170.673 1.00 76.81 331 ARG A C 1
ATOM 2679 O O . ARG A 1 331 ? -104.021 -11.357 171.423 1.00 76.81 331 ARG A O 1
ATOM 2686 N N . ASN A 1 332 ? -102.067 -12.173 170.673 1.00 78.06 332 ASN A N 1
ATOM 2687 C CA . ASN A 1 332 ? -102.085 -13.388 171.497 1.00 78.06 332 ASN A CA 1
ATOM 2688 C C . ASN A 1 332 ? -102.108 -13.079 173.008 1.00 78.06 332 ASN A C 1
ATOM 2690 O O . ASN A 1 332 ? -102.713 -13.813 173.790 1.00 78.06 332 ASN A O 1
ATOM 2694 N N . SER A 1 333 ? -101.477 -11.978 173.427 1.00 76.25 333 SER A N 1
ATOM 2695 C CA . SER A 1 333 ? -101.503 -11.516 174.823 1.00 76.25 333 SER A CA 1
ATOM 2696 C C . SER A 1 333 ? -102.869 -10.938 175.216 1.00 76.25 333 SER A C 1
ATOM 2698 O O . SER A 1 333 ? -103.360 -11.206 176.313 1.00 76.25 333 SER A O 1
ATOM 2700 N N . LEU A 1 334 ? -103.524 -10.211 174.305 1.00 79.62 334 LEU A N 1
ATOM 2701 C CA . LEU A 1 334 ? -104.872 -9.677 174.518 1.00 79.62 334 LEU A CA 1
ATOM 2702 C C . LEU A 1 334 ? -105.926 -10.798 174.610 1.00 79.62 334 LEU A C 1
ATOM 2704 O O . LEU A 1 334 ? -106.788 -10.776 175.489 1.00 79.62 334 LEU A O 1
ATOM 2708 N N . GLU A 1 335 ? -105.832 -11.813 173.745 1.00 76.69 335 GLU A N 1
ATOM 2709 C CA . GLU A 1 335 ? -106.738 -12.970 173.761 1.00 76.69 335 GLU A CA 1
ATOM 2710 C C . GLU A 1 335 ? -106.618 -13.786 175.068 1.00 76.69 335 GLU A C 1
ATOM 2712 O O . GLU A 1 335 ? -107.640 -14.233 175.596 1.00 76.69 335 GLU A O 1
ATOM 2717 N N . LYS A 1 336 ? -105.416 -13.893 175.664 1.00 77.25 336 LYS A N 1
ATOM 2718 C CA . LYS A 1 336 ? -105.225 -14.476 177.010 1.00 77.25 336 LYS A CA 1
ATOM 2719 C C . LYS A 1 336 ? -105.954 -13.694 178.105 1.00 77.25 336 LYS A C 1
ATOM 2721 O O . LYS A 1 336 ? -106.726 -14.291 178.854 1.00 77.25 336 LYS A O 1
ATOM 2726 N N . LEU A 1 337 ? -105.767 -12.374 178.170 1.00 74.75 337 LEU A N 1
ATOM 2727 C CA . LEU A 1 337 ? -106.413 -11.528 179.185 1.00 74.75 337 LEU A CA 1
ATOM 2728 C C . LEU A 1 337 ? -107.947 -11.583 179.084 1.00 74.75 337 LEU A C 1
ATOM 2730 O O . LEU A 1 337 ? -108.642 -11.631 180.099 1.00 74.75 337 LEU A O 1
ATOM 2734 N N . HIS A 1 338 ? -108.497 -11.652 177.867 1.00 76.69 338 HIS A N 1
ATOM 2735 C CA . HIS A 1 338 ? -109.933 -11.868 177.667 1.00 76.69 338 HIS A CA 1
ATOM 2736 C C . HIS A 1 338 ? -110.414 -13.260 178.117 1.00 76.69 338 HIS A C 1
ATOM 2738 O O . HIS A 1 338 ? -111.559 -13.383 178.560 1.00 76.69 338 HIS A O 1
ATOM 2744 N N . ALA A 1 339 ? -109.580 -14.300 178.031 1.00 73.69 339 ALA A N 1
ATOM 2745 C CA . ALA A 1 339 ? -109.914 -15.637 178.524 1.00 73.69 339 ALA A CA 1
ATOM 2746 C C . ALA A 1 339 ? -109.930 -15.701 180.063 1.00 73.69 339 ALA A C 1
ATOM 2748 O O . ALA A 1 339 ? -110.871 -16.248 180.638 1.00 73.69 339 ALA A O 1
ATOM 2749 N N . GLU A 1 340 ? -108.953 -15.089 180.738 1.00 75.81 340 GLU A N 1
ATOM 2750 C CA . GLU A 1 340 ? -108.896 -15.035 182.209 1.00 75.81 340 GLU A CA 1
ATOM 2751 C C . GLU A 1 340 ? -110.086 -14.265 182.801 1.00 75.81 340 GLU A C 1
ATOM 2753 O O . GLU A 1 340 ? -110.766 -14.764 183.698 1.00 75.81 340 GLU A O 1
ATOM 2758 N N . ASN A 1 341 ? -110.421 -13.099 182.237 1.00 70.31 341 ASN A N 1
ATOM 2759 C CA . ASN A 1 341 ? -111.551 -12.284 182.700 1.00 70.31 341 ASN A CA 1
ATOM 2760 C C . ASN A 1 341 ? -112.905 -13.005 182.516 1.00 70.31 341 ASN A C 1
ATOM 2762 O O . ASN A 1 341 ? -113.786 -12.953 183.381 1.00 70.31 341 ASN A O 1
ATOM 2766 N N . ARG A 1 342 ? -113.057 -13.764 181.418 1.00 73.94 342 ARG A N 1
ATOM 2767 C CA . ARG A 1 342 ? -114.204 -14.668 181.218 1.00 73.94 342 ARG A CA 1
ATOM 2768 C C . ARG A 1 342 ? -114.222 -15.799 182.244 1.00 73.94 342 ARG A C 1
ATOM 2770 O O . ARG A 1 342 ? -115.293 -16.095 182.763 1.00 73.94 342 ARG A O 1
ATOM 2777 N N . ASN A 1 343 ? -113.082 -16.410 182.566 1.00 73.38 343 ASN A N 1
ATOM 2778 C CA . ASN A 1 343 ? -113.020 -17.485 183.559 1.00 73.38 343 ASN A CA 1
ATOM 2779 C C . ASN A 1 343 ? -113.439 -17.009 184.956 1.00 73.38 343 ASN A C 1
ATOM 2781 O O . ASN A 1 343 ? -114.295 -17.653 185.552 1.00 73.38 343 ASN A O 1
ATOM 2785 N N . ILE A 1 344 ? -112.943 -15.864 185.435 1.00 70.44 344 ILE A N 1
ATOM 2786 C CA . ILE A 1 344 ? -113.333 -15.303 186.745 1.00 70.44 344 ILE A CA 1
ATOM 2787 C C . ILE A 1 344 ? -114.848 -15.042 186.794 1.00 70.44 344 ILE A C 1
ATOM 2789 O O . ILE A 1 344 ? -115.535 -15.485 187.716 1.00 70.44 344 ILE A O 1
ATOM 2793 N N . THR A 1 345 ? -115.397 -14.407 185.752 1.00 72.19 345 THR A N 1
ATOM 2794 C CA . THR A 1 345 ? -116.845 -14.148 185.639 1.00 72.19 345 THR A CA 1
ATOM 2795 C C . THR A 1 345 ? -117.657 -15.455 185.611 1.00 72.19 345 THR A C 1
ATOM 2797 O O . THR A 1 345 ? -118.705 -15.568 186.252 1.00 72.19 345 THR A O 1
ATOM 2800 N N . ASN A 1 346 ? -117.154 -16.476 184.910 1.00 69.81 346 ASN A N 1
ATOM 2801 C CA . ASN A 1 346 ? -117.775 -17.796 184.828 1.00 69.81 346 ASN A CA 1
ATOM 2802 C C . ASN A 1 346 ? -117.669 -18.592 186.137 1.00 69.81 346 ASN A C 1
ATOM 2804 O O . ASN A 1 346 ? -118.567 -19.383 186.407 1.00 69.81 346 ASN A O 1
ATOM 2808 N N . GLU A 1 347 ? -116.628 -18.418 186.955 1.00 70.06 347 GLU A N 1
ATOM 2809 C CA . GLU A 1 347 ? -116.525 -19.068 188.269 1.00 70.06 347 GLU A CA 1
ATOM 2810 C C . GLU A 1 347 ? -117.481 -18.458 189.295 1.00 70.06 347 GLU A C 1
ATOM 2812 O O . GLU A 1 347 ? -118.133 -19.207 190.026 1.00 70.06 347 GLU A O 1
ATOM 2817 N N . GLN A 1 348 ? -117.635 -17.129 189.293 1.00 62.12 348 GLN A N 1
ATOM 2818 C CA . GLN A 1 348 ? -118.650 -16.427 190.084 1.00 62.12 348 GLN A CA 1
ATOM 2819 C C . GLN A 1 348 ? -120.048 -16.993 189.761 1.00 62.12 348 GLN A C 1
ATOM 2821 O O . GLN A 1 348 ? -120.721 -17.560 190.622 1.00 62.12 348 GLN A O 1
ATOM 2826 N N . CYS A 1 349 ? -120.419 -16.967 188.474 1.00 68.88 349 CYS A N 1
ATOM 2827 C CA . CYS A 1 349 ? -121.689 -17.498 187.976 1.00 68.88 349 CYS A CA 1
ATOM 2828 C C . CYS A 1 349 ? -121.839 -19.014 188.222 1.00 68.88 349 CYS A C 1
ATOM 2830 O O . CYS A 1 349 ? -122.927 -19.489 188.544 1.00 68.88 349 CYS A O 1
ATOM 2832 N N . ARG A 1 350 ? -120.755 -19.800 188.138 1.00 65.38 350 ARG A N 1
ATOM 2833 C CA . ARG A 1 350 ? -120.781 -21.240 188.448 1.00 65.38 350 ARG A CA 1
ATOM 2834 C C . ARG A 1 350 ? -121.062 -21.534 189.914 1.00 65.38 350 ARG A C 1
ATOM 2836 O O . ARG A 1 350 ? -121.669 -22.569 190.160 1.00 65.38 350 ARG A O 1
ATOM 2843 N N . LYS A 1 351 ? -120.671 -20.689 190.874 1.00 64.94 351 LYS A N 1
ATOM 2844 C CA . LYS A 1 351 ? -121.026 -20.911 192.288 1.00 64.94 351 LYS A CA 1
ATOM 2845 C C . LYS A 1 351 ? -122.507 -20.628 192.544 1.00 64.94 351 LYS A C 1
ATOM 2847 O O . LYS A 1 351 ? -123.178 -21.477 193.129 1.00 64.94 351 LYS A O 1
ATOM 2852 N N . ASP A 1 352 ? -123.038 -19.537 191.994 1.00 59.81 352 ASP A N 1
ATOM 2853 C CA . ASP A 1 352 ? -124.471 -19.217 192.075 1.00 59.81 352 ASP A CA 1
ATOM 2854 C C . ASP A 1 352 ? -125.341 -20.253 191.340 1.00 59.81 352 ASP A C 1
ATOM 2856 O O . ASP A 1 352 ? -126.398 -20.659 191.830 1.00 59.81 352 ASP A O 1
ATOM 2860 N N . MET A 1 353 ? -124.886 -20.743 190.180 1.00 60.66 353 MET A N 1
ATOM 2861 C CA . MET A 1 353 ? -125.570 -21.812 189.450 1.00 60.66 353 MET A CA 1
ATOM 2862 C C . MET A 1 353 ? -125.387 -23.189 190.089 1.00 60.66 353 MET A C 1
ATOM 2864 O O . MET A 1 353 ? -126.329 -23.968 190.041 1.00 60.66 353 MET A O 1
ATOM 2868 N N . ALA A 1 354 ? -124.249 -23.519 190.710 1.00 59.44 354 ALA A N 1
ATOM 2869 C CA . ALA A 1 354 ? -124.073 -24.800 191.406 1.00 59.44 354 ALA A CA 1
ATOM 2870 C C . ALA A 1 354 ? -125.097 -24.970 192.538 1.00 59.44 354 ALA A C 1
ATOM 2872 O O . ALA A 1 354 ? -125.631 -26.063 192.714 1.00 59.44 354 ALA A O 1
ATOM 2873 N N . LEU A 1 355 ? -125.438 -23.867 193.215 1.00 55.59 355 LEU A N 1
ATOM 2874 C CA . LEU A 1 355 ? -126.486 -23.782 194.237 1.00 55.59 355 LEU A CA 1
ATOM 2875 C C . LEU A 1 355 ? -127.903 -24.094 193.703 1.00 55.59 355 LEU A C 1
ATOM 2877 O O . LEU A 1 355 ? -128.746 -24.529 194.476 1.00 55.59 355 LEU A O 1
ATOM 2881 N N . LYS A 1 356 ? -128.148 -23.928 192.392 1.00 57.81 356 LYS A N 1
ATOM 2882 C CA . LYS A 1 356 ? -129.407 -24.275 191.687 1.00 57.81 356 LYS A CA 1
ATOM 2883 C C . LYS A 1 356 ? -129.313 -25.534 190.811 1.00 57.81 356 LYS A C 1
ATOM 2885 O O . LYS A 1 356 ? -130.320 -26.068 190.345 1.00 57.81 356 LYS A O 1
ATOM 2890 N N . ALA A 1 357 ? -128.104 -26.007 190.516 1.00 55.34 357 ALA A N 1
ATOM 2891 C CA . ALA A 1 357 ? -127.861 -27.123 189.605 1.00 55.34 357 ALA A CA 1
ATOM 2892 C C . ALA A 1 357 ? -127.867 -28.473 190.329 1.00 55.34 357 ALA A C 1
ATOM 2894 O O . ALA A 1 357 ? -128.252 -29.473 189.726 1.00 55.34 357 ALA A O 1
ATOM 2895 N N . THR A 1 358 ? -127.522 -28.513 191.619 1.00 57.62 358 THR A N 1
ATOM 2896 C CA . THR A 1 358 ? -127.745 -29.688 192.480 1.00 57.62 358 THR A CA 1
ATOM 2897 C C . THR A 1 358 ? -129.230 -30.040 192.597 1.00 57.62 358 THR A C 1
ATOM 2899 O O . THR A 1 358 ? -129.567 -31.220 192.586 1.00 57.62 358 THR A O 1
ATOM 2902 N N . GLU A 1 359 ? -130.124 -29.044 192.585 1.00 47.22 359 GLU A N 1
ATOM 2903 C CA . GLU A 1 359 ? -131.583 -29.245 192.528 1.00 47.22 359 GLU A CA 1
ATOM 2904 C C . GLU A 1 359 ? -132.055 -29.889 191.207 1.00 47.22 359 GLU A C 1
ATOM 2906 O O . GLU A 1 359 ? -133.109 -30.520 191.163 1.00 47.22 359 GLU A O 1
ATOM 2911 N N . ASN A 1 360 ? -131.287 -29.744 190.117 1.00 56.34 360 ASN A N 1
ATOM 2912 C CA . ASN A 1 360 ? -131.735 -30.085 188.762 1.00 56.34 360 ASN A CA 1
ATOM 2913 C C . ASN A 1 360 ? -130.989 -31.261 188.104 1.00 56.34 360 ASN A C 1
ATOM 2915 O O . ASN A 1 360 ? -131.593 -31.993 187.319 1.00 56.34 360 ASN A O 1
ATOM 2919 N N . LYS A 1 361 ? -129.702 -31.506 188.396 1.00 55.28 361 LYS A N 1
ATOM 2920 C CA . LYS A 1 361 ? -128.895 -32.467 187.610 1.00 55.28 361 LYS A CA 1
ATOM 2921 C C . LYS A 1 361 ? -129.221 -33.949 187.856 1.00 55.28 361 LYS A C 1
ATOM 2923 O O . LYS A 1 361 ? -128.822 -34.795 187.062 1.00 55.28 361 LYS A O 1
ATOM 2928 N N . ILE A 1 362 ? -130.058 -34.255 188.850 1.00 52.09 362 ILE A N 1
ATOM 2929 C CA . ILE A 1 362 ? -130.702 -35.574 189.020 1.00 52.09 362 ILE A CA 1
ATOM 2930 C C . ILE A 1 362 ? -131.593 -35.943 187.809 1.00 52.09 362 ILE A C 1
ATOM 2932 O O . ILE A 1 362 ? -131.845 -37.120 187.556 1.00 52.09 362 ILE A O 1
ATOM 2936 N N . LYS A 1 363 ? -132.064 -34.960 187.029 1.00 50.38 363 LYS A N 1
ATOM 2937 C CA . LYS A 1 363 ? -133.149 -35.133 186.047 1.00 50.38 363 LYS A CA 1
ATOM 2938 C C . LYS A 1 363 ? -132.722 -35.629 184.653 1.00 50.38 363 LYS A C 1
ATOM 2940 O O . LYS A 1 363 ? -133.572 -36.122 183.918 1.00 50.38 363 LYS A O 1
ATOM 2945 N N . GLU A 1 364 ? -131.443 -35.506 184.282 1.00 48.56 364 GLU A N 1
ATOM 2946 C CA . GLU A 1 364 ? -130.991 -35.554 182.870 1.00 48.56 364 GLU A CA 1
ATOM 2947 C C . GLU A 1 364 ? -129.977 -36.653 182.500 1.00 48.56 364 GLU A C 1
ATOM 2949 O O . GLU A 1 364 ? -129.561 -36.732 181.347 1.00 48.56 364 GLU A O 1
ATOM 2954 N N . LEU A 1 365 ? -129.578 -37.537 183.419 1.00 49.19 365 LEU A N 1
ATOM 2955 C CA . LEU A 1 365 ? -128.608 -38.620 183.148 1.00 49.19 365 LEU A CA 1
ATOM 2956 C C . LEU A 1 365 ? -129.168 -39.782 182.280 1.00 49.19 365 LEU A C 1
ATOM 2958 O O . LEU A 1 365 ? -128.829 -40.942 182.496 1.00 49.19 365 LEU A O 1
ATOM 2962 N N . LYS A 1 366 ? -130.053 -39.497 181.313 1.00 43.12 366 LYS A N 1
ATOM 2963 C CA . LYS A 1 366 ? -130.795 -40.514 180.542 1.00 43.12 366 LYS A CA 1
ATOM 2964 C C . LYS A 1 366 ? -130.328 -40.749 179.102 1.00 43.12 366 LYS A C 1
ATOM 2966 O O . LYS A 1 366 ? -130.357 -41.897 178.662 1.00 43.12 366 LYS A O 1
ATOM 2971 N N . ASP A 1 367 ? -129.934 -39.716 178.351 1.00 37.31 367 ASP A N 1
ATOM 2972 C CA . ASP A 1 367 ? -130.050 -39.769 176.880 1.00 37.31 367 ASP A CA 1
ATOM 2973 C C . ASP A 1 367 ? -128.772 -39.480 176.056 1.00 37.31 367 ASP A C 1
ATOM 2975 O O . ASP A 1 367 ? -128.782 -38.618 175.187 1.00 37.31 367 ASP A O 1
ATOM 2979 N N . LYS A 1 368 ? -127.754 -40.347 176.244 1.00 41.00 368 LYS A N 1
ATOM 2980 C CA . LYS A 1 368 ? -126.855 -40.919 175.189 1.00 41.00 368 LYS A CA 1
ATOM 2981 C C . LYS A 1 368 ? -125.869 -39.945 174.466 1.00 41.00 368 LYS A C 1
ATOM 2983 O O . LYS A 1 368 ? -126.025 -38.739 174.562 1.00 41.00 368 LYS A O 1
ATOM 2988 N N . MET A 1 369 ? -124.734 -40.302 173.825 1.00 35.47 369 MET A N 1
ATOM 2989 C CA . MET A 1 369 ? -124.078 -41.539 173.305 1.00 35.47 369 MET A CA 1
ATOM 2990 C C . MET A 1 369 ? -124.443 -41.963 171.851 1.00 35.47 369 MET A C 1
ATOM 2992 O O . MET A 1 369 ? -125.614 -42.255 171.653 1.00 35.47 369 MET A O 1
ATOM 2996 N N . VAL A 1 370 ? -123.461 -42.010 170.896 1.00 34.91 370 VAL A N 1
ATOM 2997 C CA . VAL A 1 370 ? -123.353 -42.812 169.606 1.00 34.91 370 VAL A CA 1
ATOM 2998 C C . VAL A 1 370 ? -122.367 -42.223 168.510 1.00 34.91 370 VAL A C 1
ATOM 3000 O O . VAL A 1 370 ? -122.496 -41.047 168.191 1.00 34.91 370 VAL A O 1
ATOM 3003 N N . GLU A 1 371 ? -121.424 -43.055 167.971 1.00 30.72 371 GLU A N 1
ATOM 3004 C CA . GLU A 1 371 ? -120.596 -43.201 166.688 1.00 30.72 371 GLU A CA 1
ATOM 3005 C C . GLU A 1 371 ? -120.013 -42.012 165.809 1.00 30.72 371 GLU A C 1
ATOM 3007 O O . GLU A 1 371 ? -120.509 -40.900 165.922 1.00 30.72 371 GLU A O 1
ATOM 3012 N N . SER A 1 372 ? -119.009 -42.062 164.861 1.00 32.28 372 SER A N 1
ATOM 3013 C CA . SER A 1 372 ? -117.885 -42.964 164.351 1.00 32.28 372 SER A CA 1
ATOM 3014 C C . SER A 1 372 ? -117.916 -43.358 162.811 1.00 32.28 372 SER A C 1
ATOM 3016 O O . SER A 1 372 ? -119.022 -43.632 162.362 1.00 32.28 372 SER A O 1
ATOM 3018 N N . MET A 1 373 ? -116.886 -43.520 161.906 1.00 38.16 373 MET A N 1
ATOM 3019 C CA . MET A 1 373 ? -115.458 -43.070 161.639 1.00 38.16 373 MET A CA 1
ATOM 3020 C C . MET A 1 373 ? -114.867 -43.521 160.217 1.00 38.16 373 MET A C 1
ATOM 3022 O O . MET A 1 373 ? -115.483 -44.351 159.560 1.00 38.16 373 MET A O 1
ATOM 3026 N N . ASP A 1 374 ? -113.636 -43.071 159.809 1.00 39.06 374 ASP A N 1
ATOM 3027 C CA . ASP A 1 374 ? -112.566 -43.706 158.907 1.00 39.06 374 ASP A CA 1
ATOM 3028 C C . ASP A 1 374 ? -112.172 -43.244 157.414 1.00 39.06 374 ASP A C 1
ATOM 3030 O O . ASP A 1 374 ? -112.652 -42.197 156.987 1.00 39.06 374 ASP A O 1
ATOM 3034 N N . LYS A 1 375 ? -111.163 -43.875 156.694 1.00 44.09 375 LYS A N 1
ATOM 3035 C CA . LYS A 1 375 ? -110.210 -43.352 155.586 1.00 44.09 375 LYS A CA 1
ATOM 3036 C C . LYS A 1 375 ? -109.739 -44.427 154.483 1.00 44.09 375 LYS A C 1
ATOM 3038 O O . LYS A 1 375 ? -110.182 -45.554 154.650 1.00 44.09 375 LYS A O 1
ATOM 3043 N N . THR A 1 376 ? -108.849 -44.392 153.411 1.00 52.16 376 THR A N 1
ATOM 3044 C CA . THR A 1 376 ? -108.015 -43.505 152.455 1.00 52.16 376 THR A CA 1
ATOM 3045 C C . THR A 1 376 ? -107.203 -44.308 151.323 1.00 52.16 376 THR A C 1
ATOM 3047 O O . THR A 1 376 ? -106.816 -45.432 151.640 1.00 52.16 376 THR A O 1
ATOM 3050 N N . LYS A 1 377 ? -106.843 -43.784 150.087 1.00 40.47 377 LYS A N 1
ATOM 3051 C CA . LYS A 1 377 ? -105.820 -44.284 149.028 1.00 40.47 377 LYS A CA 1
ATOM 3052 C C . LYS A 1 377 ? -105.697 -43.369 147.722 1.00 40.47 377 LYS A C 1
ATOM 3054 O O . LYS A 1 377 ? -106.432 -42.392 147.751 1.00 40.47 377 LYS A O 1
ATOM 3059 N N . SER A 1 378 ? -104.919 -43.461 146.577 1.00 46.75 378 SER A N 1
ATOM 3060 C CA . SER A 1 378 ? -103.865 -44.315 145.860 1.00 46.75 378 SER A CA 1
ATOM 3061 C C . SER A 1 378 ? -103.016 -43.539 144.731 1.00 46.75 378 SER A C 1
ATOM 3063 O O . SER A 1 378 ? -102.993 -42.314 144.809 1.00 46.75 378 SER A O 1
ATOM 3065 N N . SER A 1 379 ? -102.319 -44.151 143.706 1.00 45.53 379 SER A N 1
ATOM 3066 C CA . SER A 1 379 ? -101.398 -43.501 142.664 1.00 45.53 379 SER A CA 1
ATOM 3067 C C . SER A 1 379 ? -101.238 -44.125 141.211 1.00 45.53 379 SER A C 1
ATOM 3069 O O . SER A 1 379 ? -101.531 -45.303 141.044 1.00 45.53 379 SER A O 1
ATOM 3071 N N . GLU A 1 380 ? -100.716 -43.390 140.172 1.00 40.56 380 GLU A N 1
ATOM 3072 C CA . GLU A 1 380 ? -100.571 -43.882 138.739 1.00 40.56 380 GLU A CA 1
ATOM 3073 C C . GLU A 1 380 ? -99.424 -43.334 137.790 1.00 40.56 380 GLU A C 1
ATOM 3075 O O . GLU A 1 380 ? -99.025 -43.993 136.832 1.00 40.56 380 GLU A O 1
ATOM 3080 N N . LYS A 1 381 ? -98.856 -42.133 137.983 1.00 53.16 381 LYS A N 1
ATOM 3081 C CA . LYS A 1 381 ? -98.422 -41.217 136.878 1.00 53.16 381 LYS A CA 1
ATOM 3082 C C . LYS A 1 381 ? -97.095 -41.446 136.070 1.00 53.16 381 LYS A C 1
ATOM 3084 O O . LYS A 1 381 ? -96.503 -40.450 135.664 1.00 53.16 381 LYS A O 1
ATOM 3089 N N . ARG A 1 382 ? -96.570 -42.666 135.838 1.00 46.09 382 ARG A N 1
ATOM 3090 C CA . ARG A 1 382 ? -95.124 -42.866 135.478 1.00 46.09 382 ARG A CA 1
ATOM 3091 C C . ARG A 1 382 ? -94.723 -43.381 134.072 1.00 46.09 382 ARG A C 1
ATOM 3093 O O . ARG A 1 382 ? -93.549 -43.672 133.879 1.00 46.09 382 ARG A O 1
ATOM 3100 N N . ALA A 1 383 ? -95.634 -43.543 133.111 1.00 56.41 383 ALA A N 1
ATOM 3101 C CA . ALA A 1 383 ? -95.344 -44.332 131.894 1.00 56.41 383 ALA A CA 1
ATOM 3102 C C . ALA A 1 383 ? -94.925 -43.554 130.622 1.00 56.41 383 ALA A C 1
ATOM 3104 O O . ALA A 1 383 ? -94.471 -44.177 129.670 1.00 56.41 383 ALA A O 1
ATOM 3105 N N . LYS A 1 384 ? -95.106 -42.225 130.559 1.00 59.47 384 LYS A N 1
ATOM 3106 C CA . LYS A 1 384 ? -95.189 -41.500 129.269 1.00 59.47 384 LYS A CA 1
ATOM 3107 C C . LYS A 1 384 ? -93.872 -40.920 128.716 1.00 59.47 384 LYS A C 1
ATOM 3109 O O . LYS A 1 384 ? -93.865 -40.389 127.619 1.00 59.47 384 LYS A O 1
ATOM 3114 N N . GLU A 1 385 ? -92.767 -40.992 129.454 1.00 61.97 385 GLU A N 1
ATOM 3115 C CA . GLU A 1 385 ? -91.530 -40.243 129.134 1.00 61.97 385 GLU A CA 1
ATOM 3116 C C . GLU A 1 385 ? -90.511 -41.029 128.277 1.00 61.97 385 GLU A C 1
ATOM 3118 O O . GLU A 1 385 ? -89.438 -40.518 127.974 1.00 61.97 385 GLU A O 1
ATOM 3123 N N . LEU A 1 386 ? -90.819 -42.277 127.895 1.00 62.09 386 LEU A N 1
ATOM 3124 C CA . LEU A 1 386 ? -89.888 -43.182 127.195 1.00 62.09 386 LEU A CA 1
ATOM 3125 C C . LEU A 1 386 ? -90.122 -43.308 125.678 1.00 62.09 386 LEU A C 1
ATOM 3127 O O . LEU A 1 386 ? -89.313 -43.932 124.998 1.00 62.09 386 LEU A O 1
ATOM 3131 N N . GLU A 1 387 ? -91.213 -42.752 125.150 1.00 68.06 387 GLU A N 1
ATOM 3132 C CA . GLU A 1 387 ? -91.645 -42.971 123.759 1.00 68.06 387 GLU A CA 1
ATOM 3133 C C . GLU A 1 387 ? -91.059 -41.932 122.780 1.00 68.06 387 GLU A C 1
ATOM 3135 O O . GLU A 1 387 ? -90.722 -42.267 121.645 1.00 68.06 387 GLU A O 1
ATOM 3140 N N . ASP A 1 388 ? -90.844 -40.690 123.233 1.00 68.38 388 ASP A N 1
ATOM 3141 C CA . ASP A 1 388 ? -90.385 -39.580 122.382 1.00 68.38 388 ASP A CA 1
ATOM 3142 C C . ASP A 1 388 ? -88.934 -39.748 121.879 1.00 68.38 388 ASP A C 1
ATOM 3144 O O . ASP A 1 388 ? -88.621 -39.375 120.749 1.00 68.38 388 ASP A O 1
ATOM 3148 N N . ILE A 1 389 ? -88.051 -40.353 122.686 1.00 69.88 389 ILE A N 1
ATOM 3149 C CA . ILE A 1 389 ? -86.594 -40.439 122.432 1.00 69.88 389 ILE A CA 1
ATOM 3150 C C . ILE A 1 389 ? -86.254 -41.277 121.181 1.00 69.88 389 ILE A C 1
ATOM 3152 O O . ILE A 1 389 ? -85.200 -41.093 120.575 1.00 69.88 389 ILE A O 1
ATOM 3156 N N . LEU A 1 390 ? -87.133 -42.197 120.774 1.00 69.69 390 LEU A N 1
ATOM 3157 C CA . LEU A 1 390 ? -86.830 -43.202 119.747 1.00 69.69 390 LEU A CA 1
ATOM 3158 C C . LEU A 1 390 ? -86.928 -42.656 118.304 1.00 69.69 390 LEU A C 1
ATOM 3160 O O . LEU A 1 390 ? -86.345 -43.234 117.392 1.00 69.69 390 LEU A O 1
ATOM 3164 N N . ASN A 1 391 ? -87.619 -41.529 118.087 1.00 73.12 391 ASN A N 1
ATOM 3165 C CA . ASN A 1 391 ? -87.882 -40.986 116.743 1.00 73.12 391 ASN A CA 1
ATOM 3166 C C . ASN A 1 391 ? -86.717 -40.185 116.121 1.00 73.12 391 ASN A C 1
ATOM 3168 O O . ASN A 1 391 ? -86.685 -40.014 114.899 1.00 73.12 391 ASN A O 1
ATOM 3172 N N . ASP A 1 392 ? -85.774 -39.671 116.919 1.00 73.50 392 ASP A N 1
ATOM 3173 C CA . ASP A 1 392 ? -84.732 -38.758 116.414 1.00 73.50 392 ASP A CA 1
ATOM 3174 C C . ASP A 1 392 ? -83.519 -39.483 115.791 1.00 73.50 392 ASP A C 1
ATOM 3176 O O . ASP A 1 392 ? -82.944 -38.987 114.818 1.00 73.50 392 ASP A O 1
ATOM 3180 N N . GLU A 1 393 ? -83.164 -40.683 116.270 1.00 68.81 393 GLU A N 1
ATOM 3181 C CA . GLU A 1 393 ? -82.066 -41.509 115.720 1.00 68.81 393 GLU A CA 1
ATOM 3182 C C . GLU A 1 393 ? -82.285 -41.862 114.233 1.00 68.81 393 GLU A C 1
ATOM 3184 O O . GLU A 1 393 ? -81.385 -41.716 113.400 1.00 68.81 393 GLU A O 1
ATOM 3189 N N . GLU A 1 394 ? -83.502 -42.283 113.865 1.00 72.50 394 GLU A N 1
ATOM 3190 C CA . GLU A 1 394 ? -83.813 -42.813 112.526 1.00 72.50 394 GLU A CA 1
ATOM 3191 C C . GLU A 1 394 ? -83.683 -41.749 111.413 1.00 72.50 394 GLU A C 1
ATOM 3193 O O . GLU A 1 394 ? -83.391 -42.053 110.247 1.00 72.50 394 GLU A O 1
ATOM 3198 N N . ARG A 1 395 ? -83.813 -40.465 111.773 1.00 72.00 395 ARG A N 1
ATOM 3199 C CA . ARG A 1 395 ? -83.609 -39.338 110.851 1.00 72.00 395 ARG A CA 1
ATOM 3200 C C . ARG A 1 395 ? -82.141 -39.127 110.487 1.00 72.00 395 ARG A C 1
ATOM 3202 O O . ARG A 1 395 ? -81.854 -38.772 109.343 1.00 72.00 395 ARG A O 1
ATOM 3209 N N . TYR A 1 396 ? -81.216 -39.362 111.418 1.00 76.06 396 TYR A N 1
ATOM 3210 C CA . TYR A 1 396 ? -79.787 -39.108 111.210 1.00 76.06 396 TYR A CA 1
ATOM 3211 C C . TYR A 1 396 ? -79.164 -40.093 110.207 1.00 76.06 396 TYR A C 1
ATOM 3213 O O . TYR A 1 396 ? -78.431 -39.689 109.298 1.00 76.06 396 TYR A O 1
ATOM 3221 N N . ALA A 1 397 ? -79.518 -41.380 110.307 1.00 70.56 397 ALA A N 1
ATOM 3222 C CA . ALA A 1 397 ? -78.966 -42.446 109.468 1.00 70.56 397 ALA A CA 1
ATOM 3223 C C . ALA A 1 397 ? -79.178 -42.209 107.956 1.00 70.56 397 ALA A C 1
ATOM 3225 O O . ALA A 1 397 ? -78.253 -42.355 107.152 1.00 70.56 397 ALA A O 1
ATOM 3226 N N . ASN A 1 398 ? -80.382 -41.781 107.561 1.00 74.62 398 ASN A N 1
ATOM 3227 C CA . ASN A 1 398 ? -80.762 -41.584 106.157 1.00 74.62 398 ASN A CA 1
ATOM 3228 C C . ASN A 1 398 ? -79.926 -40.507 105.430 1.00 74.62 398 ASN A C 1
ATOM 3230 O O . ASN A 1 398 ? -79.691 -40.591 104.217 1.00 74.62 398 ASN A O 1
ATOM 3234 N N . GLN A 1 399 ? -79.437 -39.498 106.157 1.00 78.12 399 GLN A N 1
ATOM 3235 C CA . GLN A 1 399 ? -78.704 -38.383 105.556 1.00 78.12 399 GLN A CA 1
ATOM 3236 C C . GLN A 1 399 ? -77.250 -38.747 105.200 1.00 78.12 399 GLN A C 1
ATOM 3238 O O . GLN A 1 399 ? -76.702 -38.214 104.231 1.00 78.12 399 GLN A O 1
ATOM 3243 N N . ILE A 1 400 ? -76.644 -39.709 105.908 1.00 76.81 400 ILE A N 1
ATOM 3244 C CA . ILE A 1 400 ? -75.286 -40.205 105.626 1.00 76.81 400 ILE A CA 1
ATOM 3245 C C . ILE A 1 400 ? -75.260 -41.012 104.317 1.00 76.81 400 ILE A C 1
ATOM 3247 O O . ILE A 1 400 ? -74.442 -40.731 103.435 1.00 76.81 400 ILE A O 1
ATOM 3251 N N . THR A 1 401 ? -76.202 -41.943 104.137 1.00 77.50 401 THR A N 1
ATOM 3252 C CA . THR A 1 401 ? -76.313 -42.801 102.939 1.00 77.50 401 THR A CA 1
ATOM 3253 C C . THR A 1 401 ? -76.402 -41.986 101.643 1.00 77.50 401 THR A C 1
ATOM 3255 O O . THR A 1 401 ? -75.762 -42.310 100.640 1.00 77.50 401 THR A O 1
ATOM 3258 N N . THR A 1 402 ? -77.145 -40.876 101.680 1.00 79.12 402 THR A N 1
ATOM 3259 C CA . THR A 1 402 ? -77.346 -39.976 100.532 1.00 79.12 402 THR A CA 1
ATOM 3260 C C . THR A 1 402 ? -76.036 -39.313 100.075 1.00 79.12 402 THR A C 1
ATOM 3262 O O . THR A 1 402 ? -75.778 -39.185 98.874 1.00 79.12 402 THR A O 1
ATOM 3265 N N . ASN A 1 403 ? -75.164 -38.933 101.014 1.00 80.12 403 ASN A N 1
ATOM 3266 C CA . ASN A 1 403 ? -73.865 -38.333 100.697 1.00 80.12 403 ASN A CA 1
ATOM 3267 C C . ASN A 1 403 ? -72.879 -39.358 100.107 1.00 80.12 403 ASN A C 1
ATOM 3269 O O . ASN A 1 403 ? -72.145 -39.035 99.170 1.00 80.12 403 ASN A O 1
ATOM 3273 N N . GLN A 1 404 ? -72.899 -40.604 100.592 1.00 77.19 404 GLN A N 1
ATOM 3274 C CA . GLN A 1 404 ? -72.017 -41.671 100.106 1.00 77.19 404 GLN A CA 1
ATOM 3275 C C . GLN A 1 404 ? -72.272 -42.017 98.627 1.00 77.19 404 GLN A C 1
ATOM 3277 O O . GLN A 1 404 ? -71.324 -42.193 97.859 1.00 77.19 404 GLN A O 1
ATOM 3282 N N . GLN A 1 405 ? -73.538 -42.046 98.193 1.00 81.12 405 GLN A N 1
ATOM 3283 C CA . GLN A 1 405 ? -73.888 -42.263 96.781 1.00 81.12 405 GLN A CA 1
ATOM 3284 C C . GLN A 1 405 ? -73.371 -41.134 95.874 1.00 81.12 405 GLN A C 1
ATOM 3286 O O . GLN A 1 405 ? -72.810 -41.398 94.807 1.00 81.12 405 GLN A O 1
ATOM 3291 N N . ARG A 1 406 ? -73.495 -39.873 96.315 1.00 83.06 406 ARG A N 1
ATOM 3292 C CA . ARG A 1 406 ? -73.013 -38.701 95.566 1.00 83.06 406 ARG A CA 1
ATOM 3293 C C . ARG A 1 406 ? -71.487 -38.721 95.391 1.00 83.06 406 ARG A C 1
ATOM 3295 O O . ARG A 1 406 ? -71.002 -38.403 94.307 1.00 83.06 406 ARG A O 1
ATOM 3302 N N . ALA A 1 407 ? -70.743 -39.154 96.410 1.00 76.88 407 ALA A N 1
ATOM 3303 C CA . ALA A 1 407 ? -69.289 -39.310 96.334 1.00 76.88 407 ALA A CA 1
ATOM 3304 C C . ALA A 1 407 ? -68.856 -40.394 95.324 1.00 76.88 407 ALA A C 1
ATOM 3306 O O . ALA A 1 407 ? -67.961 -40.150 94.510 1.00 76.88 407 ALA A O 1
ATOM 3307 N N . MET A 1 408 ? -69.521 -41.560 95.315 1.00 82.25 408 MET A N 1
ATOM 3308 C CA . MET A 1 408 ? -69.234 -42.630 94.345 1.00 82.25 408 MET A CA 1
ATOM 3309 C C . MET A 1 408 ? -69.467 -42.185 92.894 1.00 82.25 408 MET A C 1
ATOM 3311 O O . MET A 1 408 ? -68.646 -42.487 92.027 1.00 82.25 408 MET A O 1
ATOM 3315 N N . HIS A 1 409 ? -70.535 -41.425 92.625 1.00 85.06 409 HIS A N 1
ATOM 3316 C CA . HIS A 1 409 ? -70.808 -40.908 91.282 1.00 85.06 409 HIS A CA 1
ATOM 3317 C C . HIS A 1 409 ? -69.679 -39.996 90.770 1.00 85.06 409 HIS A C 1
ATOM 3319 O O . HIS A 1 409 ? -69.187 -40.186 89.658 1.00 85.06 409 HIS A O 1
ATOM 3325 N N . CYS A 1 410 ? -69.218 -39.040 91.585 1.00 86.50 410 CYS A N 1
ATOM 3326 C CA . CYS A 1 410 ? -68.108 -38.160 91.206 1.00 86.50 410 CYS A CA 1
ATOM 3327 C C . CYS A 1 410 ? -66.809 -38.945 90.955 1.00 86.50 410 CYS A C 1
ATOM 3329 O O . CYS A 1 410 ? -66.123 -38.689 89.967 1.00 86.50 410 CYS A O 1
ATOM 3331 N N . SER A 1 411 ? -66.505 -39.944 91.792 1.00 80.00 411 SER A N 1
ATOM 3332 C CA . SER A 1 411 ? -65.338 -40.815 91.600 1.00 80.00 411 SER A CA 1
ATOM 3333 C C . SER A 1 411 ? -65.383 -41.564 90.260 1.00 80.00 411 SER A C 1
ATOM 3335 O O . SER A 1 411 ? -64.384 -41.580 89.543 1.00 80.00 411 SER A O 1
ATOM 3337 N N . PHE A 1 412 ? -66.541 -42.108 89.870 1.00 89.38 412 PHE A N 1
ATOM 3338 C CA . PHE A 1 412 ? -66.712 -42.795 88.584 1.00 89.38 412 PHE A CA 1
ATOM 3339 C C . PHE A 1 412 ? -66.521 -41.868 87.368 1.00 89.38 412 PHE A C 1
ATOM 3341 O O . PHE A 1 412 ? -65.920 -42.274 86.370 1.00 89.38 412 PHE A O 1
ATOM 3348 N N . VAL A 1 413 ? -66.983 -40.614 87.450 1.00 87.50 413 VAL A N 1
ATOM 3349 C CA . VAL A 1 413 ? -66.817 -39.621 86.371 1.00 87.50 413 VAL A CA 1
ATOM 3350 C C . VAL A 1 413 ? -65.343 -39.254 86.165 1.00 87.50 413 VAL A C 1
ATOM 3352 O O . VAL A 1 413 ? -64.872 -39.250 85.025 1.00 87.50 413 VAL A O 1
ATOM 3355 N N . GLU A 1 414 ? -64.583 -39.012 87.237 1.00 84.88 414 GLU A N 1
ATOM 3356 C CA . GLU A 1 414 ? -63.141 -38.745 87.114 1.00 84.88 414 GLU A CA 1
ATOM 3357 C C . GLU A 1 414 ? -62.359 -39.988 86.652 1.00 84.88 414 GLU A C 1
ATOM 3359 O O . GLU A 1 414 ? -61.440 -39.867 85.840 1.00 84.88 414 GLU A O 1
ATOM 3364 N N . GLN A 1 415 ? -62.773 -41.195 87.060 1.00 87.38 415 GLN A N 1
ATOM 3365 C CA . GLN A 1 415 ? -62.186 -42.451 86.577 1.00 87.38 415 GLN A CA 1
ATOM 3366 C C . GLN A 1 415 ? -62.336 -42.611 85.048 1.00 87.38 415 GLN A C 1
ATOM 3368 O O . GLN A 1 415 ? -61.401 -43.065 84.384 1.00 87.38 415 GLN A O 1
ATOM 3373 N N . GLN A 1 416 ? -63.474 -42.205 84.465 1.00 87.69 416 GLN A N 1
ATOM 3374 C CA . GLN A 1 416 ? -63.654 -42.202 83.006 1.00 87.69 416 GLN A CA 1
ATOM 3375 C C . GLN A 1 416 ? -62.793 -41.148 82.299 1.00 87.69 416 GLN A C 1
ATOM 3377 O O . GLN A 1 416 ? -62.181 -41.461 81.277 1.00 87.69 416 GLN A O 1
ATOM 3382 N N . LYS A 1 417 ? -62.688 -39.925 82.839 1.00 88.19 417 LYS A N 1
ATOM 3383 C CA . LYS A 1 417 ? -61.796 -38.889 82.278 1.00 88.19 417 LYS A CA 1
ATOM 3384 C C . LYS A 1 417 ? -60.337 -39.350 82.264 1.00 88.19 417 LYS A C 1
ATOM 3386 O O . LYS A 1 417 ? -59.651 -39.182 81.258 1.00 88.19 417 LYS A O 1
ATOM 3391 N N . LEU A 1 418 ? -59.880 -39.986 83.346 1.00 86.94 418 LEU A N 1
ATOM 3392 C CA . LEU A 1 418 ? -58.534 -40.551 83.440 1.00 86.94 418 LEU A CA 1
ATOM 3393 C C . LEU A 1 418 ? -58.290 -41.628 82.368 1.00 86.94 418 LEU A C 1
ATOM 3395 O O . LEU A 1 418 ? -57.244 -41.622 81.722 1.00 86.94 418 LEU A O 1
ATOM 3399 N N . LEU A 1 419 ? -59.264 -42.513 82.129 1.00 91.12 419 LEU A N 1
ATOM 3400 C CA . LEU A 1 419 ? -59.190 -43.526 81.069 1.00 91.12 419 LEU A CA 1
ATOM 3401 C C . LEU A 1 419 ? -59.173 -42.921 79.655 1.00 91.12 419 LEU A C 1
ATOM 3403 O O . LEU A 1 419 ? -58.475 -43.448 78.788 1.00 91.12 419 LEU A O 1
ATOM 3407 N N . ALA A 1 420 ? -59.895 -41.823 79.415 1.00 88.00 420 ALA A N 1
ATOM 3408 C CA . ALA A 1 420 ? -59.844 -41.103 78.142 1.00 88.00 420 ALA A CA 1
ATOM 3409 C C . ALA A 1 420 ? -58.442 -40.518 77.889 1.00 88.00 420 ALA A C 1
ATOM 3411 O O . ALA A 1 420 ? -57.821 -40.833 76.872 1.00 88.00 420 ALA A O 1
ATOM 3412 N N . LEU A 1 421 ? -57.896 -39.777 78.860 1.00 88.75 421 LEU A N 1
ATOM 3413 C CA . LEU A 1 421 ? -56.558 -39.174 78.776 1.00 88.75 421 LEU A CA 1
ATOM 3414 C C . LEU A 1 421 ? -55.448 -40.229 78.602 1.00 88.75 421 LEU A C 1
ATOM 3416 O O . LEU A 1 421 ? -54.556 -40.059 77.774 1.00 88.75 421 LEU A O 1
ATOM 3420 N N . GLN A 1 422 ? -55.536 -41.370 79.295 1.00 87.88 422 GLN A N 1
ATOM 3421 C CA . GLN A 1 422 ? -54.606 -42.497 79.110 1.00 87.88 422 GLN A CA 1
ATOM 3422 C C . GLN A 1 422 ? -54.679 -43.140 77.715 1.00 87.88 422 GLN A C 1
ATOM 3424 O O . GLN A 1 422 ? -53.755 -43.851 77.315 1.00 87.88 422 GLN A O 1
ATOM 3429 N N . ASN A 1 423 ? -55.769 -42.960 76.969 1.00 89.06 423 ASN A N 1
ATOM 3430 C CA . ASN A 1 423 ? -55.881 -43.453 75.596 1.00 89.06 423 ASN A CA 1
ATOM 3431 C C . ASN A 1 423 ? -55.376 -42.419 74.577 1.00 89.06 423 ASN A C 1
ATOM 3433 O O . ASN A 1 423 ? -54.739 -42.811 73.598 1.00 89.06 423 ASN A O 1
ATOM 3437 N N . GLU A 1 424 ? -55.548 -41.123 74.845 1.00 89.94 424 GLU A N 1
ATOM 3438 C CA . GLU A 1 424 ? -54.884 -40.050 74.091 1.00 89.94 424 GLU A CA 1
ATOM 3439 C C . GLU A 1 424 ? -53.356 -40.119 74.237 1.00 89.94 424 GLU A C 1
ATOM 3441 O O . GLU A 1 424 ? -52.643 -40.071 73.235 1.00 89.94 424 GLU A O 1
ATOM 3446 N N . GLU A 1 425 ? -52.835 -40.350 75.448 1.00 90.31 425 GLU A N 1
ATOM 3447 C CA . GLU A 1 425 ? -51.400 -40.554 75.700 1.00 90.31 425 GLU A CA 1
ATOM 3448 C C . GLU A 1 425 ? -50.824 -41.684 74.825 1.00 90.31 425 GLU A C 1
ATOM 3450 O O . GLU A 1 425 ? -49.807 -41.505 74.148 1.00 90.31 425 GLU A O 1
ATOM 3455 N N . LYS A 1 426 ? -51.505 -42.838 74.769 1.00 91.69 426 LYS A N 1
ATOM 3456 C CA . LYS A 1 426 ? -51.109 -43.977 73.920 1.00 91.69 426 LYS A CA 1
ATOM 3457 C C . LYS A 1 426 ? -51.135 -43.615 72.434 1.00 91.69 426 LYS A C 1
ATOM 3459 O O . LYS A 1 426 ? -50.233 -44.022 71.697 1.00 91.69 426 LYS A O 1
ATOM 3464 N N . LEU A 1 427 ? -52.127 -42.839 71.989 1.00 90.81 427 LEU A N 1
ATOM 3465 C CA . LEU A 1 427 ? -52.228 -42.374 70.606 1.00 90.81 427 LEU A CA 1
ATOM 3466 C C . LEU A 1 427 ? -51.050 -41.454 70.245 1.00 90.81 427 LEU A C 1
ATOM 3468 O O . LEU A 1 427 ? -50.369 -41.700 69.245 1.00 90.81 427 LEU A O 1
ATOM 3472 N N . PHE A 1 428 ? -50.742 -40.462 71.086 1.00 92.00 428 PHE A N 1
ATOM 3473 C CA . PHE A 1 428 ? -49.584 -39.583 70.904 1.00 92.00 428 PHE A CA 1
ATOM 3474 C C . PHE A 1 428 ? -48.257 -40.350 70.969 1.00 92.00 428 PHE A C 1
ATOM 3476 O O . PHE A 1 428 ? -47.369 -40.103 70.153 1.00 92.00 428 PHE A O 1
ATOM 3483 N N . PHE A 1 429 ? -48.120 -41.339 71.858 1.00 92.06 429 PHE A N 1
ATOM 3484 C CA . PHE A 1 429 ? -46.939 -42.205 71.916 1.00 92.06 429 PHE A CA 1
ATOM 3485 C C . PHE A 1 429 ? -46.742 -43.004 70.615 1.00 92.06 429 PHE A C 1
ATOM 3487 O O . PHE A 1 429 ? -45.622 -43.092 70.099 1.00 92.06 429 PHE A O 1
ATOM 3494 N N . MET A 1 430 ? -47.820 -43.540 70.030 1.00 91.50 430 MET A N 1
ATOM 3495 C CA . MET A 1 430 ? -47.767 -44.229 68.735 1.00 91.50 430 MET A CA 1
ATOM 3496 C C . MET A 1 430 ? -47.413 -43.278 67.581 1.00 91.50 430 MET A C 1
ATOM 3498 O O . MET A 1 430 ? -46.563 -43.628 66.757 1.00 91.50 430 MET A O 1
ATOM 3502 N N . GLN A 1 431 ? -47.986 -42.070 67.545 1.00 89.88 431 GLN A N 1
ATOM 3503 C CA . GLN A 1 431 ? -47.643 -41.032 66.560 1.00 89.88 431 GLN A CA 1
ATOM 3504 C C . GLN A 1 431 ? -46.181 -40.567 66.689 1.00 89.88 431 GLN A C 1
ATOM 3506 O O . GLN A 1 431 ? -45.468 -40.439 65.694 1.00 89.88 431 GLN A O 1
ATOM 3511 N N . LEU A 1 432 ? -45.684 -40.378 67.913 1.00 91.12 432 LEU A N 1
ATOM 3512 C CA . LEU A 1 432 ? -44.289 -40.021 68.171 1.00 91.12 432 LEU A CA 1
ATOM 3513 C C . LEU A 1 432 ? -43.334 -41.138 67.720 1.00 91.12 432 LEU A C 1
ATOM 3515 O O . LEU A 1 432 ? -42.275 -40.862 67.153 1.00 91.12 432 LEU A O 1
ATOM 3519 N N . LYS A 1 433 ? -43.711 -42.406 67.932 1.00 92.31 433 LYS A N 1
ATOM 3520 C CA . LYS A 1 433 ? -42.937 -43.575 67.491 1.00 92.31 433 LYS A CA 1
ATOM 3521 C C . LYS A 1 433 ? -42.896 -43.698 65.963 1.00 92.31 433 LYS A C 1
ATOM 3523 O O . LYS A 1 433 ? -41.827 -43.981 65.419 1.00 92.31 433 LYS A O 1
ATOM 3528 N N . SER A 1 434 ? -44.006 -43.450 65.260 1.00 89.44 434 SER A N 1
ATOM 3529 C CA . SER A 1 434 ? -44.025 -43.451 63.789 1.00 89.44 434 SER A CA 1
ATOM 3530 C C . SER A 1 434 ? -43.254 -42.262 63.205 1.00 89.44 434 SER A C 1
ATOM 3532 O O . SER A 1 434 ? -42.448 -42.457 62.295 1.00 89.44 434 SER A O 1
ATOM 3534 N N . SER A 1 435 ? -43.393 -41.066 63.785 1.00 87.00 435 SER A N 1
ATOM 3535 C CA . SER A 1 435 ? -42.635 -39.867 63.401 1.00 87.00 435 SER A CA 1
ATOM 3536 C C . SER A 1 435 ? -41.120 -40.070 63.547 1.00 87.00 435 SER A C 1
ATOM 3538 O O . SER A 1 435 ? -40.376 -39.898 62.580 1.00 87.00 435 SER A O 1
ATOM 3540 N N . LYS A 1 436 ? -40.647 -40.587 64.693 1.00 92.50 436 LYS A N 1
ATOM 3541 C CA . LYS A 1 436 ? -39.225 -40.942 64.898 1.00 92.50 436 LYS A CA 1
ATOM 3542 C C . LYS A 1 436 ? -38.706 -41.943 63.853 1.00 92.50 436 LYS A C 1
ATOM 3544 O O . LYS A 1 436 ? -37.579 -41.802 63.376 1.00 92.50 436 LYS A O 1
ATOM 3549 N N . ALA A 1 437 ? -39.525 -42.916 63.443 1.00 90.75 437 ALA A N 1
ATOM 3550 C CA . ALA A 1 437 ? -39.167 -43.864 62.386 1.00 90.75 437 ALA A CA 1
ATOM 3551 C C . ALA A 1 437 ? -39.102 -43.220 60.983 1.00 90.75 437 ALA A C 1
ATOM 3553 O O . ALA A 1 437 ? -38.306 -43.658 60.148 1.00 90.75 437 ALA A O 1
ATOM 3554 N N . VAL A 1 438 ? -39.892 -42.174 60.712 1.00 91.75 438 VAL A N 1
ATOM 3555 C CA . VAL A 1 438 ? -39.781 -41.364 59.485 1.00 91.75 438 VAL A CA 1
ATOM 3556 C C . VAL A 1 438 ? -38.508 -40.515 59.512 1.00 91.75 438 VAL A C 1
ATOM 3558 O O . VAL A 1 438 ? -37.744 -40.564 58.548 1.00 91.75 438 VAL A O 1
ATOM 3561 N N . CYS A 1 439 ? -38.214 -39.824 60.618 1.00 89.75 439 CYS A N 1
ATOM 3562 C CA . CYS A 1 439 ? -36.988 -39.032 60.773 1.00 89.75 439 CYS A CA 1
ATOM 3563 C C . CYS A 1 439 ? -35.723 -39.879 60.551 1.00 89.75 439 CYS A C 1
ATOM 3565 O O . CYS A 1 439 ? -34.884 -39.517 59.732 1.00 89.75 439 CYS A O 1
ATOM 3567 N N . SER A 1 440 ? -35.635 -41.065 61.165 1.00 92.62 440 SER A N 1
ATOM 3568 C CA . SER A 1 440 ? -34.505 -41.991 60.975 1.00 92.62 440 SER A CA 1
ATOM 3569 C C . SER A 1 440 ? -34.324 -42.436 59.510 1.00 92.62 440 SER A C 1
ATOM 3571 O O . SER A 1 440 ? -33.199 -42.510 59.002 1.00 92.62 440 SER A O 1
ATOM 3573 N N . LYS A 1 441 ? -35.423 -42.658 58.770 1.00 92.25 441 LYS A N 1
ATOM 3574 C CA . LYS A 1 441 ? -35.373 -42.938 57.322 1.00 92.25 441 LYS A CA 1
ATOM 3575 C C . LYS A 1 441 ? -34.897 -41.726 56.512 1.00 92.25 441 LYS A C 1
ATOM 3577 O O . LYS A 1 441 ? -34.136 -41.902 55.560 1.00 92.25 441 LYS A O 1
ATOM 3582 N N . LEU A 1 442 ? -35.313 -40.511 56.877 1.00 89.88 442 LEU A N 1
ATOM 3583 C CA . LEU A 1 442 ? -34.883 -39.271 56.221 1.00 89.88 442 LEU A CA 1
ATOM 3584 C C . LEU A 1 442 ? -33.402 -38.966 56.485 1.00 89.88 442 LEU A C 1
ATOM 3586 O O . LEU A 1 442 ? -32.673 -38.676 55.540 1.00 89.88 442 LEU A O 1
ATOM 3590 N N . GLU A 1 443 ? -32.921 -39.134 57.719 1.00 92.06 443 GLU A N 1
ATOM 3591 C CA . GLU A 1 443 ? -31.491 -39.076 58.045 1.00 92.06 443 GLU A CA 1
ATOM 3592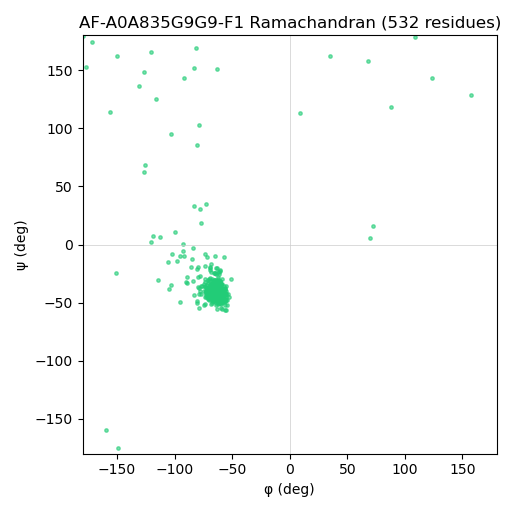 C C . GLU A 1 443 ? -30.679 -40.079 57.221 1.00 92.06 443 GLU A C 1
ATOM 3594 O O . GLU A 1 443 ? -29.635 -39.733 56.671 1.00 92.06 443 GLU A O 1
ATOM 3599 N N . THR A 1 444 ? -31.164 -41.317 57.098 1.00 93.00 444 THR A N 1
ATOM 3600 C CA . THR A 1 444 ? -30.481 -42.368 56.330 1.00 93.00 444 THR A CA 1
ATOM 3601 C C . THR A 1 444 ? -30.391 -42.005 54.844 1.00 93.00 444 THR A C 1
ATOM 3603 O O . THR A 1 444 ? -29.336 -42.187 54.231 1.00 93.00 444 THR A O 1
ATOM 3606 N N . LYS A 1 445 ? -31.450 -41.411 54.270 1.00 91.81 445 LYS A N 1
ATOM 3607 C CA . LYS A 1 445 ? -31.415 -40.826 52.918 1.00 91.81 445 LYS A CA 1
ATOM 3608 C C . LYS A 1 445 ? -30.429 -39.659 52.818 1.00 91.81 445 LYS A C 1
ATOM 3610 O O . LYS A 1 445 ? -29.645 -39.633 51.874 1.00 91.81 445 LYS A O 1
ATOM 3615 N N . ASN A 1 446 ? -30.408 -38.744 53.789 1.00 90.62 446 ASN A N 1
ATOM 3616 C CA . ASN A 1 446 ? -29.488 -37.602 53.807 1.00 90.62 446 ASN A CA 1
ATOM 3617 C C . ASN A 1 446 ? -28.016 -38.059 53.839 1.00 90.62 446 ASN A C 1
ATOM 3619 O O . ASN A 1 446 ? -27.226 -37.661 52.988 1.00 90.62 446 ASN A O 1
ATOM 3623 N N . ARG A 1 447 ? -27.667 -39.013 54.715 1.00 93.56 447 ARG A N 1
ATOM 3624 C CA . ARG A 1 447 ? -26.337 -39.659 54.752 1.00 93.56 447 ARG A CA 1
ATOM 3625 C C . ARG A 1 447 ? -26.012 -40.446 53.469 1.00 93.56 447 ARG A C 1
ATOM 3627 O O . ARG A 1 447 ? -24.851 -40.750 53.204 1.00 93.56 447 ARG A O 1
ATOM 3634 N N . GLY A 1 448 ? -27.015 -40.825 52.673 1.00 91.88 448 GLY A N 1
ATOM 3635 C CA . GLY A 1 448 ? -26.842 -41.352 51.315 1.00 91.88 448 GLY A CA 1
ATOM 3636 C C . GLY A 1 448 ? -26.486 -40.255 50.308 1.00 91.88 448 GLY A C 1
ATOM 3637 O O . GLY A 1 448 ? -25.470 -40.360 49.625 1.00 91.88 448 GLY A O 1
ATOM 3638 N N . ILE A 1 449 ? -27.273 -39.177 50.277 1.00 92.19 449 ILE A N 1
ATOM 3639 C CA . ILE A 1 449 ? -27.072 -38.010 49.403 1.00 92.19 449 ILE A CA 1
ATOM 3640 C C . ILE A 1 449 ? -25.715 -37.345 49.671 1.00 92.19 449 ILE A C 1
ATOM 3642 O O . ILE A 1 449 ? -24.996 -37.038 48.727 1.00 92.19 449 ILE A O 1
ATOM 3646 N N . GLN A 1 450 ? -25.311 -37.198 50.935 1.00 91.62 450 GLN A N 1
ATOM 3647 C CA . GLN A 1 450 ? -24.002 -36.656 51.316 1.00 91.62 450 GLN A CA 1
ATOM 3648 C C . GLN A 1 450 ? -22.832 -37.491 50.768 1.00 91.62 450 GLN A C 1
ATOM 3650 O O . GLN A 1 450 ? -21.861 -36.924 50.274 1.00 91.62 450 GLN A O 1
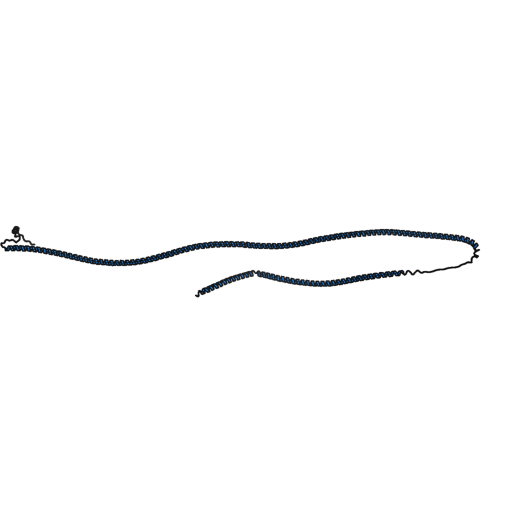ATOM 3655 N N . ARG A 1 451 ? -22.933 -38.830 50.787 1.00 93.25 451 ARG A N 1
ATOM 3656 C CA . ARG A 1 451 ? -21.917 -39.720 50.193 1.00 93.25 451 ARG A CA 1
ATOM 3657 C C . ARG A 1 451 ? -21.903 -39.649 48.666 1.00 93.25 451 ARG A C 1
ATOM 3659 O O . ARG A 1 451 ? -20.827 -39.643 48.079 1.00 93.25 451 ARG A O 1
ATOM 3666 N N . LEU A 1 452 ? -23.071 -39.549 48.028 1.00 92.94 452 LEU A N 1
ATOM 3667 C CA . LEU A 1 452 ? -23.163 -39.361 46.577 1.00 92.94 452 LEU A CA 1
ATOM 3668 C C . LEU A 1 452 ? -22.555 -38.016 46.147 1.00 92.94 452 LEU A C 1
ATOM 3670 O O . LEU A 1 452 ? -21.774 -37.978 45.204 1.00 92.94 452 LEU A O 1
ATOM 3674 N N . LEU A 1 453 ? -22.850 -36.937 46.878 1.00 91.00 453 LEU A N 1
ATOM 3675 C CA . LEU A 1 453 ? -22.274 -35.609 46.659 1.00 91.00 453 LEU A CA 1
ATOM 3676 C C . LEU A 1 453 ? -20.750 -35.611 46.845 1.00 91.00 453 LEU A C 1
ATOM 3678 O O . LEU A 1 453 ? -20.043 -34.979 46.066 1.00 91.00 453 LEU A O 1
ATOM 3682 N N . GLN A 1 454 ? -20.235 -36.326 47.848 1.00 92.50 454 GLN A N 1
ATOM 3683 C CA . GLN A 1 454 ? -18.795 -36.471 48.056 1.00 92.50 454 GLN A CA 1
ATOM 3684 C C . GLN A 1 454 ? -18.130 -37.220 46.888 1.00 92.50 454 GLN A C 1
ATOM 3686 O O . GLN A 1 454 ? -17.169 -36.715 46.312 1.00 92.50 454 GLN A O 1
ATOM 3691 N N . SER A 1 455 ? -18.706 -38.343 46.451 1.00 92.69 455 SER A N 1
ATOM 3692 C CA . SER A 1 455 ? -18.225 -39.084 45.277 1.00 92.69 455 SER A CA 1
ATOM 3693 C C . SER A 1 455 ? -18.303 -38.257 43.981 1.00 92.69 455 SER A C 1
ATOM 3695 O O . SER A 1 455 ? -17.395 -38.315 43.156 1.00 92.69 455 SER A O 1
ATOM 3697 N N . GLN A 1 456 ? -19.334 -37.420 43.813 1.00 89.44 456 GLN A N 1
ATOM 3698 C CA . GLN A 1 456 ? -19.426 -36.481 42.688 1.00 89.44 456 GLN A CA 1
ATOM 3699 C C . GLN A 1 456 ? -18.375 -35.365 42.756 1.00 89.44 456 GLN A C 1
ATOM 3701 O O . GLN A 1 456 ? -17.843 -34.988 41.715 1.00 89.44 456 GLN A O 1
ATOM 3706 N N . LYS A 1 457 ? -18.025 -34.862 43.949 1.00 90.25 457 LYS A N 1
ATOM 3707 C CA . LYS A 1 457 ? -16.910 -33.914 44.124 1.00 90.25 457 LYS A CA 1
ATOM 3708 C C . LYS A 1 457 ? -15.566 -34.549 43.778 1.00 90.25 457 LYS A C 1
ATOM 3710 O O . LYS A 1 457 ? -14.759 -33.912 43.115 1.00 90.25 457 LYS A O 1
ATOM 3715 N N . GLU A 1 458 ? -15.338 -35.795 44.182 1.00 92.38 458 GLU A N 1
ATOM 3716 C CA . GLU A 1 458 ? -14.126 -36.555 43.849 1.00 92.38 458 GLU A CA 1
ATOM 3717 C C . GLU A 1 458 ? -14.037 -36.839 42.342 1.00 92.38 458 GLU A C 1
ATOM 3719 O O . GLU A 1 458 ? -12.986 -36.646 41.735 1.00 92.38 458 GLU A O 1
ATOM 3724 N N . ALA A 1 459 ? -15.149 -37.218 41.703 1.00 89.25 459 ALA A N 1
ATOM 3725 C CA . ALA A 1 459 ? -15.225 -37.372 40.252 1.00 89.25 459 ALA A CA 1
ATOM 3726 C C . ALA A 1 459 ? -14.965 -36.045 39.515 1.00 89.25 459 ALA A C 1
ATOM 3728 O O . ALA A 1 459 ? -14.176 -36.019 38.573 1.00 89.25 459 ALA A O 1
ATOM 3729 N N . LEU A 1 460 ? -15.564 -34.939 39.972 1.00 90.62 460 LEU A N 1
ATOM 3730 C CA . LEU A 1 460 ? -15.326 -33.604 39.420 1.00 90.62 460 LEU A CA 1
ATOM 3731 C C . LEU A 1 460 ? -13.862 -33.179 39.587 1.00 90.62 460 LEU A C 1
ATOM 3733 O O . LEU A 1 460 ? -13.267 -32.707 38.628 1.00 90.62 460 LEU A O 1
ATOM 3737 N N . TYR A 1 461 ? -13.261 -33.393 40.760 1.00 93.44 461 TYR A N 1
ATOM 3738 C CA . TYR A 1 461 ? -11.856 -33.067 41.014 1.00 93.44 461 TYR A CA 1
ATOM 3739 C C . TYR A 1 461 ? -10.913 -33.873 40.110 1.00 93.44 461 TYR A C 1
ATOM 3741 O O . TYR A 1 461 ? -9.990 -33.309 39.528 1.00 93.44 461 TYR A O 1
ATOM 3749 N N . ASN A 1 462 ? -11.190 -35.166 39.905 1.00 91.56 462 ASN A N 1
ATOM 3750 C CA . ASN A 1 462 ? -10.457 -35.998 38.949 1.00 91.56 462 ASN A CA 1
ATOM 3751 C C . ASN A 1 462 ? -10.605 -35.501 37.499 1.00 91.56 462 ASN A C 1
ATOM 3753 O O . ASN A 1 462 ? -9.628 -35.519 36.753 1.00 91.56 462 ASN A O 1
ATOM 3757 N N . VAL A 1 463 ? -11.793 -35.035 37.093 1.00 89.56 463 VAL A N 1
ATOM 3758 C CA . VAL A 1 463 ? -12.011 -34.437 35.763 1.00 89.56 463 VAL A CA 1
ATOM 3759 C C . VAL A 1 463 ? -11.276 -33.102 35.631 1.00 89.56 463 VAL A C 1
ATOM 3761 O O . VAL A 1 463 ? -10.583 -32.910 34.638 1.00 89.56 463 VAL A O 1
ATOM 3764 N N . CYS A 1 464 ? -11.345 -32.214 36.627 1.00 90.00 464 CYS A N 1
ATOM 3765 C CA . CYS A 1 464 ? -10.591 -30.957 36.636 1.00 90.00 464 CYS A CA 1
ATOM 3766 C C . CYS A 1 464 ? -9.082 -31.213 36.544 1.00 90.00 464 CYS A C 1
ATOM 3768 O O . CYS A 1 464 ? -8.429 -30.648 35.676 1.00 90.00 464 CYS A O 1
ATOM 3770 N N . TYR A 1 465 ? -8.544 -32.141 37.341 1.00 91.31 465 TYR A N 1
ATOM 3771 C CA . TYR A 1 465 ? -7.132 -32.526 37.287 1.00 91.31 465 TYR A CA 1
ATOM 3772 C C . TYR A 1 465 ? -6.726 -33.124 35.928 1.00 91.31 465 TYR A C 1
ATOM 3774 O O . TYR A 1 465 ? -5.637 -32.846 35.424 1.00 91.31 465 TYR A O 1
ATOM 3782 N N . GLN A 1 466 ? -7.597 -33.912 35.284 1.00 90.00 466 GLN A N 1
ATOM 3783 C CA . GLN A 1 466 ? -7.362 -34.389 33.916 1.00 90.00 466 GLN A CA 1
ATOM 3784 C C . GLN A 1 466 ? -7.393 -33.245 32.895 1.00 90.00 466 GLN A C 1
ATOM 3786 O O . GLN A 1 466 ? -6.539 -33.217 32.013 1.00 90.00 466 GLN A O 1
ATOM 3791 N N . VAL A 1 467 ? -8.317 -32.289 33.024 1.00 87.81 467 VAL A N 1
ATOM 3792 C CA . VAL A 1 467 ? -8.394 -31.094 32.167 1.00 87.81 467 VAL A CA 1
ATOM 3793 C C . VAL A 1 467 ? -7.168 -30.199 32.356 1.00 87.81 467 VAL A C 1
ATOM 3795 O O . VAL A 1 467 ? -6.603 -29.760 31.363 1.00 87.81 467 VAL A O 1
ATOM 3798 N N . GLU A 1 468 ? -6.689 -29.996 33.582 1.00 87.62 468 GLU A N 1
ATOM 3799 C CA . GLU A 1 468 ? -5.444 -29.273 33.876 1.00 87.62 468 GLU A CA 1
ATOM 3800 C C . GLU A 1 468 ? -4.214 -30.013 33.334 1.00 87.62 468 GLU A C 1
ATOM 3802 O O . GLU A 1 468 ? -3.349 -29.400 32.716 1.00 87.62 468 GLU A O 1
ATOM 3807 N N . THR A 1 469 ? -4.148 -31.339 33.484 1.00 88.25 469 THR A N 1
ATOM 3808 C CA . THR A 1 469 ? -3.036 -32.161 32.970 1.00 88.25 469 THR A CA 1
ATOM 3809 C C . THR A 1 469 ? -3.011 -32.194 31.438 1.00 88.25 469 THR A C 1
ATOM 3811 O O . THR A 1 469 ? -1.943 -32.135 30.824 1.00 88.25 469 THR A O 1
ATOM 3814 N N . ILE A 1 470 ? -4.179 -32.274 30.792 1.00 86.00 470 ILE A N 1
ATOM 3815 C CA . ILE A 1 470 ? -4.309 -32.186 29.333 1.00 86.00 470 ILE A CA 1
ATOM 3816 C C . ILE A 1 470 ? -4.026 -30.756 28.870 1.00 86.00 470 ILE A C 1
ATOM 3818 O O . ILE A 1 470 ? -3.294 -30.594 27.904 1.00 86.00 470 ILE A O 1
ATOM 3822 N N . GLY A 1 471 ? -4.508 -29.735 29.580 1.00 82.88 471 GLY A N 1
ATOM 3823 C CA . GLY A 1 471 ? -4.230 -28.324 29.317 1.00 82.88 471 GLY A CA 1
ATOM 3824 C C . GLY A 1 471 ? -2.738 -28.011 29.389 1.00 82.88 471 GLY A C 1
ATOM 3825 O O . GLY A 1 471 ? -2.185 -27.484 28.435 1.00 82.88 471 GLY A O 1
ATOM 3826 N N . ALA A 1 472 ? -2.044 -28.448 30.441 1.00 81.56 472 ALA A N 1
ATOM 3827 C CA . ALA A 1 472 ? -0.593 -28.320 30.565 1.00 81.56 472 ALA A CA 1
ATOM 3828 C C . ALA A 1 472 ? 0.158 -29.066 29.448 1.00 81.56 472 ALA A C 1
ATOM 3830 O O . ALA A 1 472 ? 1.148 -28.558 28.925 1.00 81.56 472 ALA A O 1
ATOM 3831 N N . ARG A 1 473 ? -0.325 -30.244 29.022 1.00 84.81 473 ARG A N 1
ATOM 3832 C CA . ARG A 1 473 ? 0.214 -30.950 27.845 1.00 84.81 473 ARG A CA 1
ATOM 3833 C C . ARG A 1 473 ? -0.069 -30.219 26.534 1.00 84.81 473 ARG A C 1
ATOM 3835 O O . ARG A 1 473 ? 0.792 -30.247 25.662 1.00 84.81 473 ARG A O 1
ATOM 3842 N N . VAL A 1 474 ? -1.228 -29.580 26.388 1.00 80.62 474 VAL A N 1
ATOM 3843 C CA . VAL A 1 474 ? -1.589 -28.764 25.222 1.00 80.62 474 VAL A CA 1
ATOM 3844 C C . VAL A 1 474 ? -0.725 -27.512 25.191 1.00 80.62 474 VAL A C 1
ATOM 3846 O O . VAL A 1 474 ? -0.020 -27.341 24.212 1.00 80.62 474 VAL A O 1
ATOM 3849 N N . SER A 1 475 ? -0.616 -26.738 26.270 1.00 77.50 475 SER A N 1
ATOM 3850 C CA . SER A 1 475 ? 0.262 -25.562 26.329 1.00 77.50 475 SER A CA 1
ATOM 3851 C C . SER A 1 475 ? 1.752 -25.908 26.217 1.00 77.50 475 SER A C 1
ATOM 3853 O O . SER A 1 475 ? 2.511 -25.142 25.631 1.00 77.50 475 SER A O 1
ATOM 3855 N N . HIS A 1 476 ? 2.196 -27.084 26.682 1.00 76.75 476 HIS A N 1
ATOM 3856 C CA . HIS A 1 476 ? 3.538 -27.594 26.368 1.00 76.75 476 HIS A CA 1
ATOM 3857 C C . HIS A 1 476 ? 3.661 -27.983 24.886 1.00 76.75 476 HIS A C 1
ATOM 3859 O O . HIS A 1 476 ? 4.709 -27.767 24.281 1.00 76.75 476 HIS A O 1
ATOM 3865 N N . MET A 1 477 ? 2.634 -28.573 24.271 1.00 72.75 477 MET A N 1
ATOM 3866 C CA . MET A 1 477 ? 2.642 -28.865 22.835 1.00 72.75 477 MET A CA 1
ATOM 3867 C C . MET A 1 477 ? 2.596 -27.588 21.996 1.00 72.75 477 MET A C 1
ATOM 3869 O O . MET A 1 477 ? 3.318 -27.527 21.015 1.00 72.75 477 MET A O 1
ATOM 3873 N N . GLU A 1 478 ? 1.835 -26.570 22.390 1.00 68.75 478 GLU A N 1
ATOM 3874 C CA . GLU A 1 478 ? 1.749 -25.249 21.759 1.00 68.75 478 GLU A CA 1
ATOM 3875 C C . GLU A 1 478 ? 3.042 -24.454 21.957 1.00 68.75 478 GLU A C 1
ATOM 3877 O O . GLU A 1 478 ? 3.511 -23.832 21.013 1.00 68.75 478 GLU A O 1
ATOM 3882 N N . GLY A 1 479 ? 3.683 -24.542 23.127 1.00 63.91 479 GLY A N 1
ATOM 3883 C CA . GLY A 1 479 ? 5.019 -23.993 23.370 1.00 63.91 479 GLY A CA 1
ATOM 3884 C C . GLY A 1 479 ? 6.097 -24.690 22.535 1.00 63.91 479 GLY A C 1
ATOM 3885 O O . GLY A 1 479 ? 6.862 -24.032 21.840 1.00 63.91 479 GLY A O 1
ATOM 3886 N N . ALA A 1 480 ? 6.106 -26.026 22.502 1.00 56.94 480 ALA A N 1
ATOM 3887 C CA . ALA A 1 480 ? 7.016 -26.800 21.654 1.00 56.94 480 ALA A CA 1
ATOM 3888 C C . ALA A 1 480 ? 6.693 -26.670 20.151 1.00 56.94 480 ALA A C 1
ATOM 3890 O O . ALA A 1 480 ? 7.558 -26.907 19.310 1.00 56.94 480 ALA A O 1
ATOM 3891 N N . GLN A 1 481 ? 5.460 -26.305 19.795 1.00 49.88 481 GLN A N 1
ATOM 3892 C CA . GLN A 1 481 ? 5.058 -25.958 18.435 1.00 49.88 481 GLN A CA 1
ATOM 3893 C C . GLN A 1 481 ? 5.534 -24.541 18.096 1.00 49.88 481 GLN A C 1
ATOM 3895 O O . GLN A 1 481 ? 6.150 -24.358 17.054 1.00 49.88 481 GLN A O 1
ATOM 3900 N N . ALA A 1 482 ? 5.408 -23.583 19.016 1.00 52.88 482 ALA A N 1
ATOM 3901 C CA . ALA A 1 482 ? 5.993 -22.253 18.893 1.00 52.88 482 ALA A CA 1
ATOM 3902 C C . ALA A 1 482 ? 7.529 -22.298 18.796 1.00 52.88 482 ALA A C 1
ATOM 3904 O O . ALA A 1 482 ? 8.091 -21.538 18.020 1.00 52.88 482 ALA A O 1
ATOM 3905 N N . GLU A 1 483 ? 8.229 -23.211 19.479 1.00 52.09 483 GLU A N 1
ATOM 3906 C CA . GLU A 1 483 ? 9.678 -23.414 19.289 1.00 52.09 483 GLU A CA 1
ATOM 3907 C C . GLU A 1 483 ? 10.033 -24.042 17.927 1.00 52.09 483 GLU A C 1
ATOM 3909 O O . GLU A 1 483 ? 11.086 -23.739 17.362 1.00 52.09 483 GLU A O 1
ATOM 3914 N N . ARG A 1 484 ? 9.160 -24.887 17.358 1.00 52.12 484 ARG A N 1
ATOM 3915 C CA . ARG A 1 484 ? 9.333 -25.435 15.996 1.00 52.12 484 ARG A CA 1
ATOM 3916 C C . ARG A 1 484 ? 9.065 -24.381 14.924 1.00 52.12 484 ARG A C 1
ATOM 3918 O O . ARG A 1 484 ? 9.826 -24.285 13.962 1.00 52.12 484 ARG A O 1
ATOM 3925 N N . ASP A 1 485 ? 8.026 -23.577 15.117 1.00 48.59 485 ASP A N 1
ATOM 3926 C CA . ASP A 1 485 ? 7.575 -22.553 14.177 1.00 48.59 485 ASP A CA 1
ATOM 3927 C C . ASP A 1 485 ? 8.432 -21.273 14.283 1.00 48.59 485 ASP A C 1
ATOM 3929 O O . ASP A 1 485 ? 8.691 -20.614 13.278 1.00 48.59 485 ASP A O 1
ATOM 3933 N N . CYS A 1 486 ? 9.019 -20.989 15.455 1.00 53.97 486 CYS A N 1
ATOM 3934 C CA . CYS A 1 486 ? 10.070 -19.979 15.658 1.00 53.97 486 CYS A CA 1
ATOM 3935 C C . CYS A 1 486 ? 11.460 -20.455 15.179 1.00 53.97 486 CYS A C 1
ATOM 3937 O O . CYS A 1 486 ? 12.500 -19.879 15.509 1.00 53.97 486 CYS A O 1
ATOM 3939 N N . SER A 1 487 ? 11.518 -21.486 14.332 1.00 55.78 487 SER A N 1
ATOM 3940 C CA . SER A 1 487 ? 12.746 -21.833 13.631 1.00 55.78 487 SER A CA 1
ATOM 3941 C C . SER A 1 487 ? 12.942 -20.932 12.410 1.00 55.78 487 SER A C 1
ATOM 3943 O O . SER A 1 487 ? 12.664 -21.305 11.266 1.00 55.78 487 SER A O 1
ATOM 3945 N N . ALA A 1 488 ? 13.540 -19.759 12.642 1.00 59.34 488 ALA A N 1
ATOM 3946 C CA . ALA A 1 488 ? 14.103 -18.927 11.575 1.00 59.34 488 ALA A CA 1
ATOM 3947 C C . ALA A 1 488 ? 15.041 -19.740 10.654 1.00 59.34 488 ALA A C 1
ATOM 3949 O O . ALA A 1 488 ? 15.099 -19.491 9.454 1.00 59.34 488 ALA A O 1
ATOM 3950 N N . VAL A 1 489 ? 15.698 -20.776 11.193 1.00 61.56 489 VAL A N 1
ATOM 3951 C CA . VAL A 1 489 ? 16.523 -21.741 10.449 1.00 61.56 489 VAL A CA 1
ATOM 3952 C C . VAL A 1 489 ? 15.691 -22.626 9.509 1.00 61.56 489 VAL A C 1
ATOM 3954 O O . VAL A 1 489 ? 16.141 -22.894 8.396 1.00 61.56 489 VAL A O 1
ATOM 3957 N N . LEU A 1 490 ? 14.482 -23.067 9.885 1.00 62.53 490 LEU A N 1
ATOM 3958 C CA . LEU A 1 490 ? 13.583 -23.775 8.960 1.00 62.53 490 LEU A CA 1
ATOM 3959 C C . LEU A 1 490 ? 13.037 -22.841 7.877 1.00 62.53 490 LEU A C 1
ATOM 3961 O O . LEU A 1 490 ? 13.031 -23.234 6.713 1.00 62.53 490 LEU A O 1
ATOM 3965 N N . VAL A 1 491 ? 12.668 -21.602 8.213 1.00 68.94 491 VAL A N 1
ATOM 3966 C CA . VAL A 1 491 ? 12.217 -20.600 7.226 1.00 68.94 491 VAL A CA 1
ATOM 3967 C C . VAL A 1 491 ? 13.351 -20.214 6.264 1.00 68.94 491 VAL A C 1
ATOM 3969 O O . VAL A 1 491 ? 13.145 -20.131 5.053 1.00 68.94 491 VAL A O 1
ATOM 3972 N N . GLU A 1 492 ? 14.585 -20.047 6.749 1.00 71.56 492 GLU A N 1
ATOM 3973 C CA . GLU A 1 492 ? 15.764 -19.816 5.903 1.00 71.56 492 GLU A CA 1
ATOM 3974 C C . GLU A 1 492 ? 16.105 -21.055 5.056 1.00 71.56 492 GLU A C 1
ATOM 3976 O O . GLU A 1 492 ? 16.456 -20.927 3.881 1.00 71.56 492 GLU A O 1
ATOM 3981 N N . ARG A 1 493 ? 15.955 -22.271 5.601 1.00 74.75 493 ARG A N 1
ATOM 3982 C CA . ARG A 1 493 ? 16.128 -23.533 4.863 1.00 74.75 493 ARG A CA 1
ATOM 3983 C C . ARG A 1 493 ? 15.071 -23.697 3.772 1.00 74.75 493 ARG A C 1
ATOM 3985 O O . ARG A 1 493 ? 15.420 -24.099 2.664 1.00 74.75 493 ARG A O 1
ATOM 3992 N N . GLU A 1 494 ? 13.816 -23.352 4.041 1.00 75.56 494 GLU A N 1
ATOM 3993 C CA . GLU A 1 494 ? 12.738 -23.365 3.053 1.00 75.56 494 GLU A CA 1
ATOM 3994 C C . GLU A 1 494 ? 12.987 -22.312 1.963 1.00 75.56 494 GLU A C 1
ATOM 3996 O O . GLU A 1 494 ? 12.905 -22.621 0.776 1.00 75.56 494 GLU A O 1
ATOM 4001 N N . ASN A 1 495 ? 13.409 -21.099 2.333 1.00 78.88 495 ASN A N 1
ATOM 4002 C CA . ASN A 1 495 ? 13.786 -20.057 1.377 1.00 78.88 495 ASN A CA 1
ATOM 4003 C C . ASN A 1 495 ? 15.038 -20.424 0.558 1.00 78.88 495 ASN A C 1
ATOM 4005 O O . ASN A 1 495 ? 15.091 -20.124 -0.639 1.00 78.88 495 ASN A O 1
ATOM 4009 N N . ARG A 1 496 ? 16.017 -21.138 1.135 1.00 78.19 496 ARG A N 1
ATOM 4010 C CA . ARG A 1 496 ? 17.125 -21.761 0.387 1.00 78.19 496 ARG A CA 1
ATOM 4011 C C . ARG A 1 496 ? 16.604 -22.809 -0.597 1.00 78.19 496 ARG A C 1
ATOM 4013 O O . ARG A 1 496 ? 16.991 -22.762 -1.761 1.00 78.19 496 ARG A O 1
ATOM 4020 N N . MET A 1 497 ? 15.706 -23.704 -0.177 1.00 77.75 497 MET A N 1
ATOM 4021 C CA . MET A 1 497 ? 15.106 -24.726 -1.048 1.00 77.75 497 MET A CA 1
ATOM 4022 C C . MET A 1 497 ? 14.288 -24.103 -2.189 1.00 77.75 497 MET A C 1
ATOM 4024 O O . MET A 1 497 ? 14.470 -24.496 -3.339 1.00 77.75 497 MET A O 1
ATOM 4028 N N . LYS A 1 498 ? 13.473 -23.076 -1.916 1.00 81.19 498 LYS A N 1
ATOM 4029 C CA . LYS A 1 498 ? 12.734 -22.290 -2.923 1.00 81.19 498 LYS A CA 1
ATOM 4030 C C . LYS A 1 498 ? 13.682 -21.616 -3.924 1.00 81.19 498 LYS A C 1
ATOM 4032 O O . LYS A 1 498 ? 13.459 -21.705 -5.129 1.00 81.19 498 LYS A O 1
ATOM 4037 N N . ASN A 1 499 ? 14.786 -21.023 -3.459 1.00 79.94 499 ASN A N 1
ATOM 4038 C CA . ASN A 1 499 ? 15.821 -20.450 -4.331 1.00 79.94 499 ASN A CA 1
ATOM 4039 C C . ASN A 1 499 ? 16.545 -21.509 -5.182 1.00 79.94 499 ASN A C 1
ATOM 4041 O O . ASN A 1 499 ? 16.808 -21.279 -6.362 1.00 79.94 499 ASN A O 1
ATOM 4045 N N . VAL A 1 500 ? 16.872 -22.668 -4.607 1.00 79.44 500 VAL A N 1
ATOM 4046 C CA . VAL A 1 500 ? 17.490 -23.794 -5.325 1.00 79.44 500 VAL A CA 1
ATOM 4047 C C . VAL A 1 500 ? 16.528 -24.345 -6.381 1.00 79.44 500 VAL A C 1
ATOM 4049 O O . VAL A 1 500 ? 16.925 -24.494 -7.535 1.00 79.44 500 VAL A O 1
ATOM 4052 N N . TYR A 1 501 ? 15.253 -24.540 -6.039 1.00 82.69 501 TYR A N 1
ATOM 4053 C CA . TYR A 1 501 ? 14.205 -24.944 -6.976 1.00 82.69 501 TYR A CA 1
ATOM 4054 C C . TYR A 1 501 ? 14.037 -23.935 -8.121 1.00 82.69 501 TYR A C 1
ATOM 4056 O O . TYR A 1 501 ? 14.074 -24.332 -9.282 1.00 82.69 501 TYR A O 1
ATOM 4064 N N . ALA A 1 502 ? 13.961 -22.632 -7.829 1.00 81.62 502 ALA A N 1
ATOM 4065 C CA . ALA A 1 502 ? 13.868 -21.587 -8.851 1.00 81.62 502 ALA A CA 1
ATOM 4066 C C . ALA A 1 502 ? 15.079 -21.588 -9.808 1.00 81.62 502 ALA A C 1
ATOM 4068 O O . ALA A 1 502 ? 14.910 -21.475 -11.023 1.00 81.62 502 ALA A O 1
ATOM 4069 N N . ARG A 1 503 ? 16.300 -21.795 -9.289 1.00 80.88 503 ARG A N 1
ATOM 4070 C CA . ARG A 1 503 ? 17.513 -21.960 -10.114 1.00 80.88 503 ARG A CA 1
ATOM 4071 C C . ARG A 1 503 ? 17.458 -23.226 -10.970 1.00 80.88 503 ARG A C 1
ATOM 4073 O O . ARG A 1 503 ? 17.858 -23.181 -12.132 1.00 80.88 503 ARG A O 1
ATOM 4080 N N . HIS A 1 504 ? 16.954 -24.340 -10.438 1.00 79.12 504 HIS A N 1
ATOM 4081 C CA . HIS A 1 504 ? 16.770 -25.568 -11.213 1.00 79.12 504 HIS A CA 1
ATOM 4082 C C . HIS A 1 504 ? 15.696 -25.414 -12.293 1.00 79.12 504 HIS A C 1
ATOM 4084 O O . HIS A 1 504 ? 15.967 -25.792 -13.426 1.00 79.12 504 HIS A O 1
ATOM 4090 N N . ALA A 1 505 ? 14.551 -24.794 -12.002 1.00 82.31 505 ALA A N 1
ATOM 4091 C CA . ALA A 1 505 ? 13.503 -24.507 -12.981 1.00 82.31 505 ALA A CA 1
ATOM 4092 C C . ALA A 1 505 ? 14.004 -23.575 -14.100 1.00 82.31 505 ALA A C 1
ATOM 4094 O O . ALA A 1 505 ? 13.817 -23.867 -15.279 1.00 82.31 505 ALA A O 1
ATOM 4095 N N . ALA A 1 506 ? 14.739 -22.509 -13.758 1.00 81.81 506 ALA A N 1
ATOM 4096 C CA . ALA A 1 506 ? 15.376 -21.635 -14.744 1.00 81.81 506 ALA A CA 1
ATOM 4097 C C . ALA A 1 506 ? 16.418 -22.377 -15.604 1.00 81.81 506 ALA A C 1
ATOM 4099 O O . ALA A 1 506 ? 16.503 -22.145 -16.812 1.00 81.81 506 ALA A O 1
ATOM 4100 N N . ARG A 1 507 ? 17.186 -23.303 -15.008 1.00 80.31 507 ARG A N 1
ATOM 4101 C CA . ARG A 1 507 ? 18.157 -24.148 -15.723 1.00 80.31 507 ARG A CA 1
ATOM 4102 C C . ARG A 1 507 ? 17.479 -25.194 -16.609 1.00 80.31 507 ARG A C 1
ATOM 4104 O O . ARG A 1 507 ? 17.967 -25.428 -17.707 1.00 80.31 507 ARG A O 1
ATOM 4111 N N . VAL A 1 508 ? 16.367 -25.788 -16.175 1.00 83.81 508 VAL A N 1
ATOM 4112 C CA . VAL A 1 508 ? 15.540 -26.690 -16.993 1.00 83.81 508 VAL A CA 1
ATOM 4113 C C . VAL A 1 508 ? 14.957 -25.917 -18.171 1.00 83.81 508 VAL A C 1
ATOM 4115 O O . VAL A 1 508 ? 15.241 -26.286 -19.297 1.00 83.81 508 VAL A O 1
ATOM 4118 N N . SER A 1 509 ? 14.325 -24.761 -17.950 1.00 80.94 509 SER A N 1
ATOM 4119 C CA . SER A 1 509 ? 13.826 -23.895 -19.032 1.00 80.94 509 SER A CA 1
ATOM 4120 C C . SER A 1 509 ? 14.922 -23.419 -19.999 1.00 80.94 509 SER A C 1
ATOM 4122 O O . SER A 1 509 ? 14.663 -23.180 -21.182 1.00 80.94 509 SER A O 1
ATOM 4124 N N . LEU A 1 510 ? 16.167 -23.264 -19.533 1.00 82.62 510 LEU A N 1
ATOM 4125 C CA . LEU A 1 510 ? 17.314 -22.995 -20.406 1.00 82.62 510 LEU A CA 1
ATOM 4126 C C . LEU A 1 510 ? 17.708 -24.235 -21.222 1.00 82.62 510 LEU A C 1
ATOM 4128 O O . LEU A 1 510 ? 17.917 -24.114 -22.425 1.00 82.62 510 LEU A O 1
ATOM 4132 N N . LEU A 1 511 ? 17.766 -25.414 -20.599 1.00 81.50 511 LEU A N 1
ATOM 4133 C CA . LEU A 1 511 ? 18.065 -26.686 -21.264 1.00 81.50 511 LEU A CA 1
ATOM 4134 C C . LEU A 1 511 ? 16.958 -27.115 -22.238 1.00 81.50 511 LEU A C 1
ATOM 4136 O O . LEU A 1 511 ? 17.271 -27.651 -23.292 1.00 81.50 511 LEU A O 1
ATOM 4140 N N . GLU A 1 512 ? 15.693 -26.817 -21.953 1.00 83.12 512 GLU A N 1
ATOM 4141 C CA . GLU A 1 512 ? 14.553 -26.997 -22.857 1.00 83.12 512 GLU A CA 1
ATOM 4142 C C . GLU A 1 512 ? 14.678 -26.082 -24.074 1.00 83.12 512 GLU A C 1
ATOM 4144 O O . GLU A 1 512 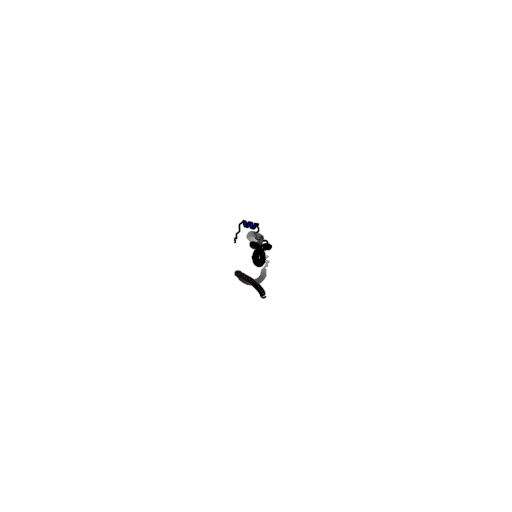? 14.565 -26.554 -25.201 1.00 83.12 512 GLU A O 1
ATOM 4149 N N . ARG A 1 513 ? 15.012 -24.797 -23.884 1.00 81.62 513 ARG A N 1
ATOM 4150 C CA . ARG A 1 513 ? 15.303 -23.881 -25.002 1.00 81.62 513 ARG A CA 1
ATOM 4151 C C . ARG A 1 513 ? 16.537 -24.301 -25.796 1.00 81.62 513 ARG A C 1
ATOM 4153 O O . ARG A 1 513 ? 16.525 -24.193 -27.017 1.00 81.62 513 ARG A O 1
ATOM 4160 N N . HIS A 1 514 ? 17.584 -24.800 -25.140 1.00 78.88 514 HIS A N 1
ATOM 4161 C CA . HIS A 1 514 ? 18.772 -25.325 -25.817 1.00 78.88 514 HIS A CA 1
ATOM 4162 C C . HIS A 1 514 ? 18.462 -26.626 -26.567 1.00 78.88 514 HIS A C 1
ATOM 4164 O O . HIS A 1 514 ? 18.945 -26.792 -27.677 1.00 78.88 514 HIS A O 1
ATOM 4170 N N . SER A 1 515 ? 17.622 -27.507 -26.016 1.00 75.62 515 SER A N 1
ATOM 4171 C CA . SER A 1 515 ? 17.160 -28.744 -26.656 1.00 75.62 515 SER A CA 1
ATOM 4172 C C . SER A 1 515 ? 16.241 -28.458 -27.842 1.00 75.62 515 SER A C 1
ATOM 4174 O O . SER A 1 515 ? 16.438 -29.029 -28.909 1.00 75.62 515 SER A O 1
ATOM 4176 N N . ALA A 1 516 ? 15.293 -27.527 -27.710 1.00 77.88 516 ALA A N 1
ATOM 4177 C CA . ALA A 1 516 ? 14.447 -27.067 -28.808 1.00 77.88 516 ALA A CA 1
ATOM 4178 C C . ALA A 1 516 ? 15.287 -26.430 -29.925 1.00 77.88 516 ALA A C 1
ATOM 4180 O O . ALA A 1 516 ? 15.080 -26.734 -31.097 1.00 77.88 516 ALA A O 1
ATOM 4181 N N . LYS A 1 517 ? 16.293 -25.623 -29.561 1.00 79.19 517 LYS A N 1
ATOM 4182 C CA . LYS A 1 517 ? 17.243 -25.057 -30.519 1.00 79.19 517 LYS A CA 1
ATOM 4183 C C . LYS A 1 517 ? 18.115 -26.135 -31.171 1.00 79.19 517 LYS A C 1
ATOM 4185 O O . LYS A 1 517 ? 18.262 -26.100 -32.382 1.00 79.19 517 LYS A O 1
ATOM 4190 N N . LEU A 1 518 ? 18.591 -27.139 -30.427 1.00 76.75 518 LEU A N 1
ATOM 4191 C CA . LEU A 1 518 ? 19.297 -28.292 -30.999 1.00 76.75 518 LEU A CA 1
ATOM 4192 C C . LEU A 1 518 ? 18.401 -29.102 -31.944 1.00 76.75 518 LEU A C 1
ATOM 4194 O O . LEU A 1 518 ? 18.881 -29.558 -32.971 1.00 76.75 518 LEU A O 1
ATOM 4198 N N . HIS A 1 519 ? 17.111 -29.260 -31.636 1.00 77.19 519 HIS A N 1
ATOM 4199 C CA . HIS A 1 519 ? 16.148 -29.907 -32.529 1.00 77.19 519 HIS A CA 1
ATOM 4200 C C . HIS A 1 519 ? 15.901 -29.079 -33.795 1.00 77.19 519 HIS A C 1
ATOM 4202 O O . HIS A 1 519 ? 15.771 -29.658 -34.869 1.00 77.19 519 HIS A O 1
ATOM 4208 N N . ASP A 1 520 ? 15.871 -27.747 -33.712 1.00 76.44 520 ASP A N 1
ATOM 4209 C CA . ASP A 1 520 ? 15.789 -26.878 -34.891 1.00 76.44 520 ASP A CA 1
ATOM 4210 C C . ASP A 1 520 ? 17.083 -26.858 -35.706 1.00 76.44 520 ASP A C 1
ATOM 4212 O O . ASP A 1 520 ? 17.022 -26.921 -36.931 1.00 76.44 520 ASP A O 1
ATOM 4216 N N . ASP A 1 521 ? 18.246 -26.849 -35.061 1.00 72.88 521 ASP A N 1
ATOM 4217 C CA . ASP A 1 521 ? 19.544 -26.930 -35.728 1.00 72.88 521 ASP A CA 1
ATOM 4218 C C . ASP A 1 521 ? 19.750 -28.330 -36.347 1.00 72.88 521 ASP A C 1
ATOM 4220 O O . ASP A 1 521 ? 20.221 -28.434 -37.477 1.00 72.88 521 ASP A O 1
ATOM 4224 N N . MET A 1 522 ? 19.274 -29.409 -35.709 1.00 73.88 522 MET A N 1
ATOM 4225 C CA . MET A 1 522 ? 19.180 -30.752 -36.304 1.00 73.88 522 MET A CA 1
ATOM 4226 C C . MET A 1 522 ? 18.161 -30.822 -37.448 1.00 73.88 522 MET A C 1
ATOM 4228 O O . MET A 1 522 ? 18.425 -31.498 -38.440 1.00 73.88 522 MET A O 1
ATOM 4232 N N . ARG A 1 523 ? 17.017 -30.123 -37.369 1.00 68.88 523 ARG A N 1
ATOM 4233 C CA . ARG A 1 523 ? 16.067 -30.011 -38.493 1.00 68.88 523 ARG A CA 1
ATOM 4234 C C . ARG A 1 523 ? 16.695 -29.271 -39.675 1.00 68.88 523 ARG A C 1
ATOM 4236 O O . ARG A 1 523 ? 16.538 -29.720 -40.806 1.00 68.88 523 ARG A O 1
ATOM 4243 N N . ARG A 1 524 ? 17.448 -28.196 -39.421 1.00 65.25 524 ARG A N 1
ATOM 4244 C CA . ARG A 1 524 ? 18.185 -27.419 -40.434 1.00 65.25 524 ARG A CA 1
ATOM 4245 C C . ARG A 1 524 ? 19.322 -28.230 -41.055 1.00 65.25 524 ARG A C 1
ATOM 4247 O O . ARG A 1 524 ? 19.421 -28.281 -42.275 1.00 65.25 524 ARG A O 1
ATOM 4254 N N . LEU A 1 525 ? 20.118 -28.941 -40.255 1.00 62.53 525 LEU A N 1
ATOM 4255 C CA . LEU A 1 525 ? 21.149 -29.866 -40.747 1.00 62.53 525 LEU A CA 1
ATOM 4256 C C . LEU A 1 525 ? 20.537 -31.056 -41.507 1.00 62.53 525 LEU A C 1
ATOM 4258 O O . LEU A 1 525 ? 21.071 -31.465 -42.531 1.00 62.53 525 LEU A O 1
ATOM 4262 N N . GLY A 1 526 ? 19.375 -31.558 -41.080 1.00 58.12 526 GLY A N 1
ATOM 4263 C CA . GLY A 1 526 ? 18.597 -32.579 -41.792 1.00 58.12 526 GLY A CA 1
ATOM 4264 C C . GLY A 1 526 ? 17.907 -32.090 -43.075 1.00 58.12 526 GLY A C 1
ATOM 4265 O O . GLY A 1 526 ? 17.410 -32.915 -43.846 1.00 58.12 526 GLY A O 1
ATOM 4266 N N . GLN A 1 527 ? 17.880 -30.774 -43.313 1.00 54.03 527 GLN A N 1
ATOM 4267 C CA . GLN A 1 527 ? 17.461 -30.147 -44.569 1.00 54.03 527 GLN A CA 1
ATOM 4268 C C . GLN A 1 527 ? 18.675 -29.847 -45.463 1.00 54.03 527 GLN A C 1
ATOM 4270 O O . GLN A 1 527 ? 18.698 -30.317 -46.595 1.00 54.03 527 GLN A O 1
ATOM 4275 N N . GLY A 1 528 ? 19.729 -29.204 -44.946 1.00 54.34 528 GLY A N 1
ATOM 4276 C CA . GLY A 1 528 ? 20.978 -28.970 -45.690 1.00 54.34 528 GLY A CA 1
ATOM 4277 C C . GLY A 1 528 ? 21.690 -30.265 -46.111 1.00 54.34 528 GLY A C 1
ATOM 4278 O O . GLY A 1 528 ? 22.222 -30.360 -47.213 1.00 54.34 528 GLY A O 1
ATOM 4279 N N . GLY A 1 529 ? 21.596 -31.327 -45.304 1.00 50.91 529 GLY A N 1
ATOM 4280 C CA . GLY A 1 529 ? 22.053 -32.674 -45.666 1.00 50.91 529 GLY A CA 1
ATOM 4281 C C . GLY A 1 529 ? 21.277 -33.325 -46.822 1.00 50.91 529 GLY A C 1
ATOM 4282 O O . GLY A 1 529 ? 21.714 -34.349 -47.338 1.00 50.91 529 GLY A O 1
ATOM 4283 N N . ARG A 1 530 ? 20.150 -32.742 -47.262 1.00 48.41 530 ARG A N 1
ATOM 4284 C CA . ARG A 1 530 ? 19.441 -33.126 -48.499 1.00 48.41 530 ARG A CA 1
ATOM 4285 C C . ARG A 1 530 ? 19.831 -32.267 -49.705 1.00 48.41 530 ARG A C 1
ATOM 4287 O O . ARG A 1 530 ? 19.489 -32.633 -50.822 1.00 48.41 530 ARG A O 1
ATOM 4294 N N . GLU A 1 531 ? 20.568 -31.176 -49.503 1.00 46.78 531 GLU A N 1
ATOM 4295 C CA . GLU A 1 531 ? 21.155 -30.363 -50.579 1.00 46.78 531 GLU A CA 1
ATOM 4296 C C . GLU A 1 531 ? 22.585 -30.812 -50.941 1.00 46.78 531 GLU A C 1
ATOM 4298 O O . GLU A 1 531 ? 23.108 -30.406 -51.972 1.00 46.78 531 GLU A O 1
ATOM 4303 N N . GLN A 1 532 ? 23.190 -31.711 -50.150 1.00 45.31 532 GLN A N 1
ATOM 4304 C CA . GLN A 1 532 ? 24.451 -32.406 -50.473 1.00 45.31 532 GLN A CA 1
ATOM 4305 C C . GLN A 1 532 ? 24.264 -33.840 -51.013 1.00 45.31 532 GLN A C 1
ATOM 4307 O O . GLN A 1 532 ? 25.237 -34.578 -51.149 1.00 45.31 532 GLN A O 1
ATOM 4312 N N . ILE A 1 533 ? 23.031 -34.244 -51.343 1.00 47.66 533 ILE A N 1
ATOM 4313 C CA . ILE A 1 533 ? 22.741 -35.491 -52.074 1.00 47.66 533 ILE A CA 1
ATOM 4314 C C . ILE A 1 533 ? 21.893 -35.142 -53.305 1.00 47.66 533 ILE A C 1
ATOM 4316 O O . ILE A 1 533 ? 20.700 -35.448 -53.379 1.00 47.66 533 ILE A O 1
ATOM 4320 N N . ARG A 1 534 ? 22.522 -34.442 -54.254 1.00 39.19 534 ARG A N 1
ATOM 4321 C CA . ARG A 1 534 ? 21.970 -34.126 -55.572 1.00 39.19 534 ARG A CA 1
ATOM 4322 C C . ARG A 1 534 ? 23.076 -33.985 -56.612 1.00 39.19 534 ARG A C 1
ATOM 4324 O O . ARG A 1 534 ? 24.174 -33.547 -56.212 1.00 39.19 534 ARG A O 1
#